Protein AF-A0A933X7R1-F1 (afdb_monomer_lite)

pLDDT: mean 90.59, std 11.96, range [30.09, 98.5]

Radius of gyration: 26.56 Å; chains: 1; bounding box: 67×40×77 Å

Sequence (400 aa):
MRYLDKEGATKDKALEITDGEWRVFKQGSNPQELVDAFAGKRAFLCLGNIGDASGYLRQGDVQVYFSNNRAGKPVWPRVAIAVKPDSRAYEISRAYEMRGTYNANEDVDPEISKTDIIKERLATIPNGEAFAKKSQDMKCVTALVKKQEKGEQFTKDDLVFLYEIDALIEGFGYEKDPRIAELRAKRNPKEDAPIVLDCTPDQIATTQTEITPSTKAYIGPFFPGIFTKNIEHLYTSFPEGKIKTLETKIGGKTVEEYKAELKQKNINVDLHAESLLNSPDFKSSVESSKNSIEDIDLVCITVGDLGFENGATADEIYKKAEEFGLELCPFEVGPALRSSYSGTEWMRIAMKQISDRAGRPGIFNMDSDVDGLWLDADFAEPSRRWGAGNEFVFRARRDA

Foldseek 3Di:
DPPPPPDDPPVVVFLLQQDFDKDKDWQPHQLVVQLVLCPPALFLDPSVDSVVSNVLSPFTMKIWTFGAGPVRYRRHTFKIWGWGQDPVGNVAIATDAMFTRHDNQRFGDLNNLCDCPLVVVLVVHHPSVVCVQQSVLSNLLSVLVVCVVVVHDAALVNLCSLLQVPHDRDTRGPDDDVSSVVSVVPDDQLVNVCRNQVHDNLLEDADPVSDDPSNQEYADAFAACPLQDPHNWYANHPPPRTKDKDKWKDEQDALVRLVVLCVVVLAAEDPQNVQQSVAPQVRVLRVVRNVDMDMFMKIKAFQVSLVCQAWDALVVSQVSCVRRQWHQDRQRCLSGVLSVDQDADKEWRSHFFGQGPVGFTWTWIWHADPSGTYTYIDRRPRPDTDHRGHMYMTTHDHDD

Secondary structure (DSSP, 8-state):
--TTTTS-TTSGGGTT---EEEEEE-TTS-HHHHHHHHTTSS--SGGGSHHHHHHHHHHSEEEEEEEE-TTS-EEEEEEEEEEEEETTEEEEEEEEEEEESSSTT-PPPHHHHTSSHHHHHHHTSTTGGGGHHHHHHHHHHHHHHHHHHTTPPPPHHHHHHHTTSSS----SSSS--HHHHHHHTT--HHHHHHHHTT--GGGEESSGGG--TT--EEES---TTGGGS--SEEEEETTEEEPEEEEEEEES--HHHHHHHHHHTT-EE-HHHHHHHTSHHHHHHHHHHTT-EEEEEEEEEETTTTT-TT-EEHHHHHHHHHHTTEEPPPTTHHHHHHHH----S-EEE--PPEE-TTS-EEEEEEEEETTEEEEEEEE--TT-EE-TT-EEEEEEPPP-

Structure (mmCIF, N/CA/C/O backbone):
data_AF-A0A933X7R1-F1
#
_entry.id   AF-A0A933X7R1-F1
#
loop_
_atom_site.group_PDB
_atom_site.id
_atom_site.type_symbol
_atom_site.label_atom_id
_atom_site.label_alt_id
_atom_site.label_comp_id
_atom_site.label_asym_id
_atom_site.label_entity_id
_atom_site.label_seq_id
_atom_site.pdbx_PDB_ins_code
_atom_site.Cartn_x
_atom_site.Cartn_y
_atom_site.Cartn_z
_atom_site.occupancy
_atom_site.B_iso_or_equiv
_atom_site.auth_seq_id
_atom_site.auth_comp_id
_atom_site.auth_asym_id
_atom_site.auth_atom_id
_atom_site.pdbx_PDB_model_num
ATOM 1 N N . MET A 1 1 ? -6.011 6.361 -24.863 1.00 30.09 1 MET A N 1
ATOM 2 C CA . MET A 1 1 ? -5.470 6.787 -26.175 1.00 30.09 1 MET A CA 1
ATOM 3 C C . MET A 1 1 ? -3.970 6.929 -25.961 1.00 30.09 1 MET A C 1
ATOM 5 O O . MET A 1 1 ? -3.604 7.746 -25.125 1.00 30.09 1 MET A O 1
ATOM 9 N N . ARG A 1 2 ? -3.125 6.062 -26.545 1.00 33.50 2 ARG A N 1
ATOM 10 C CA . ARG A 1 2 ? -1.683 6.049 -26.244 1.00 33.50 2 ARG A CA 1
ATOM 11 C C . ARG A 1 2 ? -1.118 7.428 -26.570 1.00 33.50 2 ARG A C 1
ATOM 13 O O . ARG A 1 2 ? -1.166 7.858 -27.719 1.00 33.50 2 ARG A O 1
ATOM 20 N N . TYR A 1 3 ? -0.536 8.102 -25.584 1.00 34.16 3 TYR A N 1
ATOM 21 C CA . TYR A 1 3 ? 0.156 9.385 -25.777 1.00 34.16 3 TYR A CA 1
ATOM 22 C C . TYR A 1 3 ? 1.396 9.262 -26.701 1.00 34.16 3 TYR A C 1
ATOM 24 O O . TYR A 1 3 ? 2.113 10.229 -26.929 1.00 34.16 3 TYR A O 1
ATOM 32 N N . LEU A 1 4 ? 1.634 8.063 -27.251 1.00 43.03 4 LEU A N 1
ATOM 33 C CA . LEU A 1 4 ? 2.788 7.646 -28.040 1.00 43.03 4 LEU A CA 1
ATOM 34 C C . LEU A 1 4 ? 2.450 7.324 -29.511 1.00 43.03 4 LEU A C 1
ATOM 36 O O . LEU A 1 4 ? 3.366 7.097 -30.292 1.00 43.03 4 LEU A O 1
ATOM 40 N N . ASP A 1 5 ? 1.180 7.384 -29.932 1.00 41.88 5 ASP A N 1
ATOM 41 C CA . ASP A 1 5 ? 0.779 7.031 -31.310 1.00 41.88 5 ASP A CA 1
ATOM 42 C C . ASP A 1 5 ? 0.943 8.184 -32.331 1.00 41.88 5 ASP A C 1
ATOM 44 O O . ASP A 1 5 ? 0.454 8.097 -33.457 1.00 41.88 5 ASP A O 1
ATOM 48 N N . LYS A 1 6 ? 1.623 9.288 -31.980 1.00 38.78 6 LYS A N 1
ATOM 49 C CA . LYS A 1 6 ? 1.781 10.442 -32.891 1.00 38.78 6 LYS A CA 1
ATOM 50 C C . LYS A 1 6 ? 3.030 10.424 -33.778 1.00 38.78 6 LYS A C 1
ATOM 52 O O . LYS A 1 6 ? 3.110 11.260 -34.672 1.00 38.78 6 LYS A O 1
ATOM 57 N N . GLU A 1 7 ? 3.943 9.457 -33.647 1.00 34.72 7 GLU A N 1
ATOM 58 C CA . GLU A 1 7 ? 5.083 9.336 -34.572 1.00 34.72 7 GLU A CA 1
ATOM 59 C C . GLU A 1 7 ? 5.409 7.894 -35.007 1.00 34.72 7 GLU A C 1
ATOM 61 O O . GLU A 1 7 ? 6.295 7.240 -34.465 1.00 34.72 7 GLU A O 1
ATOM 66 N N . GLY A 1 8 ? 4.766 7.457 -36.096 1.00 37.91 8 GLY A N 1
ATOM 67 C CA . GLY A 1 8 ? 5.351 6.557 -37.099 1.00 37.91 8 GLY A CA 1
ATOM 68 C C . GLY A 1 8 ? 5.458 5.063 -36.756 1.00 37.91 8 GLY A C 1
ATOM 69 O O . GLY A 1 8 ? 6.420 4.612 -36.138 1.00 37.91 8 GLY A O 1
ATOM 70 N N . ALA A 1 9 ? 4.563 4.271 -37.357 1.00 35.38 9 ALA A N 1
ATOM 71 C CA . ALA A 1 9 ? 4.456 2.803 -37.309 1.00 35.38 9 ALA A CA 1
ATOM 72 C C . ALA A 1 9 ? 5.719 1.983 -37.697 1.00 35.38 9 ALA A C 1
ATOM 74 O O . ALA A 1 9 ? 5.696 0.753 -37.682 1.00 35.38 9 ALA A O 1
ATOM 75 N N . THR A 1 10 ? 6.836 2.620 -38.062 1.00 42.41 10 THR A N 1
ATOM 76 C CA . THR A 1 10 ? 8.120 1.960 -38.362 1.00 42.41 10 THR A CA 1
ATOM 77 C C . THR A 1 10 ? 9.068 1.882 -37.160 1.00 42.41 10 THR A C 1
ATOM 79 O O . THR A 1 10 ? 9.945 1.014 -37.160 1.00 42.41 10 THR A O 1
ATOM 82 N N . LYS A 1 11 ? 8.894 2.728 -36.130 1.00 47.03 11 LYS A N 1
ATOM 83 C CA . LYS A 1 11 ? 9.734 2.733 -34.915 1.00 47.03 11 LYS A CA 1
ATOM 84 C C . LYS A 1 11 ? 9.347 1.635 -33.909 1.00 47.03 11 LYS A C 1
ATOM 86 O O . LYS A 1 11 ? 10.225 1.146 -33.203 1.00 47.03 11 LYS A O 1
ATOM 91 N N . ASP A 1 12 ? 8.093 1.180 -33.895 1.00 50.50 12 ASP A N 1
ATOM 92 C CA . ASP A 1 12 ? 7.603 0.195 -32.912 1.00 50.50 12 ASP A CA 1
ATOM 93 C C . ASP A 1 12 ? 8.235 -1.200 -33.048 1.00 50.50 12 ASP A C 1
ATOM 95 O O . ASP A 1 12 ? 8.525 -1.842 -32.044 1.00 50.50 12 ASP A O 1
ATOM 99 N N . LYS A 1 13 ? 8.588 -1.640 -34.264 1.00 56.38 13 LYS A N 1
ATOM 100 C CA . LYS A 1 13 ? 9.281 -2.931 -34.469 1.00 56.38 13 LYS A CA 1
ATOM 101 C C . LYS A 1 13 ? 10.764 -2.921 -34.084 1.00 56.38 13 LYS A C 1
ATOM 103 O O . LYS A 1 13 ? 11.410 -3.961 -34.129 1.00 56.38 13 LYS A O 1
ATOM 108 N N . ALA A 1 14 ? 11.355 -1.760 -33.794 1.00 59.66 14 ALA A N 1
ATOM 109 C CA . ALA A 1 14 ? 12.764 -1.695 -33.399 1.00 59.66 14 ALA A CA 1
ATOM 110 C C . ALA A 1 14 ? 12.975 -2.159 -31.950 1.00 59.66 14 ALA A C 1
ATOM 112 O O . ALA A 1 14 ? 14.051 -2.651 -31.630 1.00 59.66 14 ALA A O 1
ATOM 113 N N . LEU A 1 15 ? 11.954 -2.028 -31.096 1.00 72.25 15 LEU A N 1
ATOM 114 C CA . LEU A 1 15 ? 12.041 -2.391 -29.681 1.00 72.25 15 LEU A CA 1
ATOM 115 C C . LEU A 1 15 ? 11.914 -3.900 -29.434 1.00 72.25 15 LEU A C 1
ATOM 117 O O . LEU A 1 15 ? 12.372 -4.363 -28.392 1.00 72.25 15 LEU A O 1
ATOM 121 N N . GLU A 1 16 ? 11.368 -4.652 -30.397 1.00 84.31 16 GLU A N 1
ATOM 122 C CA . GLU A 1 16 ? 11.304 -6.123 -30.377 1.00 84.31 16 GLU A CA 1
ATOM 123 C C . GLU A 1 16 ? 12.701 -6.766 -30.352 1.00 84.31 16 GLU A C 1
ATOM 125 O O . GLU A 1 16 ? 12.866 -7.865 -29.830 1.00 84.31 16 GLU A O 1
ATOM 130 N N . ILE A 1 17 ? 13.720 -6.081 -30.889 1.00 89.88 17 ILE A N 1
ATOM 131 C CA . ILE A 1 17 ? 15.114 -6.513 -30.768 1.00 89.88 17 ILE A CA 1
ATOM 132 C C . ILE A 1 17 ? 15.604 -6.108 -29.378 1.00 89.88 17 ILE A C 1
ATOM 134 O O . ILE A 1 17 ? 15.762 -4.920 -29.081 1.00 89.88 17 ILE A O 1
ATOM 138 N N . THR A 1 18 ? 15.837 -7.103 -28.526 1.00 94.19 18 THR A N 1
ATOM 139 C CA . THR A 1 18 ? 16.344 -6.897 -27.165 1.00 94.19 18 THR A CA 1
ATOM 140 C C . THR A 1 18 ? 17.835 -7.161 -27.037 1.00 94.19 18 THR A C 1
ATOM 142 O O . THR A 1 18 ? 18.433 -6.604 -26.128 1.00 94.19 18 THR A O 1
ATOM 145 N N . ASP A 1 19 ? 18.436 -7.946 -27.939 1.00 94.88 19 ASP A N 1
ATOM 146 C CA . ASP A 1 19 ? 19.877 -8.223 -27.938 1.00 94.88 19 ASP A CA 1
ATOM 147 C C . ASP A 1 19 ? 20.687 -6.937 -28.056 1.00 94.88 19 ASP A C 1
ATOM 149 O O . ASP A 1 19 ? 20.311 -6.022 -28.790 1.00 94.88 19 ASP A O 1
ATOM 153 N N . GLY A 1 20 ? 21.824 -6.875 -27.374 1.00 95.38 20 GLY A N 1
ATOM 154 C CA . GLY A 1 20 ? 22.575 -5.640 -27.225 1.00 95.38 20 GLY A CA 1
ATOM 155 C C . GLY A 1 20 ? 23.671 -5.743 -26.178 1.00 95.38 20 GLY A C 1
ATOM 156 O O . GLY A 1 20 ? 24.017 -6.835 -25.728 1.00 95.38 20 GLY A O 1
ATOM 157 N N . GLU A 1 21 ? 24.201 -4.596 -25.766 1.00 96.94 21 GLU A N 1
ATOM 158 C CA . GLU A 1 21 ? 25.323 -4.530 -24.832 1.00 96.94 21 GLU A CA 1
ATOM 159 C C . GLU A 1 21 ? 25.182 -3.393 -23.817 1.00 96.94 21 GLU A C 1
ATOM 161 O O . GLU A 1 21 ? 24.540 -2.367 -24.059 1.00 96.94 21 GLU A O 1
ATOM 166 N N . TRP A 1 22 ? 25.833 -3.572 -22.669 1.00 97.31 22 TRP A N 1
ATOM 167 C CA . TRP A 1 22 ? 26.023 -2.512 -21.688 1.00 97.31 22 TRP A CA 1
ATOM 168 C C . TRP A 1 22 ? 27.229 -1.660 -22.064 1.00 97.31 22 TRP A C 1
ATOM 170 O O . TRP A 1 22 ? 28.333 -2.175 -22.238 1.00 97.31 22 TRP A O 1
ATOM 180 N N . ARG A 1 23 ? 27.042 -0.343 -22.095 1.00 96.81 23 ARG A N 1
ATOM 181 C CA . ARG A 1 23 ? 28.129 0.632 -22.182 1.00 96.81 23 ARG A CA 1
ATOM 182 C C . ARG A 1 23 ? 28.254 1.376 -20.862 1.00 96.81 23 ARG A C 1
ATOM 184 O O . ARG A 1 23 ? 27.250 1.781 -20.283 1.00 96.81 23 ARG A O 1
ATOM 191 N N . VAL A 1 24 ? 29.485 1.565 -20.398 1.00 96.56 24 VAL A N 1
ATOM 192 C CA . VAL A 1 24 ? 29.779 2.277 -19.151 1.00 96.56 24 VAL A CA 1
ATOM 193 C C . VAL A 1 24 ? 30.417 3.621 -19.474 1.00 96.56 24 VAL A C 1
ATOM 195 O O . VAL A 1 24 ? 31.484 3.668 -20.080 1.00 96.56 24 VAL A O 1
ATOM 198 N N . PHE A 1 25 ? 29.773 4.694 -19.033 1.00 96.31 25 PHE A N 1
ATOM 199 C CA . PHE A 1 25 ? 30.296 6.053 -19.045 1.00 96.31 25 PHE A CA 1
ATOM 200 C C . PHE A 1 25 ? 30.900 6.323 -17.672 1.00 96.31 25 PHE A C 1
ATOM 202 O O . PHE A 1 25 ? 30.207 6.251 -16.656 1.00 96.31 25 PHE A O 1
ATOM 209 N N . LYS A 1 26 ? 32.216 6.534 -17.636 1.00 96.06 26 LYS A N 1
ATOM 210 C CA . LYS A 1 26 ? 32.984 6.556 -16.390 1.00 96.06 26 LYS A CA 1
ATOM 211 C C . LYS A 1 26 ? 32.843 7.869 -15.638 1.00 96.06 26 LYS A C 1
ATOM 213 O O . LYS A 1 26 ? 32.734 8.926 -16.261 1.00 96.06 26 LYS A O 1
ATOM 218 N N . GLN A 1 27 ? 32.913 7.808 -14.314 1.00 94.75 27 GLN A N 1
ATOM 219 C CA . GLN A 1 27 ? 32.991 8.993 -13.470 1.00 94.75 27 GLN A CA 1
ATOM 220 C C . GLN A 1 27 ? 34.086 9.946 -13.980 1.00 94.75 27 GLN A C 1
ATOM 222 O O . GLN A 1 27 ? 35.211 9.531 -14.257 1.00 94.75 27 GLN A O 1
ATOM 227 N N . GLY A 1 28 ? 33.746 11.225 -14.134 1.00 93.69 28 GLY A N 1
ATOM 228 C CA . GLY A 1 28 ? 34.654 12.265 -14.627 1.00 93.69 28 GLY A CA 1
ATOM 229 C C . GLY A 1 28 ? 34.951 12.236 -16.133 1.00 93.69 28 GLY A C 1
ATOM 230 O O . GLY A 1 28 ? 35.716 13.080 -16.599 1.00 93.69 28 GLY A O 1
ATOM 231 N N . SER A 1 29 ? 34.367 11.308 -16.901 1.00 96.19 29 SER A N 1
ATOM 232 C CA . SER A 1 29 ? 34.464 11.308 -18.370 1.00 96.19 29 SER A CA 1
ATOM 233 C C . SER A 1 29 ? 33.697 12.476 -19.000 1.00 96.19 29 SER A C 1
ATOM 235 O O . SER A 1 29 ? 32.924 13.163 -18.330 1.00 96.19 29 SER A O 1
ATOM 237 N N . ASN A 1 30 ? 33.929 12.720 -20.295 1.00 96.31 30 ASN A N 1
ATOM 238 C CA . ASN A 1 30 ? 33.292 13.806 -21.034 1.00 96.31 30 ASN A CA 1
ATOM 239 C C . ASN A 1 30 ? 31.761 13.617 -21.083 1.00 96.31 30 ASN A C 1
ATOM 241 O O . ASN A 1 30 ? 31.290 12.711 -21.776 1.00 96.31 30 ASN A O 1
ATOM 245 N N . PRO A 1 31 ? 30.962 14.492 -20.440 1.00 94.25 31 PRO A N 1
ATOM 246 C CA . PRO A 1 31 ? 29.510 14.335 -20.406 1.00 94.25 31 PRO A CA 1
ATOM 247 C C . PRO A 1 31 ? 28.842 14.424 -21.778 1.00 94.25 31 PRO A C 1
ATOM 249 O O . PRO A 1 31 ? 27.756 13.875 -21.958 1.00 94.25 31 PRO A O 1
ATOM 252 N N . GLN A 1 32 ? 29.499 15.049 -22.761 1.00 94.25 32 GLN A N 1
ATOM 253 C CA . GLN A 1 32 ? 28.983 15.114 -24.125 1.00 94.25 32 GLN A CA 1
ATOM 254 C C . GLN A 1 32 ? 28.847 13.721 -24.756 1.00 94.25 32 GLN A C 1
ATOM 256 O O . GLN A 1 32 ? 27.904 13.494 -25.502 1.00 94.25 32 GLN A O 1
ATOM 261 N N . GLU A 1 33 ? 29.711 12.759 -24.411 1.00 94.06 33 GLU A N 1
ATOM 262 C CA . GLU A 1 33 ? 29.605 11.390 -24.938 1.00 94.06 33 GLU A CA 1
ATOM 263 C C . GLU A 1 33 ? 28.322 10.694 -24.472 1.00 94.06 33 GLU A C 1
ATOM 265 O O . GLU A 1 33 ? 27.704 9.946 -25.234 1.00 94.06 33 GLU A O 1
ATOM 270 N N . LEU A 1 34 ? 27.906 10.951 -23.227 1.00 92.19 34 LEU A N 1
ATOM 271 C CA . LEU A 1 34 ? 26.654 10.436 -22.683 1.00 92.19 34 LEU A CA 1
ATOM 272 C C . LEU A 1 34 ? 25.457 11.133 -23.337 1.00 92.19 34 LEU A C 1
ATOM 274 O O . LEU A 1 34 ? 24.540 10.450 -23.781 1.00 92.19 34 LEU A O 1
ATOM 278 N N . VAL A 1 35 ? 25.495 12.460 -23.487 1.00 91.38 35 VAL A N 1
ATOM 279 C CA . VAL A 1 35 ? 24.450 13.220 -24.197 1.00 91.38 35 VAL A CA 1
ATOM 280 C C . VAL A 1 35 ? 24.282 12.719 -25.636 1.00 91.38 35 VAL A C 1
ATOM 282 O O . VAL A 1 35 ? 23.173 12.387 -26.060 1.00 91.38 35 VAL A O 1
ATOM 285 N N . ASP A 1 36 ? 25.381 12.578 -26.375 1.00 90.44 36 ASP A N 1
ATOM 286 C CA . ASP A 1 36 ? 25.387 12.111 -27.765 1.00 90.44 36 ASP A CA 1
ATOM 287 C C . ASP A 1 36 ? 24.862 10.675 -27.889 1.00 90.44 36 ASP A C 1
ATOM 289 O O . ASP A 1 36 ? 24.240 10.303 -28.888 1.00 90.44 36 ASP A O 1
ATOM 293 N N . ALA A 1 37 ? 25.054 9.852 -26.854 1.00 89.81 37 ALA A N 1
ATOM 294 C CA . ALA A 1 37 ? 24.522 8.499 -26.831 1.00 89.81 37 ALA A CA 1
ATOM 295 C C . ALA A 1 37 ? 22.983 8.457 -26.780 1.00 89.81 37 ALA A C 1
ATOM 297 O O . ALA A 1 37 ? 22.407 7.442 -27.187 1.00 89.81 37 ALA A O 1
ATOM 298 N N . PHE A 1 38 ? 22.329 9.539 -26.350 1.00 86.00 38 PHE A N 1
ATOM 299 C CA . PHE A 1 38 ? 20.872 9.693 -26.274 1.00 86.00 38 PHE A CA 1
ATOM 300 C C . PHE A 1 38 ? 20.319 10.619 -27.376 1.00 86.00 38 PHE A C 1
ATOM 302 O O . PHE A 1 38 ? 19.142 10.519 -27.729 1.00 86.00 38 PHE A O 1
ATOM 309 N N . ALA A 1 39 ? 21.162 11.465 -27.975 1.00 82.44 39 ALA A N 1
ATOM 310 C CA . ALA A 1 39 ? 20.780 12.444 -28.989 1.00 82.44 39 ALA A CA 1
ATOM 311 C C . ALA A 1 39 ? 20.076 11.820 -30.209 1.00 82.44 39 ALA A C 1
ATOM 313 O O . ALA A 1 39 ? 20.560 10.869 -30.826 1.00 82.44 39 ALA A O 1
ATOM 314 N N . GLY A 1 40 ? 18.918 12.382 -30.575 1.00 70.75 40 GLY A N 1
ATOM 315 C CA . GLY A 1 40 ? 18.127 11.933 -31.728 1.00 70.75 40 GLY A CA 1
ATOM 316 C C . GLY A 1 40 ? 17.491 10.547 -31.565 1.00 70.75 40 GLY A C 1
ATOM 317 O O . GLY A 1 40 ? 17.005 9.979 -32.546 1.00 70.75 40 GLY A O 1
ATOM 318 N N . LYS A 1 41 ? 17.490 9.985 -30.349 1.00 75.81 41 LYS A N 1
ATOM 319 C CA . LYS A 1 41 ? 16.919 8.668 -30.042 1.00 75.81 41 LYS A CA 1
ATOM 320 C C . LYS A 1 41 ? 15.671 8.807 -29.177 1.00 75.81 41 LYS A C 1
ATOM 322 O O . LYS A 1 41 ? 15.428 9.841 -28.564 1.00 75.81 41 LYS A O 1
ATOM 327 N N . ARG A 1 42 ? 14.863 7.742 -29.137 1.00 65.31 42 ARG A N 1
ATOM 328 C CA . ARG A 1 42 ? 13.698 7.622 -28.248 1.00 65.31 42 ARG A CA 1
ATOM 329 C C . ARG A 1 42 ? 14.191 7.438 -26.815 1.00 65.31 42 ARG A C 1
ATOM 331 O O . ARG A 1 42 ? 14.238 6.318 -26.323 1.00 65.31 42 ARG A O 1
ATOM 338 N N . ALA A 1 43 ? 14.632 8.521 -26.194 1.00 64.00 43 ALA A N 1
ATOM 339 C CA . ALA A 1 43 ? 15.091 8.497 -24.826 1.00 64.00 43 ALA A CA 1
ATOM 340 C C . ALA A 1 43 ? 14.579 9.733 -24.096 1.00 64.00 43 ALA A C 1
ATOM 342 O O . ALA A 1 43 ? 15.014 10.851 -24.347 1.00 64.00 43 ALA A O 1
ATOM 343 N N . PHE A 1 44 ? 13.612 9.498 -23.216 1.00 68.06 44 PHE A N 1
ATOM 344 C CA . PHE A 1 44 ? 12.979 10.519 -22.383 1.00 68.06 44 PHE A CA 1
ATOM 345 C C . PHE A 1 44 ? 13.740 10.787 -21.077 1.00 68.06 44 PHE A C 1
ATOM 347 O O . PHE A 1 44 ? 13.263 11.532 -20.234 1.00 68.06 44 PHE A O 1
ATOM 354 N N . LEU A 1 45 ? 14.918 10.178 -20.932 1.00 74.56 45 LEU A N 1
ATOM 355 C CA . LEU A 1 45 ? 15.796 10.331 -19.782 1.00 74.56 45 LEU A CA 1
ATOM 356 C C . LEU A 1 45 ? 16.451 11.715 -19.768 1.00 74.56 45 LEU A C 1
ATOM 358 O O . LEU A 1 45 ? 16.989 12.159 -20.788 1.00 74.56 45 LEU A O 1
ATOM 362 N N . CYS A 1 46 ? 16.504 12.342 -18.591 1.00 67.00 46 CYS A N 1
ATOM 363 C CA . CYS A 1 46 ? 17.201 13.620 -18.367 1.00 67.00 46 CYS A CA 1
ATOM 364 C C . CYS A 1 46 ? 18.690 13.596 -18.784 1.00 67.00 46 CYS A C 1
ATOM 366 O O . CYS A 1 46 ? 19.265 14.627 -19.123 1.00 67.00 46 CYS A O 1
ATOM 368 N N . LEU A 1 47 ? 19.296 12.406 -18.900 1.00 74.69 47 LEU A N 1
ATOM 369 C CA . LEU A 1 47 ? 20.664 12.179 -19.396 1.00 74.69 47 LEU A CA 1
ATOM 370 C C . LEU A 1 47 ? 20.937 12.714 -20.817 1.00 74.69 47 LEU A C 1
ATOM 372 O O . LEU A 1 47 ? 22.096 12.838 -21.208 1.00 74.69 47 LEU A O 1
ATOM 376 N N . GLY A 1 48 ? 19.897 13.050 -21.587 1.00 71.75 48 GLY A N 1
ATOM 377 C CA . GLY A 1 48 ? 20.029 13.776 -22.855 1.00 71.75 48 GLY A CA 1
ATOM 378 C C . GLY A 1 48 ? 20.407 15.260 -22.706 1.00 71.75 48 GLY A C 1
ATOM 379 O O . GLY A 1 48 ? 20.643 15.923 -23.714 1.00 71.75 48 GLY A O 1
ATOM 380 N N . ASN A 1 49 ? 20.465 15.795 -21.481 1.00 83.69 49 ASN A N 1
ATOM 381 C CA . ASN A 1 49 ? 20.888 17.160 -21.167 1.00 83.69 49 ASN A CA 1
ATOM 382 C C . ASN A 1 49 ? 22.308 17.174 -20.575 1.00 83.69 49 ASN A C 1
ATOM 384 O O . ASN A 1 49 ? 22.635 16.393 -19.681 1.00 83.69 49 ASN A O 1
ATOM 388 N N . ILE A 1 50 ? 23.151 18.106 -21.034 1.00 89.00 50 ILE A N 1
ATOM 389 C CA . ILE A 1 50 ? 24.542 18.232 -20.579 1.00 89.00 50 ILE A CA 1
ATOM 390 C C . ILE A 1 50 ? 24.667 18.508 -19.076 1.00 89.00 50 ILE A C 1
ATOM 392 O O . ILE A 1 50 ? 25.608 18.021 -18.449 1.00 89.00 50 ILE A O 1
ATOM 396 N N . GLY A 1 51 ? 23.735 19.264 -18.487 1.00 88.81 51 GLY A N 1
ATOM 397 C CA . GLY A 1 51 ? 23.728 19.578 -17.058 1.00 88.81 51 GLY A CA 1
ATOM 398 C C . GLY A 1 51 ? 23.518 18.328 -16.210 1.00 88.81 51 GLY A C 1
ATOM 399 O O . GLY A 1 51 ? 24.322 18.048 -15.318 1.00 88.81 51 GLY A O 1
ATOM 400 N N . ASP A 1 52 ? 22.501 17.540 -16.555 1.00 88.50 52 ASP A N 1
ATOM 401 C CA . ASP A 1 52 ? 22.169 16.295 -15.865 1.00 88.50 52 ASP A CA 1
ATOM 402 C C . ASP A 1 52 ? 23.264 15.248 -16.077 1.00 88.50 52 ASP A C 1
ATOM 404 O O . ASP A 1 52 ? 23.809 14.728 -15.103 1.00 88.50 52 ASP A O 1
ATOM 408 N N . ALA A 1 53 ? 23.697 15.021 -17.324 1.00 91.69 53 ALA A N 1
ATOM 409 C CA . ALA A 1 53 ? 24.807 14.117 -17.637 1.00 91.69 53 ALA A CA 1
ATOM 410 C C . ALA A 1 53 ? 26.075 14.463 -16.833 1.00 91.69 53 ALA A C 1
ATOM 412 O O . ALA A 1 53 ? 26.718 13.580 -16.262 1.00 91.69 53 ALA A O 1
ATOM 413 N N . SER A 1 54 ? 26.401 15.756 -16.716 1.00 92.69 54 SER A N 1
ATOM 414 C CA . SER A 1 54 ? 27.521 16.229 -15.893 1.00 92.69 54 SER A CA 1
ATOM 415 C C . SER A 1 54 ? 27.298 15.972 -14.401 1.00 92.69 54 SER A C 1
ATOM 417 O O . SER A 1 54 ? 28.244 15.658 -13.682 1.00 92.69 54 SER A O 1
ATOM 419 N N . GLY A 1 55 ? 26.068 16.133 -13.910 1.00 93.06 55 GLY A N 1
ATOM 420 C CA . GLY A 1 55 ? 25.692 15.858 -12.525 1.00 93.06 55 GLY A CA 1
ATOM 421 C C . GLY A 1 55 ? 25.859 14.385 -12.152 1.00 93.06 55 GLY A C 1
ATOM 422 O O . GLY A 1 55 ? 26.457 14.085 -11.116 1.00 93.06 55 GLY A O 1
ATOM 423 N N . TYR A 1 56 ? 25.396 13.476 -13.012 1.00 93.62 56 TYR A N 1
ATOM 424 C CA . TYR A 1 56 ? 25.545 12.032 -12.826 1.00 93.62 56 TYR A CA 1
ATOM 425 C C . TYR A 1 56 ? 27.014 11.596 -12.894 1.00 93.62 56 TYR A C 1
ATOM 427 O O . TYR A 1 56 ? 27.510 10.975 -11.954 1.00 93.62 56 TYR A O 1
ATOM 435 N N . LEU A 1 57 ? 27.748 11.993 -13.942 1.00 95.50 57 LEU A N 1
ATOM 436 C CA . LEU A 1 57 ? 29.153 11.594 -14.124 1.00 95.50 57 LEU A CA 1
ATOM 437 C C . LEU A 1 57 ? 30.107 12.216 -13.097 1.00 95.50 57 LEU A C 1
ATOM 439 O O . LEU A 1 57 ? 31.225 11.738 -12.920 1.00 95.50 57 LEU A O 1
ATOM 443 N N . ARG A 1 58 ? 29.691 13.269 -12.385 1.00 94.50 58 ARG A N 1
ATOM 444 C CA . ARG A 1 58 ? 30.424 13.784 -11.220 1.00 94.50 58 ARG A CA 1
ATOM 445 C C . ARG A 1 58 ? 30.289 12.854 -10.014 1.00 94.50 58 ARG A C 1
ATOM 447 O O . ARG A 1 58 ? 31.249 12.685 -9.265 1.00 94.50 58 ARG A O 1
ATOM 454 N N . GLN A 1 59 ? 29.108 12.268 -9.828 1.00 92.62 59 GLN A N 1
ATOM 455 C CA . GLN A 1 59 ? 28.796 11.397 -8.694 1.00 92.62 59 GLN A CA 1
ATOM 456 C C . GLN A 1 59 ? 29.323 9.971 -8.878 1.00 92.62 59 GLN A C 1
ATOM 458 O O . GLN A 1 59 ? 29.719 9.353 -7.893 1.00 92.62 59 GLN A O 1
ATOM 463 N N . GLY A 1 60 ? 29.354 9.454 -10.108 1.00 94.12 60 GLY A N 1
ATOM 464 C CA . GLY A 1 60 ? 29.849 8.108 -10.382 1.00 94.12 60 GLY A CA 1
ATOM 465 C C . GLY A 1 60 ? 29.688 7.669 -11.838 1.00 94.12 60 GLY A C 1
ATOM 466 O O . GLY A 1 60 ? 29.576 8.503 -12.735 1.00 94.12 60 GLY A O 1
ATOM 467 N N . ASP A 1 61 ? 29.715 6.358 -12.077 1.00 95.38 61 ASP A N 1
ATOM 468 C CA . ASP A 1 61 ? 29.543 5.796 -13.419 1.00 95.38 61 ASP A CA 1
ATOM 469 C C . ASP A 1 61 ? 28.053 5.770 -13.810 1.00 95.38 61 ASP A C 1
ATOM 471 O O . ASP A 1 61 ? 27.172 5.477 -12.996 1.00 95.38 61 ASP A O 1
ATOM 475 N N . VAL A 1 62 ? 27.775 5.971 -15.098 1.00 96.06 62 VAL A N 1
ATOM 476 C CA . VAL A 1 62 ? 26.458 5.724 -15.699 1.00 96.06 62 VAL A CA 1
ATOM 477 C C . VAL A 1 62 ? 26.573 4.544 -16.650 1.00 96.06 62 VAL A C 1
ATOM 479 O O . VAL A 1 62 ? 27.372 4.550 -17.585 1.00 96.06 62 VAL A O 1
ATOM 482 N N . GLN A 1 63 ? 25.780 3.506 -16.421 1.00 96.12 63 GLN A N 1
ATOM 483 C CA . GLN A 1 63 ? 25.771 2.299 -17.238 1.00 96.12 63 GLN A CA 1
ATOM 484 C C . GLN A 1 63 ? 24.488 2.261 -18.052 1.00 96.12 63 GLN A C 1
ATOM 486 O O . GLN A 1 63 ? 23.405 2.285 -17.480 1.00 96.12 63 GLN A O 1
ATOM 491 N N . VAL A 1 64 ? 24.590 2.190 -19.374 1.00 96.00 64 VAL A N 1
ATOM 492 C CA . VAL A 1 64 ? 23.427 2.247 -20.263 1.00 96.00 64 VAL A CA 1
ATOM 493 C C . VAL A 1 64 ? 23.388 1.001 -21.125 1.00 96.00 64 VAL A C 1
ATOM 495 O O . VAL A 1 64 ? 24.377 0.656 -21.776 1.00 96.00 64 VAL A O 1
ATOM 498 N N . TYR A 1 65 ? 22.245 0.324 -21.128 1.00 96.25 65 TYR A N 1
ATOM 499 C CA . TYR A 1 65 ? 22.003 -0.800 -22.016 1.00 96.25 65 TYR A CA 1
ATOM 500 C C . TYR A 1 65 ? 21.525 -0.302 -23.375 1.00 96.25 65 TYR A C 1
ATOM 502 O O . TYR A 1 65 ? 20.529 0.424 -23.459 1.00 96.25 65 TYR A O 1
ATOM 510 N N . PHE A 1 66 ? 22.214 -0.722 -24.433 1.00 94.06 66 PHE A N 1
ATOM 511 C CA . PHE A 1 66 ? 21.864 -0.415 -25.810 1.00 94.06 66 PHE A CA 1
ATOM 512 C C . PHE A 1 66 ? 21.448 -1.682 -26.543 1.00 94.06 66 PHE A C 1
ATOM 514 O O . PHE A 1 66 ? 22.276 -2.551 -26.799 1.00 94.06 66 PHE A O 1
ATOM 521 N N . SER A 1 67 ? 20.182 -1.747 -26.948 1.00 93.75 67 SER A N 1
ATOM 522 C CA . SER A 1 67 ? 19.708 -2.787 -27.863 1.00 93.75 67 SER A CA 1
ATOM 523 C C . SER A 1 67 ? 20.147 -2.524 -29.306 1.00 93.75 67 SER A C 1
ATOM 525 O O . SER A 1 67 ? 20.375 -1.379 -29.732 1.00 93.75 67 SER A O 1
ATOM 527 N N . ASN A 1 68 ? 20.251 -3.607 -30.063 1.00 91.75 68 ASN A N 1
ATOM 528 C CA . ASN A 1 68 ? 20.680 -3.620 -31.443 1.00 91.75 68 ASN A CA 1
ATOM 529 C C . ASN A 1 68 ? 19.620 -3.021 -32.371 1.00 91.75 68 ASN A C 1
ATOM 531 O O . ASN A 1 68 ? 18.416 -3.194 -32.200 1.00 91.75 68 ASN A O 1
ATOM 535 N N . ASN A 1 69 ? 20.070 -2.333 -33.416 1.00 86.19 69 ASN A N 1
ATOM 536 C CA . ASN A 1 69 ? 19.237 -2.103 -34.590 1.00 86.19 69 ASN A CA 1
ATOM 537 C C . ASN A 1 69 ? 19.193 -3.362 -35.477 1.00 86.19 69 ASN A C 1
ATOM 539 O O . ASN A 1 69 ? 19.871 -4.357 -35.230 1.00 86.19 69 ASN A O 1
ATOM 543 N N . ARG A 1 70 ? 18.449 -3.295 -36.587 1.00 85.44 70 ARG A N 1
ATOM 544 C CA . ARG A 1 70 ? 18.342 -4.402 -37.558 1.00 85.44 70 ARG A CA 1
ATOM 545 C C . ARG A 1 70 ? 19.669 -4.812 -38.214 1.00 85.44 70 ARG A C 1
ATOM 547 O O . ARG A 1 70 ? 19.734 -5.884 -38.797 1.00 85.44 70 ARG A O 1
ATOM 554 N N . ALA A 1 71 ? 20.703 -3.974 -38.141 1.00 87.12 71 ALA A N 1
ATOM 555 C CA . ALA A 1 71 ? 22.045 -4.284 -38.633 1.00 87.12 71 ALA A CA 1
ATOM 556 C C . ALA A 1 71 ? 22.951 -4.895 -37.544 1.00 87.12 71 ALA A C 1
ATOM 558 O O . ALA A 1 71 ? 24.157 -4.994 -37.751 1.00 87.12 71 ALA A O 1
ATOM 559 N N . GLY A 1 72 ? 22.397 -5.254 -36.378 1.00 88.56 72 GLY A N 1
ATOM 560 C 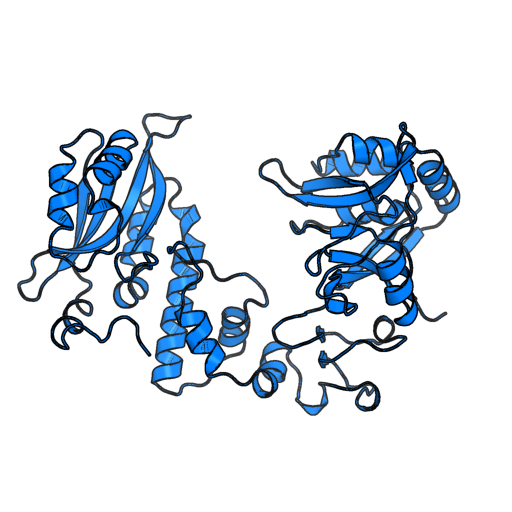CA . GLY A 1 72 ? 23.138 -5.858 -35.269 1.00 88.56 72 GLY A CA 1
ATOM 561 C C . GLY A 1 72 ? 24.017 -4.879 -34.488 1.00 88.56 72 GLY A C 1
ATOM 562 O O . GLY A 1 72 ? 24.904 -5.318 -33.767 1.00 88.56 72 GLY A O 1
ATOM 563 N N . LYS A 1 73 ? 23.822 -3.561 -34.645 1.00 91.25 73 LYS A N 1
ATOM 564 C CA . LYS A 1 73 ? 24.619 -2.546 -33.937 1.00 91.25 73 LYS A CA 1
ATOM 565 C C . LYS A 1 73 ? 23.883 -2.025 -32.697 1.00 91.25 73 LYS A C 1
ATOM 567 O O . LYS A 1 73 ? 22.747 -1.571 -32.870 1.00 91.25 73 LYS A O 1
ATOM 572 N N . PRO A 1 74 ? 24.519 -1.967 -31.512 1.00 92.19 74 PRO A N 1
ATOM 573 C CA . PRO A 1 74 ? 23.893 -1.549 -30.257 1.00 92.19 74 PRO A CA 1
ATOM 574 C C . PRO A 1 74 ? 23.768 -0.027 -30.205 1.00 92.19 74 PRO A C 1
ATOM 576 O O . PRO A 1 74 ? 24.692 0.697 -29.832 1.00 92.19 74 PRO A O 1
ATOM 579 N N . VAL A 1 75 ? 22.624 0.483 -30.652 1.00 88.44 75 VAL A N 1
ATOM 580 C CA . VAL A 1 75 ? 22.424 1.928 -30.846 1.00 88.44 75 VAL A CA 1
ATOM 581 C C . VAL A 1 75 ? 21.232 2.481 -30.088 1.00 88.44 75 VAL A C 1
ATOM 583 O O . VAL A 1 75 ? 21.206 3.688 -29.868 1.00 88.44 75 VAL A O 1
ATOM 586 N N . TRP A 1 76 ? 20.279 1.649 -29.670 1.00 89.12 76 TRP A N 1
ATOM 587 C CA . TRP A 1 76 ? 19.052 2.101 -29.016 1.00 89.12 76 TRP A CA 1
ATOM 588 C C . TRP A 1 76 ? 19.187 2.010 -27.498 1.00 89.12 76 TRP A C 1
ATOM 590 O O . TRP A 1 76 ? 19.120 0.889 -26.991 1.00 89.12 76 TRP A O 1
ATOM 600 N N . PRO A 1 77 ? 19.383 3.130 -26.772 1.00 91.75 77 PRO A N 1
ATOM 601 C CA . PRO A 1 77 ? 19.409 3.107 -25.315 1.00 9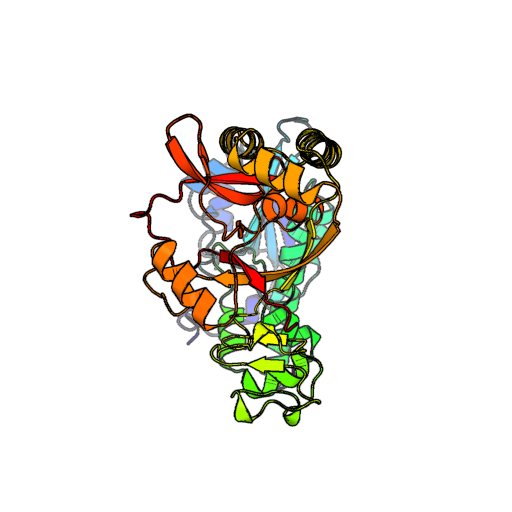1.75 77 PRO A CA 1
ATOM 602 C C . PRO A 1 77 ? 18.048 2.642 -24.805 1.00 91.75 77 PRO A C 1
ATOM 604 O O . PRO A 1 77 ? 17.019 3.046 -25.345 1.00 91.75 77 PRO A O 1
ATOM 607 N N . ARG A 1 78 ? 18.050 1.777 -23.793 1.00 91.62 78 ARG A N 1
ATOM 608 C CA . ARG A 1 78 ? 16.824 1.205 -23.222 1.00 91.62 78 ARG A CA 1
ATOM 609 C C . ARG A 1 78 ? 16.673 1.517 -21.746 1.00 91.62 78 ARG A C 1
ATOM 611 O O . ARG A 1 78 ? 15.595 1.918 -21.312 1.00 91.62 78 ARG A O 1
ATOM 618 N N . VAL A 1 79 ? 17.765 1.361 -21.005 1.00 93.38 79 VAL A N 1
ATOM 619 C CA . VAL A 1 79 ? 17.821 1.481 -19.547 1.00 93.38 79 VAL A CA 1
ATOM 620 C C . VAL A 1 79 ? 19.156 2.091 -19.151 1.00 93.38 79 VAL A C 1
ATOM 622 O O . VAL A 1 79 ? 20.181 1.736 -19.734 1.00 93.38 79 VAL A O 1
ATOM 625 N N . ALA A 1 80 ? 19.145 2.965 -18.150 1.00 94.94 80 ALA A N 1
ATOM 626 C CA . ALA A 1 80 ? 20.334 3.494 -17.500 1.00 94.94 80 ALA A CA 1
ATOM 627 C C . ALA A 1 80 ? 20.348 3.113 -16.012 1.00 94.94 80 ALA A C 1
ATOM 629 O O . ALA A 1 80 ? 19.313 3.144 -15.349 1.00 94.94 80 ALA A O 1
ATOM 630 N N . ILE A 1 81 ? 21.524 2.764 -15.494 1.00 95.25 81 ILE A N 1
ATOM 631 C CA . ILE A 1 81 ? 21.796 2.512 -14.076 1.00 95.25 81 ILE A CA 1
ATOM 632 C C . ILE A 1 81 ? 22.905 3.469 -13.651 1.00 95.25 81 ILE A C 1
ATOM 634 O O . ILE A 1 81 ? 24.005 3.437 -14.211 1.00 95.25 81 ILE A O 1
ATOM 638 N N . ALA A 1 82 ? 22.627 4.304 -12.657 1.00 94.69 82 ALA A N 1
ATOM 639 C CA . ALA A 1 82 ? 23.622 5.165 -12.044 1.00 94.69 82 ALA A CA 1
ATOM 640 C C . ALA A 1 82 ? 24.225 4.465 -10.822 1.00 94.69 82 ALA A C 1
ATOM 642 O O . ALA A 1 82 ? 23.513 3.975 -9.935 1.00 94.69 82 ALA A O 1
ATOM 643 N N . VAL A 1 83 ? 25.555 4.416 -10.781 1.00 94.12 83 VAL A N 1
ATOM 644 C CA . VAL A 1 83 ? 26.315 3.824 -9.680 1.00 94.12 83 VAL A CA 1
ATOM 645 C C . VAL A 1 83 ? 27.281 4.857 -9.123 1.00 94.12 83 VAL A C 1
ATOM 647 O O . VAL A 1 83 ? 27.880 5.610 -9.882 1.00 94.12 83 VAL A O 1
ATOM 650 N N . LYS A 1 84 ? 27.448 4.902 -7.803 1.00 92.56 84 LYS A N 1
ATOM 651 C CA . LYS A 1 84 ? 28.374 5.833 -7.142 1.00 92.56 84 LYS A CA 1
ATOM 652 C C . LYS A 1 84 ? 29.243 5.115 -6.115 1.00 92.56 84 LYS A C 1
ATOM 654 O O . LYS A 1 84 ? 28.780 4.103 -5.580 1.00 92.56 84 LYS A O 1
ATOM 659 N N . PRO A 1 85 ? 30.456 5.616 -5.816 1.00 88.75 85 PRO A N 1
ATOM 660 C CA . PRO A 1 85 ? 31.286 5.069 -4.748 1.00 88.75 85 PRO A CA 1
ATOM 661 C C . PRO A 1 85 ? 30.521 5.010 -3.422 1.00 88.75 85 PRO A C 1
ATOM 663 O O . PRO A 1 85 ? 29.770 5.932 -3.086 1.00 88.75 85 PRO A O 1
ATOM 666 N N . ASP A 1 86 ? 30.692 3.926 -2.672 1.00 75.94 86 ASP A N 1
ATOM 667 C CA . ASP A 1 86 ? 30.114 3.789 -1.344 1.00 75.94 86 ASP A CA 1
ATOM 668 C C . ASP A 1 86 ? 30.812 4.770 -0.391 1.00 75.94 86 ASP A C 1
ATOM 670 O O . ASP A 1 86 ? 32.039 4.801 -0.285 1.00 75.94 86 ASP A O 1
ATOM 674 N N . SER A 1 87 ? 30.022 5.576 0.320 1.00 69.25 87 SER A N 1
ATOM 675 C CA . SER A 1 87 ? 30.527 6.579 1.262 1.00 69.25 87 SER A CA 1
ATOM 676 C C . SER A 1 87 ? 31.283 5.972 2.449 1.00 69.25 87 SER A C 1
ATOM 678 O O . SER A 1 87 ? 32.036 6.681 3.116 1.00 69.25 87 SER A O 1
ATOM 680 N N . ARG A 1 88 ? 31.099 4.672 2.714 1.00 64.94 88 ARG A N 1
ATOM 681 C CA . ARG A 1 88 ? 31.793 3.898 3.752 1.00 64.94 88 ARG A CA 1
ATOM 682 C C . ARG A 1 88 ? 32.929 3.032 3.194 1.00 64.94 88 ARG A C 1
ATOM 684 O O . ARG A 1 88 ? 33.765 2.587 3.974 1.00 64.94 88 ARG A O 1
ATOM 691 N N . ALA A 1 89 ? 32.976 2.806 1.879 1.00 64.88 89 ALA A N 1
ATOM 692 C CA . ALA A 1 89 ? 33.994 2.000 1.203 1.00 64.88 89 ALA A CA 1
ATOM 693 C C . ALA A 1 89 ? 34.213 2.490 -0.242 1.00 64.88 89 ALA A C 1
ATOM 695 O O . ALA A 1 89 ? 33.649 1.947 -1.189 1.00 64.88 89 ALA A O 1
ATOM 696 N N . TYR A 1 90 ? 35.071 3.501 -0.416 1.00 62.19 90 TYR A N 1
ATOM 697 C CA . TYR A 1 90 ? 35.313 4.184 -1.701 1.00 62.19 90 TYR A CA 1
ATOM 698 C C . TYR A 1 90 ? 35.788 3.276 -2.855 1.00 62.19 90 TYR A C 1
ATOM 700 O O . TYR A 1 90 ? 35.738 3.689 -4.011 1.00 62.19 90 TYR A O 1
ATOM 708 N N . GLU A 1 91 ? 36.226 2.048 -2.567 1.00 67.31 91 GLU A N 1
ATOM 709 C CA . GLU A 1 91 ? 36.637 1.052 -3.570 1.00 67.31 91 GLU A CA 1
ATOM 710 C C . GLU A 1 91 ? 35.458 0.276 -4.184 1.00 67.31 91 GLU A C 1
ATOM 712 O O . GLU A 1 91 ? 35.631 -0.437 -5.172 1.00 67.31 91 GLU A O 1
ATOM 717 N N . ILE A 1 92 ? 34.249 0.413 -3.630 1.00 76.62 92 ILE A N 1
ATOM 718 C CA . ILE A 1 92 ? 33.053 -0.312 -4.064 1.00 76.62 92 ILE A CA 1
ATOM 719 C C . ILE A 1 92 ? 32.025 0.705 -4.554 1.00 76.62 92 ILE A C 1
ATOM 721 O O . ILE A 1 92 ? 31.607 1.580 -3.807 1.00 76.62 92 ILE A O 1
ATOM 725 N N . SER A 1 93 ? 31.594 0.603 -5.812 1.00 83.62 93 SER A N 1
ATOM 726 C CA . SER A 1 93 ? 30.486 1.415 -6.331 1.00 83.62 93 SER A CA 1
ATOM 727 C C . SER A 1 93 ? 29.167 0.668 -6.211 1.00 83.62 93 SER A C 1
ATOM 729 O O . SER A 1 93 ? 29.096 -0.509 -6.553 1.00 83.62 93 SER A O 1
ATOM 731 N N . ARG A 1 94 ? 28.116 1.359 -5.769 1.00 89.69 94 ARG A N 1
ATOM 732 C CA . ARG A 1 94 ? 26.778 0.791 -5.581 1.00 89.69 94 ARG A CA 1
ATOM 733 C C . ARG A 1 94 ? 25.737 1.468 -6.459 1.00 89.69 94 ARG A C 1
ATOM 735 O O . ARG A 1 94 ? 25.826 2.672 -6.708 1.00 89.69 94 ARG A O 1
ATOM 742 N N . ALA A 1 95 ? 24.740 0.707 -6.901 1.00 91.69 95 ALA A N 1
ATOM 743 C CA . ALA A 1 95 ? 23.587 1.255 -7.608 1.00 91.69 95 ALA A CA 1
ATOM 744 C C . ALA A 1 95 ? 22.768 2.151 -6.673 1.00 91.69 95 ALA A C 1
ATOM 746 O O . ALA A 1 95 ? 22.474 1.764 -5.538 1.00 91.69 95 ALA A O 1
ATOM 747 N N . TYR A 1 96 ? 22.400 3.339 -7.153 1.00 91.69 96 TYR A N 1
ATOM 748 C CA . TYR A 1 96 ? 21.518 4.253 -6.420 1.00 91.69 96 TYR A CA 1
ATOM 749 C C . TYR A 1 96 ? 20.296 4.691 -7.229 1.00 91.69 96 TYR A C 1
ATOM 751 O O . TYR A 1 96 ? 19.312 5.125 -6.638 1.00 91.69 96 TYR A O 1
ATOM 759 N N . GLU A 1 97 ? 20.321 4.543 -8.554 1.00 92.25 97 GLU A N 1
ATOM 760 C CA . GLU A 1 97 ? 19.182 4.854 -9.411 1.00 92.25 97 GLU A CA 1
ATOM 761 C C . GLU A 1 97 ? 19.188 3.984 -10.670 1.00 92.25 97 GLU A C 1
ATOM 763 O O . GLU A 1 97 ? 20.245 3.649 -11.210 1.00 92.25 97 GLU A O 1
ATOM 768 N N . MET A 1 98 ? 17.995 3.628 -11.143 1.00 93.19 98 MET A N 1
ATOM 769 C CA . MET A 1 98 ? 17.785 2.966 -12.422 1.00 93.19 98 MET A CA 1
ATOM 770 C C . MET A 1 98 ? 16.519 3.519 -13.070 1.00 93.19 98 MET A C 1
ATOM 772 O O . MET A 1 98 ? 15.480 3.609 -12.415 1.00 93.19 98 MET A O 1
ATOM 776 N N . ARG A 1 99 ? 16.615 3.843 -14.361 1.00 92.12 99 ARG A N 1
ATOM 777 C CA . ARG A 1 99 ? 15.543 4.450 -15.154 1.00 92.12 99 ARG A CA 1
ATOM 778 C C . ARG A 1 99 ? 15.488 3.862 -16.553 1.00 92.12 99 ARG A C 1
ATOM 780 O O . ARG A 1 99 ? 16.507 3.444 -17.110 1.00 92.12 99 ARG A O 1
ATOM 787 N N . GLY A 1 100 ? 14.292 3.820 -17.117 1.00 91.00 100 GLY A N 1
ATOM 788 C CA . GLY A 1 100 ? 14.058 3.420 -18.493 1.00 91.00 100 GLY A CA 1
ATOM 789 C C . GLY A 1 100 ? 13.911 4.611 -19.435 1.00 91.00 100 GLY A C 1
ATOM 790 O O . GLY A 1 100 ? 13.846 5.769 -19.041 1.00 91.00 100 GLY A O 1
ATOM 791 N N . THR A 1 101 ? 13.888 4.314 -20.728 1.00 88.62 101 THR A N 1
ATOM 792 C CA . THR A 1 101 ? 13.821 5.315 -21.808 1.00 88.62 101 THR A CA 1
ATOM 793 C C . THR A 1 101 ? 12.461 5.347 -22.506 1.00 88.62 101 THR A C 1
ATOM 795 O O . THR A 1 101 ? 12.315 6.021 -23.525 1.00 88.62 101 THR A O 1
ATOM 798 N N . TYR A 1 102 ? 11.472 4.587 -22.021 1.00 84.19 102 TYR A N 1
ATOM 799 C CA . TYR A 1 102 ? 10.296 4.219 -22.812 1.00 84.19 102 TYR A CA 1
ATOM 800 C C . TYR A 1 102 ? 9.315 5.372 -23.054 1.00 84.19 102 TYR A C 1
ATOM 802 O O . TYR A 1 102 ? 8.771 5.495 -24.162 1.00 84.19 102 TYR A O 1
ATOM 810 N N . ASN A 1 103 ? 9.088 6.187 -22.024 1.00 79.19 103 ASN A N 1
ATOM 811 C CA . ASN A 1 103 ? 8.121 7.281 -21.979 1.00 79.19 103 ASN A CA 1
ATOM 812 C C . ASN A 1 103 ? 8.638 8.425 -21.082 1.00 79.19 103 ASN A C 1
ATOM 814 O O . ASN A 1 103 ? 9.671 8.287 -20.434 1.00 79.19 103 ASN A O 1
ATOM 818 N N . ALA A 1 104 ? 7.905 9.541 -21.026 1.00 81.25 104 ALA A N 1
ATOM 819 C CA . ALA A 1 104 ? 8.251 10.711 -20.208 1.00 81.25 104 ALA A CA 1
ATOM 820 C C . ALA A 1 104 ? 8.309 10.438 -18.693 1.00 81.25 104 ALA A C 1
ATOM 822 O O . ALA A 1 104 ? 8.889 11.231 -17.963 1.00 81.25 104 ALA A O 1
ATOM 823 N N . ASN A 1 105 ? 7.727 9.326 -18.238 1.00 83.50 105 ASN A N 1
ATOM 824 C CA . ASN A 1 105 ? 7.816 8.874 -16.855 1.00 83.50 105 ASN A CA 1
ATOM 825 C C . ASN A 1 105 ? 9.125 8.114 -16.567 1.00 83.50 105 ASN A C 1
ATOM 827 O O . ASN A 1 105 ? 9.365 7.725 -15.433 1.00 83.50 105 ASN A O 1
ATOM 831 N N . GLU A 1 106 ? 9.966 7.893 -17.583 1.00 88.06 106 GLU A N 1
ATOM 832 C CA . GLU A 1 106 ? 11.196 7.099 -17.508 1.00 88.06 106 GLU A CA 1
ATOM 833 C C . GLU A 1 106 ? 10.958 5.622 -17.144 1.00 88.06 106 GLU A C 1
ATOM 835 O O . GLU A 1 106 ? 11.793 4.958 -16.520 1.00 88.06 106 GLU A O 1
ATOM 840 N N . ASP A 1 107 ? 9.822 5.068 -17.577 1.00 86.31 107 ASP A N 1
ATOM 841 C CA . ASP A 1 107 ? 9.536 3.647 -17.404 1.00 86.31 107 ASP A CA 1
ATOM 842 C C . ASP A 1 107 ? 10.477 2.773 -18.245 1.00 86.31 107 ASP A C 1
ATOM 844 O O . ASP A 1 107 ? 10.947 3.143 -19.331 1.00 86.31 107 ASP A O 1
ATOM 848 N N . VAL A 1 108 ? 10.735 1.563 -17.747 1.00 89.31 108 VAL A N 1
ATOM 849 C CA . VAL A 1 108 ? 11.420 0.518 -18.514 1.00 89.31 108 VAL A CA 1
ATOM 850 C C . VAL A 1 108 ? 10.488 0.036 -19.613 1.00 89.31 108 VAL A C 1
ATOM 852 O O . VAL A 1 108 ? 9.303 -0.210 -19.389 1.00 89.31 108 VAL A O 1
ATOM 855 N N . ASP A 1 109 ? 11.026 -0.126 -20.819 1.00 87.25 109 ASP A N 1
ATOM 856 C CA . ASP A 1 109 ? 10.198 -0.568 -21.925 1.00 87.25 109 ASP A CA 1
ATOM 857 C C . ASP A 1 109 ? 9.685 -2.011 -21.714 1.00 87.25 109 ASP A C 1
ATOM 859 O O . ASP A 1 109 ? 10.364 -2.846 -21.094 1.00 87.25 109 ASP A O 1
ATOM 863 N N . PRO A 1 110 ? 8.491 -2.342 -22.234 1.00 87.12 110 PRO A N 1
ATOM 864 C CA . PRO A 1 110 ? 7.907 -3.660 -22.028 1.00 87.12 110 PRO A CA 1
ATOM 865 C C . PRO A 1 110 ? 8.731 -4.811 -22.615 1.00 87.12 110 PRO A C 1
ATOM 867 O O . PRO A 1 110 ? 8.681 -5.910 -22.071 1.00 87.12 110 PRO A O 1
ATOM 870 N N . GLU A 1 111 ? 9.478 -4.609 -23.706 1.00 90.81 111 GLU A N 1
ATOM 871 C CA . GLU A 1 111 ? 10.263 -5.689 -24.318 1.00 90.81 111 GLU A CA 1
ATOM 872 C C . GLU A 1 111 ? 11.469 -6.057 -23.455 1.00 90.81 111 GLU A C 1
ATOM 874 O O . GLU A 1 111 ? 11.677 -7.234 -23.176 1.00 90.81 111 GLU A O 1
ATOM 879 N N . ILE A 1 112 ? 12.191 -5.067 -22.925 1.00 91.56 112 ILE A N 1
ATOM 880 C CA . ILE A 1 112 ? 13.289 -5.295 -21.979 1.00 91.56 112 ILE A CA 1
ATOM 881 C C . ILE A 1 112 ? 12.773 -5.852 -20.657 1.00 91.56 112 ILE A C 1
ATOM 883 O O . ILE A 1 112 ? 13.402 -6.756 -20.104 1.00 91.56 112 ILE A O 1
ATOM 887 N N . SER A 1 113 ? 11.611 -5.393 -20.182 1.00 89.25 113 SER A N 1
ATOM 888 C CA . SER A 1 113 ? 10.999 -5.914 -18.951 1.00 89.25 113 SER A CA 1
ATOM 889 C C . SER A 1 113 ? 10.788 -7.430 -19.004 1.00 89.25 113 SER A C 1
ATOM 891 O O . SER A 1 113 ? 10.893 -8.086 -17.979 1.00 89.25 113 SER A O 1
ATOM 893 N N . LYS A 1 114 ? 10.552 -8.022 -20.184 1.00 87.44 114 LYS A N 1
ATOM 894 C CA . LYS A 1 114 ? 10.356 -9.479 -20.351 1.00 87.44 114 LYS A CA 1
ATOM 895 C C . LYS A 1 114 ? 11.645 -10.295 -20.233 1.00 87.44 114 LYS A C 1
ATOM 897 O O . LYS A 1 114 ? 11.570 -11.517 -20.143 1.00 87.44 114 LYS A O 1
ATOM 902 N N . THR A 1 115 ? 12.804 -9.650 -20.289 1.00 91.19 115 THR A N 1
ATOM 903 C CA . THR A 1 115 ? 14.113 -10.312 -20.321 1.00 91.19 115 THR A CA 1
ATOM 904 C C . THR A 1 115 ? 14.747 -10.388 -18.932 1.00 91.19 115 THR A C 1
ATOM 906 O O . THR A 1 115 ? 14.254 -9.806 -17.962 1.00 91.19 115 THR A O 1
ATOM 909 N N . ASP A 1 116 ? 15.882 -11.077 -18.831 1.00 91.50 116 ASP A N 1
ATOM 910 C CA . ASP A 1 116 ? 16.717 -11.076 -17.628 1.00 91.50 116 ASP A CA 1
ATOM 911 C C . ASP A 1 116 ? 17.870 -10.061 -17.679 1.00 91.50 116 ASP A C 1
ATOM 913 O O . ASP A 1 116 ? 18.590 -9.931 -16.697 1.00 91.50 116 ASP A O 1
ATOM 917 N N . ILE A 1 117 ? 17.977 -9.240 -18.734 1.00 94.38 117 ILE A N 1
ATOM 918 C CA . ILE A 1 117 ? 19.072 -8.269 -18.943 1.00 94.38 117 ILE A CA 1
ATOM 919 C C . ILE A 1 117 ? 19.280 -7.351 -17.727 1.00 94.38 117 ILE A C 1
ATOM 921 O O . ILE A 1 117 ? 20.407 -7.129 -17.282 1.00 94.38 117 ILE A O 1
ATOM 925 N N . ILE A 1 118 ? 18.187 -6.808 -17.181 1.00 92.88 118 ILE A N 1
ATOM 926 C CA . ILE A 1 118 ? 18.223 -5.927 -16.003 1.00 92.88 118 ILE A CA 1
ATOM 927 C C . ILE A 1 118 ? 18.646 -6.711 -14.760 1.00 92.88 118 ILE A C 1
ATOM 929 O O . ILE A 1 118 ? 19.526 -6.275 -14.023 1.00 92.88 118 ILE A O 1
ATOM 933 N N . LYS A 1 119 ? 18.027 -7.876 -14.541 1.00 91.06 119 LYS A N 1
ATOM 934 C CA . LYS A 1 119 ? 18.272 -8.737 -13.379 1.00 91.06 119 LYS A CA 1
ATOM 935 C C . LYS A 1 119 ? 19.730 -9.194 -13.335 1.00 91.06 119 LYS A C 1
ATOM 937 O O . LYS A 1 119 ? 20.378 -9.065 -12.302 1.00 91.06 119 LYS A O 1
ATOM 942 N N . GLU A 1 120 ? 20.247 -9.687 -14.457 1.00 93.69 120 GLU A N 1
ATOM 943 C CA . GLU A 1 120 ? 21.635 -10.121 -14.610 1.00 93.69 120 GLU A CA 1
ATOM 944 C C . GLU A 1 120 ? 22.603 -8.968 -14.370 1.00 93.69 120 GLU A C 1
ATOM 946 O O . GLU A 1 120 ? 23.600 -9.145 -13.674 1.00 93.69 120 GLU A O 1
ATOM 951 N N . ARG A 1 121 ? 22.300 -7.763 -14.874 1.00 94.12 121 ARG A N 1
ATOM 952 C CA . ARG A 1 121 ? 23.171 -6.613 -14.630 1.00 94.12 121 ARG A CA 1
ATOM 953 C C . ARG A 1 121 ? 23.178 -6.198 -13.166 1.00 94.12 121 ARG A C 1
ATOM 955 O O . ARG A 1 121 ? 24.258 -6.027 -12.605 1.00 94.12 121 ARG A O 1
ATOM 962 N N . LEU A 1 122 ? 22.009 -6.054 -12.547 1.00 92.06 122 LEU A N 1
ATOM 963 C CA . LEU A 1 122 ? 21.886 -5.662 -11.142 1.00 92.06 122 LEU A CA 1
ATOM 964 C C . LEU A 1 122 ? 22.567 -6.667 -10.207 1.00 92.06 122 LEU A C 1
ATOM 966 O O . LEU A 1 122 ? 23.213 -6.246 -9.258 1.00 92.06 122 LEU A O 1
ATOM 970 N N . ALA A 1 123 ? 22.530 -7.967 -10.516 1.00 92.31 123 ALA A N 1
ATOM 971 C CA . ALA A 1 123 ? 23.240 -8.989 -9.742 1.00 92.31 123 ALA A CA 1
ATOM 972 C C . ALA A 1 123 ? 24.772 -8.801 -9.718 1.00 92.31 123 ALA A C 1
ATOM 974 O O . ALA A 1 123 ? 25.442 -9.330 -8.835 1.00 92.31 123 ALA A O 1
ATOM 975 N N . THR A 1 124 ? 25.334 -8.048 -10.670 1.00 91.81 124 THR A N 1
ATOM 976 C CA . THR A 1 124 ? 26.775 -7.735 -10.723 1.00 91.81 124 THR A CA 1
ATOM 977 C C . THR A 1 124 ? 27.147 -6.419 -10.037 1.00 91.81 124 THR A C 1
ATOM 979 O O . THR A 1 124 ? 28.329 -6.085 -9.971 1.00 91.81 124 THR A O 1
ATOM 982 N N . ILE A 1 125 ? 26.165 -5.653 -9.549 1.00 90.62 125 ILE A N 1
ATOM 983 C CA . ILE A 1 125 ? 26.373 -4.322 -8.978 1.00 90.62 125 ILE A CA 1
ATOM 984 C C . ILE A 1 125 ? 25.980 -4.357 -7.495 1.00 90.62 125 ILE A C 1
ATOM 986 O O . ILE A 1 125 ? 24.845 -4.711 -7.184 1.00 90.62 125 ILE A O 1
ATOM 990 N N . PRO A 1 126 ? 26.868 -3.951 -6.570 1.00 90.69 126 PRO A N 1
ATOM 991 C CA . PRO A 1 126 ? 26.515 -3.779 -5.164 1.00 90.69 126 PRO A CA 1
ATOM 992 C C . PRO A 1 126 ? 25.233 -2.952 -4.990 1.00 90.69 126 PRO A C 1
ATOM 994 O O . PRO A 1 126 ? 25.070 -1.922 -5.652 1.00 90.69 126 PRO A O 1
ATOM 997 N N . ASN A 1 127 ? 24.342 -3.378 -4.089 1.00 89.56 127 ASN A N 1
ATOM 998 C CA . ASN A 1 127 ? 23.015 -2.786 -3.874 1.00 89.56 127 ASN A CA 1
ATOM 999 C C . ASN A 1 127 ? 22.034 -2.948 -5.054 1.00 89.56 127 ASN A C 1
ATOM 1001 O O . ASN A 1 127 ? 20.992 -2.294 -5.080 1.00 89.56 127 ASN A O 1
ATOM 1005 N N . GLY A 1 128 ? 22.340 -3.780 -6.052 1.00 87.94 128 GLY A N 1
ATOM 1006 C CA . GLY A 1 128 ? 21.427 -4.063 -7.160 1.00 87.94 128 GLY A CA 1
ATOM 1007 C C . GLY A 1 128 ? 20.167 -4.817 -6.720 1.00 87.94 128 GLY A C 1
ATOM 1008 O O . GLY A 1 128 ? 19.095 -4.622 -7.291 1.00 87.94 128 GLY A O 1
ATOM 1009 N N . GLU A 1 129 ? 20.264 -5.612 -5.655 1.00 89.25 129 GLU A N 1
ATOM 1010 C CA . GLU A 1 129 ? 19.157 -6.324 -5.013 1.00 89.25 129 GLU A CA 1
ATOM 1011 C C . GLU A 1 129 ? 18.042 -5.390 -4.520 1.00 89.25 129 GLU A C 1
ATOM 1013 O O . GLU A 1 129 ? 16.875 -5.780 -4.535 1.00 89.25 129 GLU A O 1
ATOM 1018 N N . ALA A 1 130 ? 18.363 -4.129 -4.197 1.00 88.31 130 ALA A N 1
ATOM 1019 C CA . ALA A 1 130 ? 17.379 -3.116 -3.807 1.00 88.31 130 ALA A CA 1
ATOM 1020 C C . ALA A 1 130 ? 16.360 -2.797 -4.922 1.00 88.31 130 ALA A C 1
ATOM 1022 O O . ALA A 1 130 ? 15.298 -2.242 -4.656 1.00 88.31 130 ALA A O 1
ATOM 1023 N N . PHE A 1 131 ? 16.657 -3.162 -6.175 1.00 91.06 131 PHE A N 1
ATOM 1024 C CA . PHE A 1 131 ? 15.785 -2.957 -7.336 1.00 91.06 131 PHE A CA 1
ATOM 1025 C C . PHE A 1 131 ? 15.051 -4.236 -7.776 1.00 91.06 131 PHE A C 1
ATOM 1027 O O . PHE A 1 131 ? 14.304 -4.209 -8.759 1.00 91.06 131 PHE A O 1
ATOM 1034 N N . ALA A 1 132 ? 15.249 -5.362 -7.079 1.00 89.44 132 ALA A N 1
ATOM 1035 C CA . ALA A 1 132 ? 14.695 -6.656 -7.476 1.00 89.44 132 ALA A CA 1
ATOM 1036 C C . ALA A 1 132 ? 13.162 -6.636 -7.534 1.00 89.44 132 ALA A C 1
ATOM 1038 O O . ALA A 1 132 ? 12.585 -7.101 -8.520 1.00 89.44 132 ALA A O 1
ATOM 1039 N N . LYS A 1 133 ? 12.518 -6.024 -6.531 1.00 91.50 133 LYS A N 1
ATOM 1040 C CA . LYS A 1 133 ? 11.059 -5.889 -6.475 1.00 91.50 133 LYS A CA 1
ATOM 1041 C C . LYS A 1 133 ? 10.518 -5.111 -7.675 1.00 91.50 133 LYS A C 1
ATOM 1043 O O . LYS A 1 133 ? 9.700 -5.643 -8.411 1.00 91.50 133 LYS A O 1
ATOM 1048 N N . LYS A 1 134 ? 11.069 -3.927 -7.964 1.00 92.25 134 LYS A N 1
ATOM 1049 C CA . LYS A 1 134 ? 10.709 -3.122 -9.150 1.00 92.25 134 LYS A CA 1
ATOM 1050 C C . LYS A 1 134 ? 10.824 -3.911 -10.453 1.00 92.25 134 LYS A C 1
ATOM 1052 O O . LYS A 1 134 ? 9.954 -3.848 -11.317 1.00 92.25 134 LYS A O 1
ATOM 1057 N N . SER A 1 135 ? 11.898 -4.689 -10.605 1.00 90.19 135 SER A N 1
ATOM 1058 C CA . SER A 1 135 ? 12.087 -5.529 -11.792 1.00 90.19 135 SER A CA 1
ATOM 1059 C C . SER A 1 135 ? 11.027 -6.630 -11.903 1.00 90.19 135 SER A C 1
ATOM 1061 O O . SER A 1 135 ? 10.496 -6.856 -12.993 1.00 90.19 135 SER A O 1
ATOM 1063 N N . GLN A 1 136 ? 10.707 -7.296 -10.793 1.00 91.56 136 GLN A N 1
ATOM 1064 C CA . GLN A 1 136 ? 9.682 -8.336 -10.742 1.00 91.56 136 GLN A CA 1
ATOM 1065 C C . GLN A 1 136 ? 8.279 -7.769 -10.992 1.00 91.56 136 GLN A C 1
ATOM 1067 O O . GLN A 1 136 ? 7.541 -8.304 -11.816 1.00 91.56 136 GLN A O 1
ATOM 1072 N N . ASP A 1 137 ? 7.942 -6.651 -10.363 1.00 95.50 137 ASP A N 1
ATOM 1073 C CA . ASP A 1 137 ? 6.657 -5.973 -10.513 1.00 95.50 137 ASP A CA 1
ATOM 1074 C C . ASP A 1 137 ? 6.416 -5.559 -11.974 1.00 95.50 137 ASP A C 1
ATOM 1076 O O . ASP A 1 137 ? 5.370 -5.857 -12.555 1.00 95.50 137 ASP A O 1
ATOM 1080 N N . MET A 1 138 ? 7.416 -4.970 -12.639 1.00 93.00 138 MET A N 1
ATOM 1081 C CA . MET A 1 138 ? 7.308 -4.599 -14.059 1.00 93.00 138 MET A CA 1
ATOM 1082 C C . MET A 1 138 ? 7.196 -5.806 -14.999 1.00 93.00 138 MET A C 1
ATOM 1084 O O . MET A 1 138 ? 6.526 -5.722 -16.040 1.00 93.00 138 MET A O 1
ATOM 1088 N N . LYS A 1 139 ? 7.792 -6.951 -14.637 1.00 91.44 139 LYS A N 1
ATOM 1089 C CA . LYS A 1 139 ? 7.575 -8.230 -15.333 1.00 91.44 139 LYS A CA 1
ATOM 1090 C C . LYS A 1 139 ? 6.126 -8.682 -15.213 1.00 91.44 139 LYS A C 1
ATOM 1092 O O . LYS A 1 139 ? 5.513 -8.994 -16.236 1.00 91.44 139 LYS A O 1
ATOM 1097 N N . CYS A 1 140 ? 5.572 -8.660 -14.003 1.00 95.50 140 CYS A N 1
ATOM 1098 C CA . CYS A 1 140 ? 4.184 -9.027 -13.739 1.00 95.50 140 CYS A CA 1
ATOM 1099 C C . CYS A 1 140 ? 3.206 -8.112 -14.493 1.00 95.50 140 CYS A C 1
ATOM 1101 O O . CYS A 1 140 ? 2.381 -8.616 -15.253 1.00 95.50 140 CYS A O 1
ATOM 1103 N N . VAL A 1 141 ? 3.363 -6.783 -14.415 1.00 96.19 141 VAL A N 1
ATOM 1104 C CA . VAL A 1 141 ? 2.537 -5.825 -15.185 1.00 96.19 141 VAL A CA 1
ATOM 1105 C C . VAL A 1 141 ? 2.595 -6.131 -16.685 1.00 96.19 141 VAL A C 1
ATOM 1107 O O . VAL A 1 141 ? 1.567 -6.186 -17.359 1.00 96.19 141 VAL A O 1
ATOM 1110 N N . THR A 1 142 ? 3.787 -6.396 -17.225 1.00 92.00 142 THR A N 1
ATOM 1111 C CA . THR A 1 142 ? 3.952 -6.729 -18.648 1.00 92.00 142 THR A CA 1
ATOM 1112 C C . THR A 1 142 ? 3.279 -8.055 -19.024 1.00 92.00 142 THR A C 1
ATOM 1114 O O . THR A 1 142 ? 2.718 -8.176 -20.116 1.00 92.00 142 THR A O 1
ATOM 1117 N N . ALA A 1 143 ? 3.310 -9.051 -18.137 1.00 94.81 143 ALA A N 1
ATOM 1118 C CA . ALA A 1 143 ? 2.608 -10.314 -18.336 1.00 94.81 143 ALA A CA 1
ATOM 1119 C C . ALA A 1 143 ? 1.082 -10.119 -18.343 1.00 94.81 143 ALA A C 1
ATOM 1121 O O . ALA A 1 143 ? 0.415 -10.653 -19.230 1.00 94.81 143 ALA A O 1
ATOM 1122 N N . LEU A 1 144 ? 0.541 -9.296 -17.438 1.00 97.56 144 LEU A N 1
ATOM 1123 C CA . LEU A 1 144 ? -0.889 -8.969 -17.398 1.00 97.56 144 LEU A CA 1
ATOM 1124 C C . LEU A 1 144 ? -1.361 -8.245 -18.661 1.00 97.56 144 LEU A C 1
ATOM 1126 O O . LEU A 1 144 ? -2.414 -8.582 -19.201 1.00 97.56 144 LEU A O 1
ATOM 1130 N N . VAL A 1 145 ? -0.570 -7.303 -19.187 1.00 95.44 145 VAL A N 1
ATOM 1131 C CA . VAL A 1 145 ? -0.877 -6.643 -20.470 1.00 95.44 145 VAL A CA 1
ATOM 1132 C C . VAL A 1 145 ? -1.027 -7.672 -21.587 1.00 95.44 145 VAL A C 1
ATOM 1134 O O . VAL A 1 145 ? -2.024 -7.649 -22.304 1.00 95.44 145 VAL A O 1
ATOM 1137 N N . LYS A 1 146 ? -0.099 -8.630 -21.691 1.00 92.94 146 LYS A N 1
ATOM 1138 C CA . LYS A 1 146 ? -0.182 -9.697 -22.700 1.00 92.94 146 LYS A CA 1
ATOM 1139 C C . LYS A 1 146 ? -1.398 -10.600 -22.511 1.00 92.94 146 LYS A C 1
ATOM 1141 O O . LYS A 1 146 ? -2.031 -10.958 -23.501 1.00 92.94 146 LYS A O 1
ATOM 1146 N N . LYS A 1 147 ? -1.707 -10.991 -21.269 1.00 96.62 147 LYS A N 1
ATOM 1147 C CA . LYS A 1 147 ? -2.905 -11.787 -20.960 1.00 96.62 147 LYS A CA 1
ATOM 1148 C C . LYS A 1 147 ? -4.158 -11.057 -21.444 1.00 96.62 147 LYS A C 1
ATOM 1150 O O . LYS A 1 147 ? -4.954 -11.627 -22.184 1.00 96.62 147 LYS A O 1
ATOM 1155 N N . GLN A 1 148 ? -4.264 -9.766 -21.129 1.00 95.06 148 GLN A N 1
ATOM 1156 C CA . GLN A 1 148 ? -5.384 -8.922 -21.540 1.00 95.06 148 GLN A CA 1
ATOM 1157 C C . GLN A 1 148 ? -5.480 -8.771 -23.068 1.00 95.06 148 GLN A C 1
ATOM 1159 O O . GLN A 1 148 ? -6.567 -8.865 -23.628 1.00 95.06 148 GLN A O 1
ATOM 1164 N N . GLU A 1 149 ? -4.360 -8.567 -23.769 1.00 91.81 149 GLU A N 1
ATOM 1165 C CA . GLU A 1 149 ? -4.329 -8.475 -25.240 1.00 91.81 149 GLU A CA 1
ATOM 1166 C C . GLU A 1 149 ? -4.805 -9.761 -25.928 1.00 91.81 149 GLU A C 1
ATOM 1168 O O . GLU A 1 149 ? -5.401 -9.705 -27.003 1.00 91.81 149 GLU A O 1
ATOM 1173 N N . LYS A 1 150 ? -4.572 -10.915 -25.300 1.00 95.50 150 LYS A N 1
ATOM 1174 C CA . LYS A 1 150 ? -5.027 -12.222 -25.786 1.00 95.50 150 LYS A CA 1
ATOM 1175 C C . LYS A 1 150 ? -6.437 -12.602 -25.322 1.00 95.50 150 LYS A C 1
ATOM 1177 O O . LYS A 1 150 ? -6.943 -13.632 -25.758 1.00 95.50 150 LYS A O 1
ATOM 1182 N N . GLY A 1 151 ? -7.058 -11.812 -24.444 1.00 94.50 151 GLY A N 1
ATOM 1183 C CA . GLY A 1 151 ? -8.335 -12.155 -23.813 1.00 94.50 151 GLY A CA 1
ATOM 1184 C C . GLY A 1 151 ? -8.246 -13.336 -22.837 1.00 94.50 151 GLY A C 1
ATOM 1185 O O . GLY A 1 151 ? -9.243 -14.018 -22.611 1.00 94.50 151 GLY A O 1
ATOM 1186 N N . GLU A 1 152 ? -7.061 -13.609 -22.286 1.00 96.12 152 GLU A N 1
ATOM 1187 C CA . GLU A 1 152 ? -6.877 -14.615 -21.238 1.00 96.12 152 GLU A CA 1
ATOM 1188 C C . GLU A 1 152 ? -7.478 -14.109 -19.914 1.00 96.12 152 GLU A C 1
ATOM 1190 O O . GLU A 1 152 ? -7.343 -12.935 -19.560 1.00 96.12 152 GLU A O 1
ATOM 1195 N N . GLN A 1 153 ? -8.137 -15.000 -19.170 1.00 94.50 153 GLN A N 1
ATOM 1196 C CA . GLN A 1 153 ? -8.689 -14.672 -17.855 1.00 94.50 153 GLN A CA 1
ATOM 1197 C C . GLN A 1 153 ? -7.576 -14.461 -16.827 1.00 94.50 153 GLN A C 1
ATOM 1199 O O . GLN A 1 153 ? -6.548 -15.141 -16.859 1.00 94.50 153 GLN A O 1
ATOM 1204 N N . PHE A 1 154 ? -7.796 -13.521 -15.909 1.00 97.75 154 PHE A N 1
ATOM 1205 C CA . PHE A 1 154 ? -6.850 -13.232 -14.834 1.00 97.75 154 PHE A CA 1
ATOM 1206 C C . PHE A 1 154 ? -7.098 -14.209 -13.686 1.00 97.75 154 PHE A C 1
ATOM 1208 O O . PHE A 1 154 ? -8.243 -14.462 -13.311 1.00 97.75 154 PHE A O 1
ATOM 1215 N N . THR A 1 155 ? -6.023 -14.789 -13.160 1.00 97.88 155 THR A N 1
ATOM 1216 C CA . THR A 1 155 ? -6.075 -15.649 -11.976 1.00 97.88 155 THR A CA 1
ATOM 1217 C C . THR A 1 155 ? -6.269 -14.813 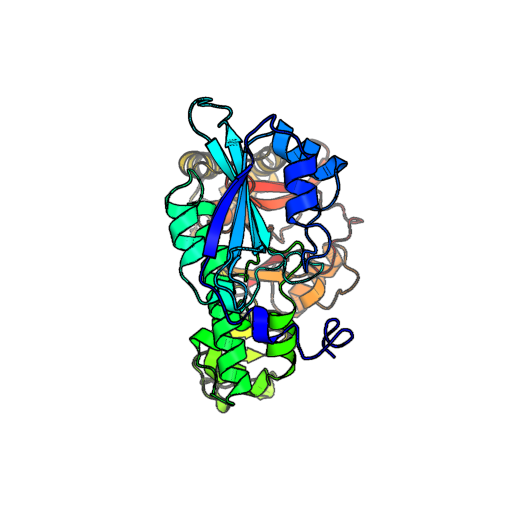-10.711 1.00 97.88 155 THR A C 1
ATOM 1219 O O . THR A 1 155 ? -6.185 -13.585 -10.738 1.00 97.88 155 THR A O 1
ATOM 1222 N N . LYS A 1 156 ? -6.476 -15.476 -9.569 1.00 97.88 156 LYS A N 1
ATOM 1223 C CA . LYS A 1 156 ? -6.468 -14.804 -8.266 1.00 97.88 156 LYS A CA 1
ATOM 1224 C C . LYS A 1 156 ? -5.179 -14.009 -8.044 1.00 97.88 156 LYS A C 1
ATOM 1226 O O . LYS A 1 156 ? -5.258 -12.823 -7.756 1.00 97.88 156 LYS A O 1
ATOM 1231 N N . ASP A 1 157 ? -4.020 -14.634 -8.241 1.00 98.19 157 ASP A N 1
ATOM 1232 C CA . ASP A 1 157 ? -2.720 -13.980 -8.042 1.00 98.19 157 ASP A CA 1
ATOM 1233 C C . ASP A 1 157 ? -2.536 -12.770 -8.970 1.00 98.19 157 ASP A C 1
ATOM 1235 O O . ASP A 1 157 ? -2.008 -11.742 -8.549 1.00 98.19 157 ASP A O 1
ATOM 1239 N N . ASP A 1 158 ? -3.023 -12.857 -10.216 1.00 98.44 158 ASP A N 1
ATOM 1240 C CA . ASP A 1 158 ? -3.012 -11.730 -11.153 1.00 98.44 158 ASP A CA 1
ATOM 1241 C C . ASP A 1 158 ? -3.823 -10.540 -10.609 1.00 98.44 158 ASP A C 1
ATOM 1243 O O . ASP A 1 158 ? -3.385 -9.394 -10.713 1.00 98.44 158 ASP A O 1
ATOM 1247 N N . LEU A 1 159 ? -5.008 -10.806 -10.045 1.00 98.50 159 LEU A N 1
ATOM 1248 C CA . LEU A 1 159 ? -5.913 -9.785 -9.511 1.00 98.50 159 LEU A CA 1
ATOM 1249 C C . LEU A 1 159 ? -5.421 -9.213 -8.178 1.00 98.50 159 LEU A C 1
ATOM 1251 O O . LEU A 1 159 ? -5.443 -7.998 -8.005 1.00 98.50 159 LEU A O 1
ATOM 1255 N N . VAL A 1 160 ? -4.934 -10.064 -7.272 1.00 98.19 160 VAL A N 1
ATOM 1256 C CA . VAL A 1 160 ? -4.302 -9.666 -6.002 1.00 98.19 160 VAL A CA 1
ATOM 1257 C C . VAL A 1 160 ? -3.126 -8.729 -6.269 1.00 98.19 160 VAL A C 1
ATOM 1259 O O . VAL A 1 160 ? -3.030 -7.676 -5.639 1.00 98.19 160 VAL A O 1
ATOM 1262 N N . PHE A 1 161 ? -2.282 -9.066 -7.250 1.00 98.38 161 PHE A N 1
ATOM 1263 C CA . PHE A 1 161 ? -1.192 -8.202 -7.695 1.00 98.38 161 PHE A CA 1
ATOM 1264 C C . PHE A 1 161 ? -1.717 -6.902 -8.318 1.00 98.38 161 PHE A C 1
ATOM 1266 O O . PHE A 1 161 ? -1.332 -5.823 -7.881 1.00 98.38 161 PHE A O 1
ATOM 1273 N N . LEU A 1 162 ? -2.616 -6.979 -9.309 1.00 98.25 162 LEU A N 1
ATOM 1274 C CA . LEU A 1 162 ? -3.123 -5.807 -10.039 1.00 98.25 162 LEU A CA 1
ATOM 1275 C C . LEU A 1 162 ? -3.814 -4.782 -9.130 1.00 98.25 162 LEU A C 1
ATOM 1277 O O . LEU A 1 162 ? -3.731 -3.575 -9.376 1.00 98.25 162 LEU A O 1
ATOM 1281 N N . TYR A 1 163 ? -4.536 -5.269 -8.126 1.00 98.00 163 TYR A N 1
ATOM 1282 C CA . TYR A 1 163 ? -5.244 -4.449 -7.153 1.00 98.00 163 TYR A CA 1
ATOM 1283 C C . TYR A 1 163 ? -4.412 -4.092 -5.924 1.00 98.00 163 TYR A C 1
ATOM 1285 O O . TYR A 1 163 ? -4.924 -3.380 -5.068 1.00 98.00 163 TYR A O 1
ATOM 1293 N N . GLU A 1 164 ? -3.146 -4.518 -5.866 1.00 96.69 164 GLU A N 1
ATOM 1294 C CA . GLU A 1 164 ? -2.216 -4.195 -4.778 1.00 96.69 164 GLU A CA 1
ATOM 1295 C C . GLU A 1 164 ? -2.757 -4.591 -3.398 1.00 96.69 164 GLU A C 1
ATOM 1297 O O . GLU A 1 164 ? -2.570 -3.880 -2.414 1.00 96.69 164 GLU A O 1
ATOM 1302 N N . ILE A 1 165 ? -3.448 -5.735 -3.331 1.00 95.00 165 ILE A N 1
ATOM 1303 C CA . ILE A 1 165 ? -4.113 -6.199 -2.105 1.00 95.00 165 ILE A CA 1
ATOM 1304 C C . ILE A 1 165 ? -3.092 -6.51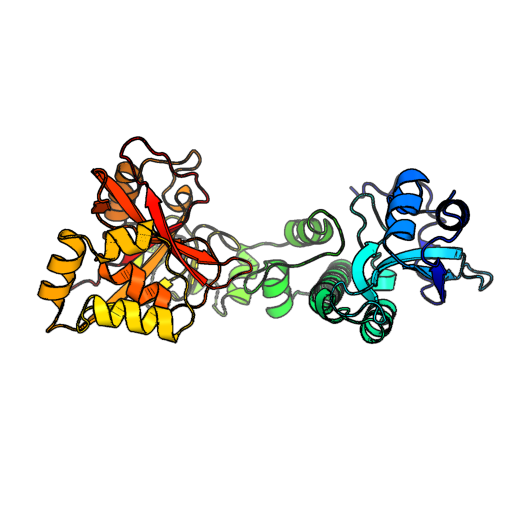0 -1.005 1.00 95.00 165 ILE A C 1
ATOM 1306 O O . ILE A 1 165 ? -3.331 -6.183 0.157 1.00 95.00 165 ILE A O 1
ATOM 1310 N N . ASP A 1 166 ? -1.964 -7.118 -1.381 1.00 92.62 166 ASP A N 1
ATOM 1311 C CA . ASP A 1 166 ? -0.913 -7.530 -0.443 1.00 92.62 166 ASP A CA 1
ATOM 1312 C C . ASP A 1 166 ? 0.276 -6.561 -0.417 1.00 92.62 166 ASP A C 1
ATOM 1314 O O . ASP A 1 166 ? 0.925 -6.391 0.614 1.00 92.62 166 ASP A O 1
ATOM 1318 N N . ALA A 1 167 ? 0.590 -5.936 -1.554 1.00 92.12 167 ALA A N 1
ATOM 1319 C CA . ALA A 1 167 ? 1.714 -5.019 -1.686 1.00 92.12 167 ALA A CA 1
ATOM 1320 C C . ALA A 1 167 ? 1.502 -4.042 -2.846 1.00 92.12 167 ALA A C 1
ATOM 1322 O O . ALA A 1 167 ? 0.933 -4.401 -3.877 1.00 92.12 167 ALA A O 1
ATOM 1323 N N . LEU A 1 168 ? 2.034 -2.826 -2.696 1.00 93.94 168 LEU A N 1
ATOM 1324 C CA . LEU A 1 168 ? 2.067 -1.828 -3.766 1.00 93.94 168 LEU A CA 1
ATOM 1325 C C . LEU A 1 168 ? 2.947 -2.300 -4.927 1.00 93.94 168 LEU A C 1
ATOM 1327 O O . LEU A 1 168 ? 4.009 -2.887 -4.703 1.00 93.94 168 LEU A O 1
ATOM 1331 N N . ILE A 1 169 ? 2.547 -1.990 -6.159 1.00 95.88 169 ILE A N 1
ATOM 1332 C CA . ILE A 1 169 ? 3.349 -2.239 -7.358 1.00 95.88 169 ILE A CA 1
ATOM 1333 C C . ILE A 1 169 ? 4.373 -1.113 -7.489 1.00 95.88 169 ILE A C 1
ATOM 1335 O O . ILE A 1 169 ? 4.015 0.063 -7.580 1.00 95.88 169 ILE A O 1
ATOM 1339 N N . GLU A 1 170 ? 5.654 -1.461 -7.572 1.00 93.44 170 GLU A N 1
ATOM 1340 C CA . GLU A 1 170 ? 6.725 -0.484 -7.740 1.00 93.44 170 GLU A CA 1
ATOM 1341 C C . GLU A 1 170 ? 7.300 -0.496 -9.154 1.00 93.44 170 GLU A C 1
ATOM 1343 O O . GLU A 1 170 ? 7.720 -1.526 -9.678 1.00 93.44 170 GLU A O 1
ATOM 1348 N N . GLY A 1 171 ? 7.363 0.689 -9.759 1.00 91.06 171 GLY A N 1
ATOM 1349 C CA . GLY A 1 171 ? 7.992 0.917 -11.054 1.00 91.06 171 GLY A CA 1
ATOM 1350 C C . GLY A 1 171 ? 9.376 1.553 -10.952 1.00 91.06 171 GLY A C 1
ATOM 1351 O O . GLY A 1 171 ? 9.862 1.928 -9.879 1.00 91.06 171 GLY A O 1
ATOM 1352 N N . PHE A 1 172 ? 10.013 1.687 -12.113 1.00 89.44 172 PHE A N 1
ATOM 1353 C CA . PHE A 1 172 ? 11.238 2.474 -12.260 1.00 89.44 172 PHE A CA 1
ATOM 1354 C C . PHE A 1 172 ? 10.963 3.931 -12.616 1.00 89.44 172 PHE A C 1
ATOM 1356 O O . PHE A 1 172 ? 11.868 4.740 -12.439 1.00 89.44 172 PHE A O 1
ATOM 1363 N N . GLY A 1 173 ? 9.765 4.267 -13.094 1.00 84.38 173 GLY A N 1
ATOM 1364 C CA . GLY A 1 173 ? 9.402 5.647 -13.369 1.00 84.38 173 GLY A CA 1
ATOM 1365 C C . GLY A 1 173 ? 9.204 6.494 -12.111 1.00 84.38 173 GLY A C 1
ATOM 1366 O O . GLY A 1 173 ? 9.271 5.995 -10.983 1.00 84.38 173 GLY A O 1
ATOM 1367 N N . TYR A 1 174 ? 8.993 7.793 -12.313 1.00 82.00 174 TYR A N 1
ATOM 1368 C CA . TYR A 1 174 ? 8.723 8.742 -11.225 1.00 82.00 174 TYR A CA 1
ATOM 1369 C C . TYR A 1 174 ? 7.305 8.607 -10.667 1.00 82.00 174 TYR A C 1
ATOM 1371 O O . TYR A 1 174 ? 7.084 8.749 -9.466 1.00 82.00 174 TYR A O 1
ATOM 1379 N N . GLU A 1 175 ? 6.357 8.309 -11.542 1.00 88.50 175 GLU A N 1
ATOM 1380 C CA . GLU A 1 175 ? 4.957 8.061 -11.243 1.00 88.50 175 GLU A CA 1
ATOM 1381 C C . GLU A 1 175 ? 4.634 6.571 -11.372 1.00 88.50 175 GLU A C 1
ATOM 1383 O O . GLU A 1 175 ? 5.400 5.773 -11.926 1.00 88.50 175 GLU A O 1
ATOM 1388 N N . LYS A 1 176 ? 3.456 6.196 -10.872 1.00 90.88 176 LYS A N 1
ATOM 1389 C CA . LYS A 1 176 ? 2.919 4.845 -11.012 1.00 90.88 176 LYS A CA 1
ATOM 1390 C C . LYS A 1 176 ? 2.785 4.471 -12.487 1.00 90.88 176 LYS A C 1
ATOM 1392 O O . LYS A 1 176 ? 2.286 5.264 -13.283 1.00 90.88 176 LYS A O 1
ATOM 1397 N N . ASP A 1 177 ? 3.179 3.245 -12.833 1.00 91.31 177 ASP A N 1
ATOM 1398 C CA . ASP A 1 177 ? 3.150 2.789 -14.222 1.00 91.31 177 ASP A CA 1
ATOM 1399 C C . ASP A 1 177 ? 1.720 2.896 -14.798 1.00 91.31 177 ASP A C 1
ATOM 1401 O O . ASP A 1 177 ? 0.784 2.282 -14.263 1.00 91.31 177 ASP A O 1
ATOM 1405 N N . PRO A 1 178 ? 1.519 3.648 -15.897 1.00 90.19 178 PRO A N 1
ATOM 1406 C CA . PRO A 1 178 ? 0.189 3.941 -16.425 1.00 90.19 178 PRO A CA 1
ATOM 1407 C C . PRO A 1 178 ? -0.562 2.686 -16.886 1.00 90.19 178 PRO A C 1
ATOM 1409 O O . PRO A 1 178 ? -1.796 2.668 -16.890 1.00 90.19 178 PRO A O 1
ATOM 1412 N N . ARG A 1 179 ? 0.153 1.604 -17.225 1.00 94.12 179 ARG A N 1
ATOM 1413 C CA . ARG A 1 179 ? -0.451 0.336 -17.659 1.00 94.12 179 ARG A CA 1
ATOM 1414 C C . ARG A 1 179 ? -1.299 -0.292 -16.558 1.00 94.12 179 ARG A C 1
ATOM 1416 O O . ARG A 1 179 ? -2.260 -0.986 -16.873 1.00 94.12 179 ARG A O 1
ATOM 1423 N N . ILE A 1 180 ? -0.991 -0.037 -15.284 1.00 96.38 180 ILE A N 1
ATOM 1424 C CA . ILE A 1 180 ? -1.787 -0.529 -14.150 1.00 96.38 180 ILE A CA 1
ATOM 1425 C C . ILE A 1 180 ? -3.201 0.059 -14.223 1.00 96.38 180 ILE A C 1
ATOM 1427 O O . ILE A 1 180 ? -4.184 -0.679 -14.171 1.00 96.38 180 ILE A O 1
ATOM 1431 N N . ALA A 1 181 ? -3.315 1.375 -14.426 1.00 95.75 181 ALA A N 1
ATOM 1432 C CA . ALA A 1 181 ? -4.607 2.039 -14.582 1.00 95.75 181 ALA A CA 1
ATOM 1433 C C . ALA A 1 181 ? -5.342 1.560 -15.846 1.00 95.75 181 ALA A C 1
ATOM 1435 O O . ALA A 1 181 ? -6.541 1.287 -15.796 1.00 95.75 181 ALA A O 1
ATOM 1436 N N . GLU A 1 182 ? -4.630 1.386 -16.965 1.00 95.69 182 GLU A N 1
ATOM 1437 C CA . GLU A 1 182 ? -5.208 0.862 -18.213 1.00 95.69 182 GLU A CA 1
ATOM 1438 C C . GLU A 1 182 ? -5.748 -0.572 -18.072 1.00 95.69 182 GLU A C 1
ATOM 1440 O O . GLU A 1 182 ? -6.793 -0.899 -18.640 1.00 95.69 182 GLU A O 1
ATOM 1445 N N . LEU A 1 183 ? -5.047 -1.430 -17.324 1.00 97.69 183 LEU A N 1
ATOM 1446 C CA . LEU A 1 183 ? -5.480 -2.790 -17.010 1.00 97.69 183 LEU A CA 1
ATOM 1447 C C . LEU A 1 183 ? -6.729 -2.773 -16.128 1.00 97.69 183 LEU A C 1
ATOM 1449 O O . LEU A 1 183 ? -7.720 -3.424 -16.465 1.00 97.69 183 LEU A O 1
ATOM 1453 N N . ARG A 1 184 ? -6.704 -1.993 -15.040 1.00 97.69 184 ARG A N 1
ATOM 1454 C CA . ARG A 1 184 ? -7.812 -1.881 -14.080 1.00 97.69 184 ARG A CA 1
ATOM 1455 C C . ARG A 1 184 ? -9.078 -1.298 -14.705 1.00 97.69 184 ARG A C 1
ATOM 1457 O O . ARG A 1 184 ? -10.162 -1.785 -14.411 1.00 97.69 184 ARG A O 1
ATOM 1464 N N . ALA A 1 185 ? -8.957 -0.338 -15.622 1.00 96.88 185 ALA A N 1
ATOM 1465 C CA . ALA A 1 185 ? -10.096 0.267 -16.323 1.00 96.88 185 ALA A CA 1
ATOM 1466 C C . ALA A 1 185 ? -10.912 -0.726 -17.176 1.00 96.88 185 ALA A C 1
ATOM 1468 O O . ALA A 1 185 ? -12.025 -0.414 -17.590 1.00 96.88 185 ALA A O 1
ATOM 1469 N N . LYS A 1 186 ? -10.360 -1.911 -17.463 1.00 95.94 186 LYS A N 1
ATOM 1470 C CA . LYS A 1 186 ? -11.025 -2.987 -18.213 1.00 95.94 186 LYS A CA 1
ATOM 1471 C C . LYS A 1 186 ? -11.558 -4.110 -17.317 1.00 95.94 186 LYS A C 1
ATOM 1473 O O . LYS A 1 186 ? -12.027 -5.116 -17.843 1.00 95.94 186 LYS A O 1
ATOM 1478 N N . ARG A 1 187 ? -11.427 -3.989 -15.995 1.00 96.56 187 ARG A N 1
ATOM 1479 C CA . ARG A 1 187 ? -11.901 -4.983 -15.025 1.00 96.56 187 ARG A CA 1
ATOM 1480 C C . ARG A 1 187 ? -13.264 -4.598 -14.461 1.00 96.56 187 ARG A C 1
ATOM 1482 O O . ARG A 1 187 ? -13.634 -3.426 -14.464 1.00 96.56 187 ARG A O 1
ATOM 1489 N N . ASN A 1 188 ? -13.980 -5.591 -13.944 1.00 96.69 188 ASN A N 1
ATOM 1490 C CA . ASN A 1 188 ? -15.205 -5.395 -13.182 1.00 96.69 188 ASN A CA 1
ATOM 1491 C C . ASN A 1 188 ? -14.953 -5.831 -11.728 1.00 96.69 188 ASN A C 1
ATOM 1493 O O . ASN A 1 188 ? -14.968 -7.031 -11.454 1.00 96.69 188 ASN A O 1
ATOM 1497 N N . PRO A 1 189 ? -14.761 -4.890 -10.783 1.00 96.00 189 PRO A N 1
ATOM 1498 C CA . PRO A 1 189 ? -14.483 -5.226 -9.387 1.00 96.00 189 PRO A CA 1
ATOM 1499 C C . PRO A 1 189 ? -15.525 -6.152 -8.747 1.00 96.00 189 PRO A C 1
ATOM 1501 O O . PRO A 1 189 ? -15.178 -6.968 -7.901 1.00 96.00 189 PRO A O 1
ATOM 1504 N N . LYS A 1 190 ? -16.793 -6.083 -9.178 1.00 96.12 190 LYS A N 1
ATOM 1505 C CA . LYS A 1 190 ? -17.858 -6.959 -8.668 1.00 96.12 190 LYS A CA 1
ATOM 1506 C C . LYS A 1 190 ? -17.677 -8.421 -9.092 1.00 96.12 190 LYS A C 1
ATOM 1508 O O . LYS A 1 190 ? -18.043 -9.318 -8.341 1.00 96.12 190 LYS A O 1
ATOM 1513 N N . GLU A 1 191 ? -17.143 -8.657 -10.287 1.00 96.69 191 GLU A N 1
ATOM 1514 C CA . GLU A 1 191 ? -16.829 -10.005 -10.782 1.00 96.69 191 GLU A CA 1
ATOM 1515 C C . GLU A 1 191 ? -15.493 -10.515 -10.228 1.00 96.69 191 GLU A C 1
ATOM 1517 O O . GLU A 1 191 ? -15.324 -11.719 -10.048 1.00 96.69 191 GLU A O 1
ATOM 1522 N N . ASP A 1 192 ? -14.577 -9.601 -9.906 1.00 98.25 192 ASP A N 1
ATOM 1523 C CA . ASP A 1 192 ? -13.240 -9.933 -9.413 1.00 98.25 192 ASP A CA 1
ATOM 1524 C C . ASP A 1 192 ? -13.204 -10.186 -7.900 1.00 98.25 192 ASP A C 1
ATOM 1526 O O . ASP A 1 192 ? -12.416 -11.015 -7.441 1.00 98.25 192 ASP A O 1
ATOM 1530 N N . ALA A 1 193 ? -14.067 -9.526 -7.118 1.00 98.25 193 ALA A N 1
ATOM 1531 C CA . ALA A 1 193 ? -14.110 -9.674 -5.663 1.00 98.25 193 ALA A CA 1
ATOM 1532 C C . ALA A 1 193 ? -14.273 -11.135 -5.193 1.00 98.25 193 ALA A C 1
ATOM 1534 O O . ALA A 1 193 ? -13.471 -11.553 -4.361 1.00 98.25 193 ALA A O 1
ATOM 1535 N N . PRO A 1 194 ? -15.199 -11.958 -5.734 1.00 98.25 194 PRO A N 1
ATOM 1536 C CA . PRO A 1 194 ? -15.308 -13.373 -5.358 1.00 98.25 194 PRO A CA 1
ATOM 1537 C C . PRO A 1 194 ? -14.003 -14.162 -5.542 1.00 98.25 194 PRO A C 1
ATOM 1539 O O . PRO A 1 194 ? -13.660 -15.011 -4.722 1.00 98.25 194 PRO A O 1
ATOM 1542 N N . ILE A 1 195 ? -13.246 -13.852 -6.600 1.00 98.12 195 ILE A N 1
ATOM 1543 C CA . ILE A 1 195 ? -11.982 -14.523 -6.930 1.00 98.12 195 ILE A CA 1
ATOM 1544 C C . ILE A 1 195 ? -10.880 -14.095 -5.955 1.00 98.12 195 ILE A C 1
ATOM 1546 O O . ILE A 1 195 ? -10.135 -14.932 -5.455 1.00 98.12 195 ILE A O 1
ATOM 1550 N N . VAL A 1 196 ? -10.766 -12.791 -5.690 1.00 98.25 196 VAL A N 1
ATOM 1551 C CA . VAL A 1 196 ? -9.734 -12.232 -4.802 1.00 98.25 196 VAL A CA 1
ATOM 1552 C C . VAL A 1 196 ? -9.970 -12.628 -3.345 1.00 98.25 196 VAL A C 1
ATOM 1554 O O . VAL A 1 196 ? -9.015 -12.919 -2.628 1.00 98.25 196 VAL A O 1
ATOM 1557 N N . LEU A 1 197 ? -11.234 -12.666 -2.924 1.00 97.12 197 LEU A N 1
ATOM 1558 C CA . LEU A 1 197 ? -11.659 -12.903 -1.545 1.00 97.12 197 LEU A CA 1
ATOM 1559 C C . LEU A 1 197 ? -11.989 -14.380 -1.248 1.00 97.12 197 LEU A C 1
ATOM 1561 O O . LEU A 1 197 ? -12.593 -14.663 -0.221 1.00 97.12 197 LEU A O 1
ATOM 1565 N N . ASP A 1 198 ? -11.668 -15.315 -2.152 1.00 96.75 198 ASP A N 1
ATOM 1566 C CA . ASP A 1 198 ? -11.952 -16.758 -2.011 1.00 96.75 198 ASP A CA 1
ATOM 1567 C C . ASP A 1 198 ? -13.377 -17.076 -1.506 1.00 96.75 198 ASP A C 1
ATOM 1569 O O . ASP A 1 198 ? -13.607 -17.887 -0.594 1.00 96.75 198 ASP A O 1
ATOM 1573 N N . CYS A 1 199 ? -14.365 -16.424 -2.115 1.00 95.50 199 CYS A N 1
ATOM 1574 C CA . CYS A 1 199 ? -15.771 -16.589 -1.772 1.00 95.50 199 CYS A CA 1
ATOM 1575 C C . CYS A 1 199 ? -16.637 -16.715 -3.027 1.00 95.50 199 CYS A C 1
ATOM 1577 O O . CYS A 1 199 ? -16.221 -16.392 -4.139 1.00 95.50 199 CYS A O 1
ATOM 1579 N N . THR A 1 200 ? -17.853 -17.229 -2.875 1.00 96.88 200 THR A N 1
ATOM 1580 C CA . THR A 1 200 ? -18.839 -17.215 -3.961 1.00 96.88 200 THR A CA 1
ATOM 1581 C C . THR A 1 200 ? -19.594 -15.880 -3.973 1.00 96.88 200 THR A C 1
ATOM 1583 O O . THR A 1 200 ? -19.675 -15.218 -2.938 1.00 96.88 200 THR A O 1
ATOM 1586 N N . PRO A 1 201 ? -20.178 -15.449 -5.109 1.00 97.19 201 PRO A N 1
ATOM 1587 C CA . PRO A 1 201 ? -20.921 -14.187 -5.167 1.00 97.19 201 PRO A CA 1
ATOM 1588 C C . PRO A 1 201 ? -22.039 -14.057 -4.118 1.00 97.19 201 PRO A C 1
ATOM 1590 O O . PRO A 1 201 ? -22.299 -12.958 -3.646 1.00 97.19 201 PRO A O 1
ATOM 1593 N N . ASP A 1 202 ? -22.681 -15.162 -3.728 1.00 96.75 202 ASP A N 1
ATOM 1594 C CA . ASP A 1 202 ? -23.713 -15.220 -2.681 1.00 96.75 202 ASP A CA 1
ATOM 1595 C C . ASP A 1 202 ? -23.162 -15.103 -1.246 1.00 96.75 202 ASP A C 1
ATOM 1597 O O . ASP A 1 202 ? -23.915 -14.817 -0.317 1.00 96.75 202 ASP A O 1
ATOM 1601 N N . GLN A 1 203 ? -21.850 -15.269 -1.055 1.00 98.00 203 GLN A N 1
ATOM 1602 C CA . GLN A 1 203 ? -21.164 -15.033 0.219 1.00 98.00 203 GLN A CA 1
ATOM 1603 C C . GLN A 1 203 ? -20.698 -13.578 0.387 1.00 98.00 203 GLN A C 1
ATOM 1605 O O . GLN A 1 203 ? -20.124 -13.250 1.432 1.00 98.00 203 GLN A O 1
ATOM 1610 N N . ILE A 1 204 ? -20.945 -12.717 -0.606 1.00 98.38 204 ILE A N 1
ATOM 1611 C CA . ILE A 1 204 ? -20.643 -11.286 -0.561 1.00 98.38 204 ILE A CA 1
ATOM 1612 C C . ILE A 1 204 ? -21.936 -10.502 -0.345 1.00 98.38 204 ILE A C 1
ATOM 1614 O O . ILE A 1 204 ? -22.799 -10.456 -1.219 1.00 98.38 204 ILE A O 1
ATOM 1618 N N . ALA A 1 205 ? -22.042 -9.839 0.801 1.00 98.25 205 ALA A N 1
ATOM 1619 C CA . ALA A 1 205 ? -23.114 -8.891 1.069 1.00 98.25 205 ALA A CA 1
ATOM 1620 C C . ALA A 1 205 ? -22.688 -7.468 0.680 1.00 98.25 205 ALA A C 1
ATOM 1622 O O . ALA A 1 205 ? -21.557 -7.052 0.919 1.00 98.25 205 ALA A O 1
ATOM 1623 N N . THR A 1 206 ? -23.609 -6.700 0.110 1.00 97.06 206 THR A N 1
ATOM 1624 C CA . THR A 1 206 ? -23.422 -5.270 -0.201 1.00 97.06 206 THR A CA 1
ATOM 1625 C C . THR A 1 206 ? -24.324 -4.357 0.624 1.00 97.06 206 THR A C 1
ATOM 1627 O O . THR A 1 206 ? -24.150 -3.139 0.653 1.00 97.06 206 THR A O 1
ATOM 1630 N N . THR A 1 207 ? -25.283 -4.951 1.336 1.00 96.69 207 THR A N 1
ATOM 1631 C CA . THR A 1 207 ? -26.205 -4.269 2.244 1.00 96.69 207 THR A CA 1
ATOM 1632 C C . THR A 1 207 ? -26.384 -5.068 3.532 1.00 96.69 207 THR A C 1
ATOM 1634 O O . THR A 1 207 ? -26.176 -6.281 3.565 1.00 96.69 207 THR A O 1
ATOM 1637 N N . GLN A 1 208 ? -26.808 -4.402 4.611 1.00 96.19 208 GLN A N 1
ATOM 1638 C CA . GLN A 1 208 ? -27.055 -5.056 5.903 1.00 96.19 208 GLN A CA 1
ATOM 1639 C C . GLN A 1 208 ? -28.054 -6.220 5.795 1.00 96.19 208 GLN A C 1
ATOM 1641 O O . GLN A 1 208 ? -27.906 -7.231 6.476 1.00 96.19 208 GLN A O 1
ATOM 1646 N N . THR A 1 209 ? -29.068 -6.093 4.936 1.00 96.62 209 THR A N 1
ATOM 1647 C CA . THR A 1 209 ? -30.120 -7.104 4.755 1.00 96.62 209 THR A CA 1
ATOM 1648 C C . THR A 1 209 ? -29.655 -8.354 4.010 1.00 96.62 209 THR A C 1
ATOM 1650 O O . THR A 1 209 ? -30.325 -9.378 4.085 1.00 96.62 209 THR A O 1
ATOM 1653 N N . GLU A 1 210 ? -28.528 -8.281 3.298 1.00 97.38 210 GLU A N 1
ATOM 1654 C CA . GLU A 1 210 ? -27.923 -9.417 2.587 1.00 97.38 210 GLU A CA 1
ATOM 1655 C C . GLU A 1 210 ? -27.030 -10.272 3.494 1.00 97.38 210 GLU A C 1
ATOM 1657 O O . GLU A 1 210 ? -26.596 -11.350 3.091 1.00 97.38 210 GLU A O 1
ATOM 1662 N N . ILE A 1 211 ? -26.746 -9.817 4.718 1.00 97.19 211 ILE A N 1
ATOM 1663 C CA . ILE A 1 211 ? -25.871 -10.541 5.639 1.00 97.19 211 ILE A CA 1
ATOM 1664 C C . ILE A 1 211 ? -26.589 -11.781 6.173 1.00 97.19 211 ILE A C 1
ATOM 1666 O O . ILE A 1 211 ? -27.658 -11.712 6.781 1.00 97.19 211 ILE A O 1
ATOM 1670 N N . THR A 1 212 ? -25.942 -12.925 5.991 1.00 96.06 212 THR A N 1
ATOM 1671 C CA . THR A 1 212 ? -26.382 -14.244 6.447 1.00 96.06 212 THR A CA 1
ATOM 1672 C C . THR A 1 212 ? -25.255 -14.930 7.225 1.00 96.06 212 THR A C 1
ATOM 1674 O O . THR A 1 212 ? -24.109 -14.484 7.164 1.00 96.06 212 THR A O 1
ATOM 1677 N N . PRO A 1 213 ? -25.519 -16.050 7.926 1.00 95.62 213 PRO A N 1
ATOM 1678 C CA . PRO A 1 213 ? -24.459 -16.817 8.585 1.00 95.62 213 PRO A CA 1
ATOM 1679 C C . PRO A 1 213 ? -23.365 -17.352 7.644 1.00 95.62 213 PRO A C 1
ATOM 1681 O O . PRO A 1 213 ? -22.301 -17.731 8.120 1.00 95.62 213 PRO A O 1
ATOM 1684 N N . SER A 1 214 ? -23.616 -17.418 6.330 1.00 95.94 214 SER A N 1
ATOM 1685 C CA . SER A 1 214 ? -22.631 -17.832 5.322 1.00 95.94 214 SER A CA 1
ATOM 1686 C C . SER A 1 214 ? -21.876 -16.668 4.676 1.00 95.94 214 SER A C 1
ATOM 1688 O O . SER A 1 214 ? -20.997 -16.917 3.852 1.00 95.94 214 SER A O 1
ATOM 1690 N N . THR A 1 215 ? -22.213 -15.417 5.006 1.00 98.00 215 THR A N 1
ATOM 1691 C CA . THR A 1 215 ? -21.526 -14.234 4.477 1.00 98.00 215 THR A CA 1
ATOM 1692 C C . THR A 1 215 ? -20.072 -14.229 4.939 1.00 98.00 215 THR A C 1
ATOM 1694 O O . THR A 1 215 ? -19.798 -14.207 6.134 1.00 98.00 215 THR A O 1
ATOM 1697 N N . LYS A 1 216 ? -19.144 -14.223 3.980 1.00 97.81 216 LYS A N 1
ATOM 1698 C CA . LYS A 1 216 ? -17.702 -14.111 4.234 1.00 97.81 216 LYS A CA 1
ATOM 1699 C C . LYS A 1 216 ? -17.186 -12.694 4.036 1.00 97.81 216 LYS A C 1
ATOM 1701 O O . LYS A 1 216 ? -16.288 -12.265 4.754 1.00 97.81 216 LYS A O 1
ATOM 1706 N N . ALA A 1 217 ? -17.754 -11.975 3.070 1.00 98.12 217 ALA A N 1
ATOM 1707 C CA . ALA A 1 217 ? -17.327 -10.632 2.719 1.00 98.12 217 ALA A CA 1
ATOM 1708 C C . ALA A 1 217 ? -18.490 -9.642 2.763 1.00 98.12 217 ALA A C 1
ATOM 1710 O O . ALA A 1 217 ? -19.617 -9.968 2.389 1.00 98.12 217 ALA A O 1
ATOM 1711 N N . TYR A 1 218 ? -18.196 -8.414 3.173 1.00 98.31 218 TYR A N 1
ATOM 1712 C CA . TYR A 1 218 ? -19.091 -7.274 3.058 1.00 98.31 218 TYR A CA 1
ATOM 1713 C C . TYR A 1 218 ? -18.399 -6.143 2.308 1.00 98.31 218 TYR A C 1
ATOM 1715 O O . TYR A 1 218 ? -17.291 -5.748 2.670 1.00 98.31 218 TYR A O 1
ATOM 1723 N N . ILE A 1 219 ? -19.058 -5.629 1.269 1.00 98.06 219 ILE A N 1
ATOM 1724 C CA . ILE A 1 219 ? -18.563 -4.534 0.432 1.00 98.06 219 ILE A CA 1
ATOM 1725 C C . ILE A 1 219 ? -19.642 -3.455 0.373 1.00 98.06 219 ILE A C 1
ATOM 1727 O O . ILE A 1 219 ? -20.566 -3.537 -0.437 1.00 98.06 219 ILE A O 1
ATOM 1731 N N . GLY A 1 220 ? -19.544 -2.448 1.237 1.00 96.50 220 GLY A N 1
ATOM 1732 C CA . GLY A 1 220 ? -20.553 -1.399 1.314 1.00 96.50 220 GLY A CA 1
ATOM 1733 C C . GLY A 1 220 ? -20.353 -0.418 2.469 1.00 96.50 220 GLY A C 1
ATOM 1734 O O . GLY A 1 220 ? -19.385 -0.515 3.224 1.00 96.50 220 GLY A O 1
ATOM 1735 N N . PRO A 1 221 ? -21.280 0.541 2.636 1.00 94.81 221 PRO A N 1
ATOM 1736 C CA . PRO A 1 221 ? -21.203 1.534 3.703 1.00 94.81 221 PRO A CA 1
ATOM 1737 C C . PRO A 1 221 ? -21.361 0.889 5.084 1.00 94.81 221 PRO A C 1
ATOM 1739 O O . PRO A 1 221 ? -22.046 -0.125 5.234 1.00 94.81 221 PRO A O 1
ATOM 1742 N N . PHE A 1 222 ? -20.782 1.497 6.116 1.00 95.44 222 PHE A N 1
ATOM 1743 C CA . PHE A 1 222 ? -20.979 1.035 7.489 1.00 95.44 222 PHE A CA 1
ATOM 1744 C C . PHE A 1 222 ? -22.427 1.206 7.961 1.00 95.44 222 PHE A C 1
ATOM 1746 O O . PHE A 1 222 ? -23.141 2.127 7.562 1.00 95.44 222 PHE A O 1
ATOM 1753 N N . PHE A 1 223 ? -22.834 0.329 8.875 1.00 94.38 223 PHE A N 1
ATOM 1754 C CA . PHE A 1 223 ? -24.083 0.420 9.624 1.00 94.38 223 PHE A CA 1
ATOM 1755 C C . PHE A 1 223 ? -23.824 0.066 11.100 1.00 94.38 223 PHE A C 1
ATOM 1757 O O . PHE A 1 223 ? -22.809 -0.570 11.402 1.00 94.38 223 PHE A O 1
ATOM 1764 N N . PRO A 1 224 ? -24.711 0.457 12.034 1.00 93.25 224 PRO A N 1
ATOM 1765 C CA . PRO A 1 224 ? -24.536 0.161 13.455 1.00 93.25 224 PRO A CA 1
ATOM 1766 C C . PRO A 1 224 ? -24.331 -1.336 13.732 1.00 93.25 224 PRO A C 1
ATOM 1768 O O . PRO A 1 224 ? -25.189 -2.158 13.401 1.00 93.25 224 PRO A O 1
ATOM 1771 N N . GLY A 1 225 ? -23.197 -1.690 14.344 1.00 90.38 225 GLY A N 1
ATOM 1772 C CA . GLY A 1 225 ? -22.866 -3.071 14.705 1.00 90.38 225 GLY A CA 1
ATOM 1773 C C . GLY A 1 225 ? -22.278 -3.915 13.569 1.00 90.38 225 GLY A C 1
ATOM 1774 O O . GLY A 1 225 ? -22.258 -5.138 13.682 1.00 90.38 225 GLY A O 1
ATOM 1775 N N . ILE A 1 226 ? -21.804 -3.310 12.470 1.00 94.12 226 ILE A N 1
ATOM 1776 C CA . ILE A 1 226 ? -21.077 -4.050 11.419 1.00 94.12 226 ILE A CA 1
ATOM 1777 C C . ILE A 1 226 ? -19.821 -4.737 11.975 1.00 94.12 226 ILE A C 1
ATOM 1779 O O . ILE A 1 226 ? -19.550 -5.883 11.635 1.00 94.12 226 ILE A O 1
ATOM 1783 N N . PHE A 1 227 ? -19.104 -4.077 12.886 1.00 92.81 227 PHE A N 1
ATOM 1784 C CA . PHE A 1 227 ? -17.847 -4.583 13.448 1.00 92.81 227 PHE A CA 1
ATOM 1785 C C . PHE A 1 227 ? -18.031 -5.702 14.481 1.00 92.81 227 PHE A C 1
ATOM 1787 O O . PHE A 1 227 ? -17.047 -6.302 14.893 1.00 92.81 227 PHE A O 1
ATOM 1794 N N . THR A 1 228 ? -19.272 -6.011 14.879 1.00 88.06 228 THR A N 1
ATOM 1795 C CA . THR A 1 228 ? -19.583 -7.182 15.721 1.00 88.06 228 THR A CA 1
ATOM 1796 C C . THR A 1 228 ? -19.982 -8.402 14.888 1.00 88.06 228 THR A C 1
ATOM 1798 O O . THR A 1 228 ? -20.197 -9.494 15.417 1.00 88.06 228 THR A O 1
ATOM 1801 N N . LYS A 1 229 ? -20.090 -8.248 13.560 1.00 90.19 229 LYS A N 1
ATOM 1802 C CA . LYS A 1 229 ? -20.378 -9.357 12.650 1.00 90.19 229 LYS A CA 1
ATOM 1803 C C . LYS A 1 229 ? -19.112 -10.162 12.392 1.00 90.19 229 LYS A C 1
ATOM 1805 O O . LYS A 1 229 ? -18.050 -9.606 12.140 1.00 90.19 229 LYS A O 1
ATOM 1810 N N . ASN A 1 230 ? -19.259 -11.483 12.376 1.00 89.88 230 ASN A N 1
ATOM 1811 C CA . ASN A 1 230 ? -18.193 -12.402 11.993 1.00 89.88 230 ASN A CA 1
ATOM 1812 C C . ASN A 1 230 ? -18.017 -12.407 10.463 1.00 89.88 230 ASN A C 1
ATOM 1814 O O . ASN A 1 230 ? -18.516 -13.302 9.784 1.00 89.88 230 ASN A O 1
ATOM 1818 N N . ILE A 1 231 ? -17.390 -11.357 9.930 1.00 94.44 231 ILE A N 1
ATOM 1819 C CA . ILE A 1 231 ? -17.142 -11.151 8.498 1.00 94.44 231 ILE A CA 1
ATOM 1820 C C . ILE A 1 231 ? -15.630 -11.095 8.290 1.00 94.44 231 ILE A C 1
ATOM 1822 O O . ILE A 1 231 ? -14.949 -10.257 8.870 1.00 94.44 231 ILE A O 1
ATOM 1826 N N . GLU A 1 232 ? -15.115 -11.988 7.449 1.00 95.44 232 GLU A N 1
ATOM 1827 C CA . GLU A 1 232 ? -13.679 -12.155 7.194 1.00 95.44 232 GLU A CA 1
ATOM 1828 C C . GLU A 1 232 ? -13.096 -11.000 6.366 1.00 95.44 232 GLU A C 1
ATOM 1830 O O . GLU A 1 232 ? -11.956 -10.575 6.561 1.00 95.44 232 GLU A O 1
ATOM 1835 N N . HIS A 1 233 ? -13.885 -10.478 5.427 1.00 96.75 233 HIS A N 1
ATOM 1836 C CA . HIS A 1 233 ? -13.455 -9.431 4.509 1.00 96.75 233 HIS A CA 1
ATOM 1837 C C . HIS A 1 233 ? -14.404 -8.243 4.573 1.00 96.75 233 HIS A C 1
ATOM 1839 O O . HIS A 1 233 ? -15.510 -8.295 4.037 1.00 96.75 233 HIS A O 1
ATOM 1845 N N . LEU A 1 234 ? -13.964 -7.156 5.200 1.00 97.00 234 LEU A N 1
ATOM 1846 C CA . LEU A 1 234 ? -14.745 -5.932 5.308 1.00 97.00 234 LEU A CA 1
ATOM 1847 C C . LEU A 1 234 ? -14.157 -4.839 4.415 1.00 97.00 234 LEU A C 1
ATOM 1849 O O . LEU A 1 234 ? -12.983 -4.500 4.538 1.00 97.00 234 LEU A O 1
ATOM 1853 N N . TYR A 1 235 ? -14.973 -4.301 3.513 1.00 97.44 235 TYR A N 1
ATOM 1854 C CA . TYR A 1 235 ? -14.589 -3.275 2.549 1.00 97.44 235 TYR A CA 1
ATOM 1855 C C . TYR A 1 235 ? -15.654 -2.178 2.481 1.00 97.44 235 TYR A C 1
ATOM 1857 O O . TYR A 1 235 ? -16.847 -2.477 2.415 1.00 97.44 235 TYR A O 1
ATOM 1865 N N . THR A 1 236 ? -15.238 -0.913 2.407 1.00 95.88 236 THR A N 1
ATOM 1866 C CA . THR A 1 236 ? -16.144 0.189 2.043 1.00 95.88 236 THR A CA 1
ATOM 1867 C C . THR A 1 236 ? -16.390 0.239 0.533 1.00 95.88 236 THR A C 1
ATOM 1869 O O . THR A 1 236 ? -17.504 0.542 0.106 1.00 95.88 236 THR A O 1
ATOM 1872 N N . SER A 1 237 ? -15.393 -0.119 -0.290 1.00 95.25 237 SER A N 1
ATOM 1873 C CA . SER A 1 237 ? -15.530 -0.217 -1.752 1.00 95.25 237 SER A CA 1
ATOM 1874 C C . SER A 1 237 ? -14.403 -1.022 -2.406 1.00 95.25 237 SER A C 1
ATOM 1876 O O . SER A 1 237 ? -13.348 -0.474 -2.685 1.00 95.25 237 SER A O 1
ATOM 1878 N N . PHE A 1 238 ? -14.638 -2.279 -2.781 1.00 97.00 238 PHE A N 1
ATOM 1879 C CA . PHE A 1 238 ? -13.606 -3.122 -3.398 1.00 97.00 238 PHE A CA 1
ATOM 1880 C C . PHE A 1 238 ? -13.140 -2.616 -4.786 1.00 97.00 238 PHE A C 1
ATOM 1882 O O . PHE A 1 238 ? -13.985 -2.263 -5.619 1.00 97.00 238 PHE A O 1
ATOM 1889 N N . PRO A 1 239 ? -11.826 -2.668 -5.095 1.00 96.25 239 PRO A N 1
ATOM 1890 C CA . PRO A 1 239 ? -10.731 -3.235 -4.287 1.00 96.25 239 PRO A CA 1
ATOM 1891 C C . PRO A 1 239 ? -10.122 -2.295 -3.235 1.00 96.25 239 PRO A C 1
ATOM 1893 O O . PRO A 1 239 ? -9.324 -2.744 -2.415 1.00 96.25 239 PRO A O 1
ATOM 1896 N N . GLU A 1 240 ? -10.486 -1.017 -3.240 1.00 94.00 240 GLU A N 1
ATOM 1897 C CA . GLU A 1 240 ? -10.093 -0.030 -2.231 1.00 94.00 240 GLU A CA 1
ATOM 1898 C C . GLU A 1 240 ? -10.827 -0.214 -0.886 1.00 94.00 240 GLU A C 1
ATOM 1900 O O . GLU A 1 240 ? -11.706 -1.052 -0.728 1.00 94.00 240 GLU A O 1
ATOM 1905 N N . GLY A 1 241 ? -10.477 0.576 0.132 1.00 93.69 241 GLY A N 1
ATOM 1906 C CA . GLY A 1 241 ? -11.298 0.667 1.346 1.00 93.69 241 GLY A CA 1
ATOM 1907 C C . GLY A 1 241 ? -11.384 -0.623 2.166 1.00 93.69 241 GLY A C 1
ATOM 1908 O O . GLY A 1 241 ? -12.376 -0.839 2.862 1.00 93.69 241 GLY A O 1
ATOM 1909 N N . LYS A 1 242 ? -10.379 -1.506 2.067 1.00 95.56 242 LYS A N 1
ATOM 1910 C CA . LYS A 1 242 ? -10.245 -2.663 2.959 1.00 95.56 242 LYS A CA 1
ATOM 1911 C C . LYS A 1 242 ? -10.126 -2.166 4.394 1.00 95.56 242 LYS A C 1
ATOM 1913 O O . LYS A 1 242 ? -9.215 -1.404 4.707 1.00 95.56 242 LYS A O 1
ATOM 1918 N N . ILE A 1 243 ? -10.994 -2.655 5.265 1.00 96.06 243 ILE A N 1
ATOM 1919 C CA . ILE A 1 243 ? -10.936 -2.354 6.688 1.00 96.06 243 ILE A CA 1
ATOM 1920 C C . ILE A 1 243 ? -10.021 -3.358 7.363 1.00 96.06 243 ILE A C 1
ATOM 1922 O O . ILE A 1 243 ? -10.235 -4.571 7.307 1.00 96.06 243 ILE A O 1
ATOM 1926 N N . LYS A 1 244 ? -8.969 -2.836 7.986 1.00 94.50 244 LYS A N 1
ATOM 1927 C CA . LYS A 1 244 ? -8.004 -3.637 8.727 1.00 94.50 244 LYS A CA 1
ATOM 1928 C C . LYS A 1 244 ? -8.523 -3.864 10.139 1.00 94.50 244 LYS A C 1
ATOM 1930 O O . LYS A 1 244 ? -8.895 -2.920 10.834 1.00 94.50 244 LYS A O 1
ATOM 1935 N N . THR A 1 245 ? -8.496 -5.118 10.564 1.00 94.44 245 THR A N 1
ATOM 1936 C CA . THR A 1 245 ? -8.739 -5.516 11.947 1.00 94.44 245 THR A CA 1
ATOM 1937 C C . THR A 1 245 ? -7.432 -5.983 12.571 1.00 94.44 245 THR A C 1
ATOM 1939 O O . THR A 1 245 ? -6.630 -6.662 11.928 1.00 94.44 245 THR A O 1
ATOM 1942 N N . LEU A 1 246 ? -7.205 -5.594 13.818 1.00 95.31 246 LEU A N 1
ATOM 1943 C CA . LEU A 1 246 ? -6.040 -5.968 14.612 1.00 95.31 246 LEU A CA 1
ATOM 1944 C C . LEU A 1 246 ? -6.519 -6.501 15.961 1.00 95.31 246 LEU A C 1
ATOM 1946 O O . LEU A 1 246 ? -7.642 -6.242 16.380 1.00 95.31 246 LEU A O 1
ATOM 1950 N N . GLU A 1 247 ? -5.643 -7.203 16.665 1.00 95.25 247 GLU A N 1
ATOM 1951 C CA . GLU A 1 247 ? -5.893 -7.648 18.032 1.00 95.25 247 GLU A CA 1
ATOM 1952 C C . GLU A 1 247 ? -4.707 -7.257 18.909 1.00 95.25 247 GLU A C 1
ATOM 1954 O O . GLU A 1 247 ? -3.548 -7.266 18.475 1.00 95.25 247 GLU A O 1
ATOM 1959 N N . THR A 1 248 ? -4.982 -6.907 20.161 1.00 96.44 248 THR A N 1
ATOM 1960 C CA . THR A 1 248 ? -3.933 -6.706 21.160 1.00 96.44 248 THR A CA 1
ATOM 1961 C C . THR A 1 248 ? -4.406 -7.102 22.551 1.00 96.44 248 THR A C 1
ATOM 1963 O O . THR A 1 248 ? -5.601 -7.230 22.808 1.00 96.44 248 THR A O 1
ATOM 1966 N N . LYS A 1 249 ? -3.450 -7.290 23.461 1.00 96.50 249 LYS A N 1
ATOM 1967 C CA . LYS A 1 249 ? -3.702 -7.593 24.871 1.00 96.50 249 LYS A CA 1
ATOM 1968 C C . LYS A 1 249 ? -3.283 -6.420 25.732 1.00 96.50 249 LYS A C 1
ATOM 1970 O O . LYS A 1 249 ? -2.128 -5.998 25.662 1.00 96.50 249 LYS A O 1
ATOM 1975 N N . ILE A 1 250 ? -4.193 -5.954 26.578 1.00 96.31 250 ILE A N 1
ATOM 1976 C CA . ILE A 1 250 ? -3.928 -4.892 27.552 1.00 96.31 250 ILE A CA 1
ATOM 1977 C C . ILE A 1 250 ? -4.082 -5.398 28.989 1.00 96.31 250 ILE A C 1
ATOM 1979 O O . ILE A 1 250 ? -4.629 -6.475 29.233 1.00 96.31 250 ILE A O 1
ATOM 1983 N N . GLY A 1 251 ? -3.608 -4.591 29.939 1.00 94.88 251 GLY A N 1
ATOM 1984 C CA . GLY A 1 251 ? -3.613 -4.912 31.365 1.00 94.88 251 GLY A CA 1
ATOM 1985 C C . GLY A 1 251 ? -2.494 -5.875 31.772 1.00 94.88 251 GLY A C 1
ATOM 1986 O O . GLY A 1 251 ? -1.671 -6.294 30.955 1.00 94.88 251 GLY A O 1
ATOM 1987 N N . GLY A 1 252 ? -2.407 -6.177 33.067 1.00 94.56 252 GLY A N 1
ATOM 1988 C CA . GLY A 1 252 ? -1.403 -7.109 33.599 1.00 94.56 252 GLY A CA 1
ATOM 1989 C C . GLY A 1 252 ? 0.055 -6.631 33.542 1.00 94.56 252 GLY A C 1
ATOM 1990 O O . GLY A 1 252 ? 0.949 -7.429 33.815 1.00 94.56 252 GLY A O 1
ATOM 1991 N N . LYS A 1 253 ? 0.306 -5.368 33.175 1.00 95.00 253 LYS A N 1
ATOM 1992 C CA . LYS A 1 253 ? 1.647 -4.775 33.047 1.00 95.00 253 LYS A CA 1
ATOM 1993 C C . LYS A 1 253 ? 1.726 -3.435 33.752 1.00 95.00 253 LYS A C 1
ATOM 1995 O O . LYS A 1 253 ? 0.762 -2.682 33.719 1.00 95.00 253 LYS A O 1
ATOM 2000 N N . THR A 1 254 ? 2.877 -3.104 34.323 1.00 95.94 254 THR A N 1
ATOM 2001 C CA . THR A 1 254 ? 3.192 -1.760 34.819 1.00 95.94 254 THR A CA 1
ATOM 2002 C C . THR A 1 254 ? 3.650 -0.832 33.690 1.00 95.94 254 THR A C 1
ATOM 2004 O O . THR A 1 254 ? 3.966 -1.260 32.577 1.00 95.94 254 THR A O 1
ATOM 2007 N N . VAL A 1 255 ? 3.733 0.471 33.978 1.00 96.06 255 VAL A N 1
ATOM 2008 C CA . VAL A 1 255 ? 4.280 1.463 33.036 1.00 96.06 255 VAL A CA 1
ATOM 2009 C C . VAL A 1 255 ? 5.725 1.120 32.661 1.00 96.06 255 VAL A C 1
ATOM 2011 O O . VAL A 1 255 ? 6.121 1.230 31.501 1.00 96.06 255 VAL A O 1
ATOM 2014 N N . GLU A 1 256 ? 6.515 0.683 33.637 1.00 97.12 256 GLU A N 1
ATOM 2015 C CA . GLU A 1 256 ? 7.911 0.297 33.461 1.00 97.12 256 GLU A CA 1
ATOM 2016 C C . GLU A 1 256 ? 8.046 -0.956 32.592 1.00 97.12 256 GLU A C 1
ATOM 2018 O O . GLU A 1 256 ? 8.963 -1.027 31.774 1.00 97.12 256 GLU A O 1
ATOM 2023 N N . GLU A 1 257 ? 7.121 -1.910 32.714 1.00 97.31 257 GLU A N 1
ATOM 2024 C CA . GLU A 1 257 ? 7.089 -3.116 31.882 1.00 97.31 257 GLU A CA 1
ATOM 2025 C C . GLU A 1 257 ? 6.754 -2.791 30.422 1.00 97.31 257 GLU A C 1
ATOM 2027 O O . GLU A 1 257 ? 7.445 -3.285 29.531 1.00 97.31 257 GLU A O 1
ATOM 2032 N N . TYR A 1 258 ? 5.790 -1.896 30.158 1.00 97.12 258 TYR A N 1
ATOM 2033 C CA . TYR A 1 258 ? 5.525 -1.420 28.791 1.00 97.12 258 TYR A CA 1
ATOM 2034 C C . TYR A 1 258 ? 6.769 -0.787 28.156 1.00 97.12 258 TYR A C 1
ATOM 2036 O O . TYR A 1 258 ? 7.137 -1.123 27.031 1.00 97.12 258 TYR A O 1
ATOM 2044 N N . LYS A 1 259 ? 7.463 0.095 28.884 1.00 97.69 259 LYS A N 1
ATOM 2045 C CA . LYS A 1 259 ? 8.687 0.741 28.380 1.00 97.69 259 LYS A CA 1
ATOM 2046 C C . LYS A 1 259 ? 9.824 -0.247 28.159 1.00 97.69 259 LYS A C 1
ATOM 2048 O O . LYS A 1 259 ? 10.545 -0.146 27.166 1.00 97.69 259 LYS A O 1
ATOM 2053 N N . ALA A 1 260 ? 10.003 -1.190 29.083 1.00 97.75 260 ALA A N 1
ATOM 2054 C CA . ALA A 1 260 ? 11.028 -2.217 28.970 1.00 97.75 260 ALA A CA 1
ATOM 2055 C C . ALA A 1 260 ? 10.795 -3.100 27.739 1.00 97.75 260 ALA A C 1
ATOM 2057 O O . ALA A 1 260 ? 11.750 -3.402 27.026 1.00 97.75 260 ALA A O 1
ATOM 2058 N N . GLU A 1 261 ? 9.543 -3.459 27.457 1.00 97.38 261 GLU A N 1
ATOM 2059 C CA . GLU A 1 261 ? 9.187 -4.278 26.301 1.00 97.38 261 GLU A CA 1
ATOM 2060 C C . GLU A 1 261 ? 9.410 -3.544 24.972 1.00 97.38 261 GLU A C 1
ATOM 2062 O O . GLU A 1 261 ? 10.038 -4.103 24.072 1.00 97.38 261 GLU A O 1
ATOM 2067 N N . LEU A 1 262 ? 8.973 -2.281 24.862 1.00 97.88 262 LEU A N 1
ATOM 2068 C CA . LEU A 1 262 ? 9.226 -1.454 23.673 1.00 97.88 262 LEU A CA 1
ATOM 2069 C C . LEU A 1 262 ? 10.733 -1.348 23.401 1.00 97.88 262 LEU A C 1
ATOM 2071 O O . LEU A 1 262 ? 11.198 -1.627 22.295 1.00 97.88 262 LEU A O 1
ATOM 2075 N N . LYS A 1 263 ? 11.518 -1.063 24.447 1.00 97.31 263 LYS A N 1
ATOM 2076 C CA . LYS A 1 263 ? 12.978 -0.997 24.355 1.00 97.31 263 LYS A CA 1
ATOM 2077 C C . LYS A 1 263 ? 13.601 -2.338 23.959 1.00 97.31 263 LYS A C 1
ATOM 2079 O O . LYS A 1 263 ? 14.505 -2.363 23.131 1.00 97.31 263 LYS A O 1
ATOM 2084 N N . GLN A 1 264 ? 13.139 -3.450 24.534 1.00 97.50 264 GLN A N 1
ATOM 2085 C CA . GLN A 1 264 ? 13.633 -4.791 24.205 1.00 97.50 264 GLN A CA 1
ATOM 2086 C C . GLN A 1 264 ? 13.403 -5.135 22.728 1.00 97.50 264 GLN A C 1
ATOM 2088 O O . GLN A 1 264 ? 14.222 -5.824 22.121 1.00 97.50 264 GLN A O 1
ATOM 2093 N N . LYS A 1 265 ? 12.305 -4.642 22.152 1.00 96.75 265 LYS A N 1
ATOM 2094 C CA . LYS A 1 265 ? 11.945 -4.829 20.743 1.00 96.75 265 LYS A CA 1
ATOM 2095 C C . LYS A 1 265 ? 12.587 -3.807 19.802 1.00 96.75 265 LYS A C 1
ATOM 2097 O O . LYS A 1 265 ? 12.293 -3.835 18.612 1.00 96.75 265 LYS A O 1
ATOM 2102 N N . ASN A 1 266 ? 13.484 -2.953 20.304 1.00 96.62 266 ASN A N 1
ATOM 2103 C CA . ASN A 1 266 ? 14.102 -1.854 19.555 1.00 96.62 266 ASN A CA 1
ATOM 2104 C C . ASN A 1 266 ? 13.065 -0.913 18.918 1.00 96.62 266 ASN A C 1
ATOM 2106 O O . ASN A 1 266 ? 13.261 -0.430 17.806 1.00 96.62 266 ASN A O 1
ATOM 2110 N N . ILE A 1 267 ? 11.949 -0.688 19.613 1.00 98.06 267 ILE A N 1
ATOM 2111 C CA . ILE A 1 267 ? 10.949 0.303 19.226 1.00 98.06 267 ILE A CA 1
ATOM 2112 C C . ILE A 1 267 ? 11.357 1.635 19.848 1.00 98.06 267 ILE A C 1
ATOM 2114 O O . ILE A 1 267 ? 11.594 1.725 21.058 1.00 98.06 267 ILE A O 1
ATOM 2118 N N . ASN A 1 268 ? 11.440 2.660 19.010 1.00 97.81 268 ASN A N 1
ATOM 2119 C CA . ASN A 1 268 ? 11.728 4.018 19.430 1.00 97.81 268 ASN A CA 1
ATOM 2120 C C . ASN A 1 268 ? 10.491 4.626 20.107 1.00 97.81 268 ASN A C 1
ATOM 2122 O O . ASN A 1 268 ? 9.354 4.313 19.755 1.00 97.81 268 ASN A O 1
ATOM 2126 N N . VAL A 1 269 ? 10.709 5.480 21.105 1.00 97.50 269 VAL A N 1
ATOM 2127 C CA . VAL A 1 269 ? 9.632 6.179 21.816 1.00 97.50 269 VAL A CA 1
ATOM 2128 C C . VAL A 1 269 ? 9.953 7.664 21.799 1.00 97.50 269 VAL A C 1
ATOM 2130 O O . VAL A 1 269 ? 10.956 8.079 22.387 1.00 97.50 269 VAL A O 1
ATOM 2133 N N . ASP A 1 270 ? 9.119 8.457 21.127 1.00 94.75 270 ASP A N 1
ATOM 2134 C CA . ASP A 1 270 ? 9.277 9.909 21.093 1.00 94.75 270 ASP A CA 1
ATOM 2135 C C . ASP A 1 270 ? 9.095 10.536 22.488 1.00 94.75 270 ASP A C 1
ATOM 2137 O O . ASP A 1 270 ? 8.427 10.005 23.380 1.00 94.75 270 ASP A O 1
ATOM 2141 N N . LEU A 1 271 ? 9.682 11.717 22.685 1.00 93.56 271 LEU A N 1
ATOM 2142 C CA . LEU A 1 271 ? 9.612 12.471 23.933 1.00 93.56 271 LEU A CA 1
ATOM 2143 C C . LEU A 1 271 ? 8.172 12.815 24.343 1.00 93.56 271 LEU A C 1
ATOM 2145 O O . LEU A 1 271 ? 7.871 12.852 25.542 1.00 93.56 271 LEU A O 1
ATOM 2149 N N . HIS A 1 272 ? 7.273 13.071 23.391 1.00 92.88 272 HIS A N 1
ATOM 2150 C CA . HIS A 1 272 ? 5.867 13.326 23.691 1.00 92.88 272 HIS A CA 1
ATOM 2151 C C . HIS A 1 272 ? 5.133 12.038 24.073 1.00 92.88 272 HIS A C 1
ATOM 2153 O O . HIS A 1 272 ? 4.393 12.052 25.059 1.00 92.88 272 HIS A O 1
ATOM 2159 N N . ALA A 1 273 ? 5.398 10.915 23.398 1.00 94.94 273 ALA A N 1
ATOM 2160 C CA . ALA A 1 273 ? 4.871 9.607 23.798 1.00 94.94 273 ALA A CA 1
ATOM 2161 C C . ALA A 1 273 ? 5.340 9.209 25.203 1.00 94.94 273 ALA A C 1
ATOM 2163 O O . ALA A 1 273 ? 4.537 8.805 26.046 1.00 94.94 273 ALA A O 1
ATOM 2164 N N . GLU A 1 274 ? 6.621 9.420 25.502 1.00 95.25 274 GLU A N 1
ATOM 2165 C CA . GLU A 1 274 ? 7.193 9.209 26.830 1.00 95.25 274 GLU A CA 1
ATOM 2166 C C . GLU A 1 274 ? 6.495 10.092 27.880 1.00 95.25 274 GLU A C 1
ATOM 2168 O O . GLU A 1 274 ? 6.226 9.645 28.999 1.00 95.25 274 GLU A O 1
ATOM 2173 N N . SER A 1 275 ? 6.121 11.332 27.539 1.00 93.38 275 SER A N 1
ATOM 2174 C CA . SER A 1 275 ? 5.314 12.179 28.426 1.00 93.38 275 SER A CA 1
ATOM 2175 C C . SER A 1 275 ? 3.918 11.600 28.678 1.00 93.38 275 SER A C 1
ATOM 2177 O O . SER A 1 275 ? 3.440 11.690 29.812 1.00 93.38 275 SER A O 1
ATOM 2179 N N . LEU A 1 276 ? 3.265 11.013 27.670 1.00 94.69 276 LEU A N 1
ATOM 2180 C CA . LEU A 1 276 ? 1.946 10.392 27.836 1.00 94.69 276 LEU A CA 1
ATOM 2181 C C . LEU A 1 276 ? 2.025 9.136 28.714 1.00 94.69 276 LEU A C 1
ATOM 2183 O O . LEU A 1 276 ? 1.236 9.009 29.651 1.00 94.69 276 LEU A O 1
ATOM 2187 N N . LEU A 1 277 ? 3.026 8.271 28.503 1.00 95.31 277 LEU A N 1
ATOM 2188 C CA . LEU A 1 277 ? 3.272 7.077 29.332 1.00 95.31 277 LEU A CA 1
ATOM 2189 C C . LEU A 1 277 ? 3.520 7.425 30.809 1.00 95.31 277 LEU A C 1
ATOM 2191 O O . LEU A 1 277 ? 3.215 6.647 31.709 1.00 95.31 277 LEU A O 1
ATOM 2195 N N . ASN A 1 278 ? 4.086 8.601 31.083 1.00 93.94 278 ASN A N 1
ATOM 2196 C CA . ASN A 1 278 ? 4.369 9.062 32.443 1.00 93.94 278 ASN A CA 1
ATOM 2197 C C . ASN A 1 278 ? 3.232 9.869 33.089 1.00 93.94 278 ASN A C 1
ATOM 2199 O O . ASN A 1 278 ? 3.365 10.252 34.262 1.00 93.94 278 ASN A O 1
ATOM 2203 N N . SER A 1 279 ? 2.152 10.134 32.351 1.00 92.88 279 SER A N 1
ATOM 2204 C CA . SER A 1 279 ? 1.032 10.956 32.807 1.00 92.88 279 SER A CA 1
ATOM 2205 C C . SER A 1 279 ? 0.259 10.314 33.973 1.00 92.88 279 SER A C 1
ATOM 2207 O O . SER A 1 279 ? 0.245 9.085 34.116 1.00 92.88 279 SER A O 1
ATOM 2209 N N . PRO A 1 280 ? -0.410 11.123 34.818 1.00 92.81 280 PRO A N 1
ATOM 2210 C CA . PRO A 1 280 ? -1.283 10.606 35.872 1.00 92.81 280 PRO A CA 1
ATOM 2211 C C . PRO A 1 280 ? -2.427 9.735 35.341 1.00 92.81 280 PRO A C 1
ATOM 2213 O O . PRO A 1 280 ? -2.757 8.730 35.969 1.00 92.81 280 PRO A O 1
ATOM 2216 N N . ASP A 1 281 ? -2.988 10.089 34.184 1.00 92.31 281 ASP A N 1
ATOM 2217 C CA . ASP A 1 281 ? -4.110 9.375 33.570 1.00 92.31 281 ASP A CA 1
ATOM 2218 C C . ASP A 1 281 ? -3.679 7.987 33.081 1.00 92.31 281 ASP A C 1
ATOM 2220 O O . ASP A 1 281 ? -4.326 6.993 33.413 1.00 92.31 281 ASP A O 1
ATOM 2224 N N . PHE A 1 282 ? -2.536 7.895 32.386 1.00 94.62 282 PHE A N 1
ATOM 2225 C CA . PHE A 1 282 ? -1.981 6.609 31.954 1.00 94.62 282 PHE A CA 1
ATOM 2226 C C . PHE A 1 282 ? -1.649 5.710 33.150 1.00 94.62 282 PHE A C 1
ATOM 2228 O O . PHE A 1 282 ? -2.049 4.550 33.189 1.00 94.62 282 PHE A O 1
ATOM 2235 N N . LYS A 1 283 ? -0.974 6.257 34.170 1.00 95.38 283 LYS A N 1
ATOM 2236 C CA . LYS A 1 283 ? -0.622 5.513 35.393 1.00 95.38 283 LYS A CA 1
ATOM 2237 C C . LYS A 1 283 ? -1.847 4.998 36.140 1.00 95.38 283 LYS A C 1
ATOM 2239 O O . LYS A 1 283 ? -1.839 3.864 36.607 1.00 95.38 283 LYS A O 1
ATOM 2244 N N . SER A 1 284 ? -2.888 5.821 36.247 1.00 94.38 284 SER A N 1
ATOM 2245 C CA . SER A 1 284 ? -4.146 5.432 36.892 1.00 94.38 284 SER A CA 1
ATOM 2246 C C . SER A 1 284 ? -4.836 4.301 36.132 1.00 94.38 284 SER A C 1
ATOM 2248 O O . SER A 1 284 ? -5.281 3.342 36.759 1.00 94.38 284 SER A O 1
ATOM 2250 N N . SER A 1 285 ? -4.876 4.386 34.797 1.00 93.81 285 SER A N 1
ATOM 2251 C CA . SER A 1 285 ? -5.421 3.327 33.937 1.00 93.81 285 SER A CA 1
ATOM 2252 C C . SER A 1 285 ? -4.674 2.010 34.139 1.00 93.81 285 SER A C 1
ATOM 2254 O O . SER A 1 285 ? -5.285 1.004 34.497 1.00 93.81 285 SER A O 1
ATOM 2256 N N . VAL A 1 286 ? -3.342 2.053 34.061 1.00 95.31 286 VAL A N 1
ATOM 2257 C CA . VAL A 1 286 ? -2.481 0.881 34.243 1.00 95.31 286 VAL A CA 1
ATOM 2258 C C . VAL A 1 286 ? -2.648 0.243 35.623 1.00 95.31 286 VAL A C 1
ATOM 2260 O O . VAL A 1 286 ? -2.746 -0.976 35.732 1.00 95.31 286 VAL A O 1
ATOM 2263 N N . GLU A 1 287 ? -2.711 1.036 36.696 1.00 94.94 287 GLU A N 1
ATOM 2264 C CA . GLU A 1 287 ? -2.920 0.477 38.036 1.00 94.94 287 GLU A CA 1
ATOM 2265 C C . GLU A 1 287 ? -4.318 -0.150 38.167 1.00 94.94 287 GLU A C 1
ATOM 2267 O O . GLU A 1 287 ? -4.458 -1.204 38.788 1.00 94.94 287 GLU A O 1
ATOM 2272 N N . SER A 1 288 ? -5.341 0.437 37.534 1.00 92.94 288 SER A N 1
ATOM 2273 C CA . SER A 1 288 ? -6.695 -0.132 37.521 1.00 92.94 288 SER A CA 1
ATOM 2274 C C . SER A 1 288 ? -6.786 -1.464 36.767 1.00 92.94 288 SER A C 1
ATOM 2276 O O . SER A 1 288 ? -7.536 -2.347 37.182 1.00 92.94 288 SER A O 1
ATOM 2278 N N . SER A 1 289 ? -5.985 -1.639 35.710 1.00 92.19 289 SER A N 1
ATOM 2279 C CA . SER A 1 289 ? -5.972 -2.831 34.852 1.00 92.19 289 SER A CA 1
ATOM 2280 C C . SER A 1 289 ? -4.888 -3.850 35.237 1.00 92.19 289 SER A C 1
ATOM 2282 O O . SER A 1 289 ? -4.743 -4.895 34.607 1.00 92.19 289 SER A O 1
ATOM 2284 N N . LYS A 1 290 ? -4.131 -3.604 36.310 1.00 89.38 290 LYS A N 1
ATOM 2285 C CA . LYS A 1 290 ? -2.954 -4.394 36.713 1.00 89.38 290 LYS A CA 1
ATOM 2286 C C . LYS A 1 290 ? -3.224 -5.867 37.012 1.00 89.38 290 LYS A C 1
ATOM 2288 O O . LYS A 1 290 ? -2.350 -6.700 36.810 1.00 89.38 290 LYS A O 1
ATOM 2293 N N . ASN A 1 291 ? -4.417 -6.189 37.509 1.00 91.19 291 ASN A N 1
ATOM 2294 C CA . ASN A 1 291 ? -4.800 -7.558 37.878 1.00 91.19 291 ASN A CA 1
ATOM 2295 C C . ASN A 1 291 ? -5.777 -8.196 36.879 1.00 91.19 291 ASN A C 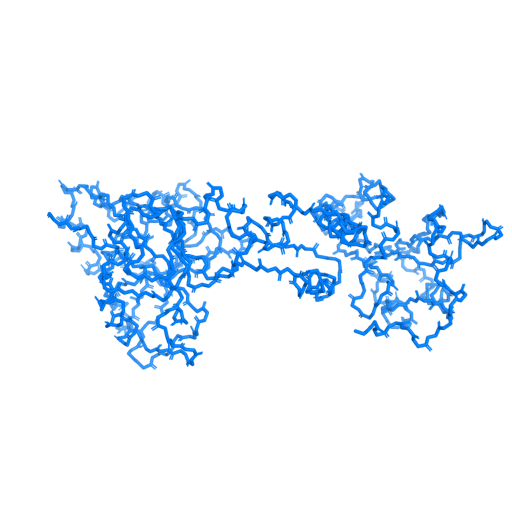1
ATOM 2297 O O . ASN A 1 291 ? -6.372 -9.231 37.174 1.00 91.19 291 ASN A O 1
ATOM 2301 N N . SER A 1 292 ? -5.962 -7.579 35.714 1.00 93.12 292 SER A N 1
ATOM 2302 C CA . SER A 1 292 ? -6.830 -8.064 34.644 1.00 93.12 292 SER A CA 1
ATOM 2303 C C . SER A 1 292 ? -6.069 -8.058 33.329 1.00 93.12 292 SER A C 1
ATOM 2305 O O . SER A 1 292 ? -5.298 -7.144 33.067 1.00 93.12 292 SER A O 1
ATOM 2307 N N . ILE A 1 293 ? -6.302 -9.059 32.492 1.00 94.88 293 ILE A N 1
ATOM 2308 C CA . ILE A 1 293 ? -5.828 -9.058 31.109 1.00 94.88 293 ILE A CA 1
ATOM 2309 C C . ILE A 1 293 ? -7.066 -9.064 30.232 1.00 94.88 293 ILE A C 1
ATOM 2311 O O . ILE A 1 293 ? -7.991 -9.839 30.482 1.00 94.88 293 ILE A O 1
ATOM 2315 N N . GLU A 1 294 ? -7.074 -8.204 29.224 1.00 94.81 294 GLU A N 1
ATOM 2316 C CA . GLU A 1 294 ? -8.169 -8.100 28.272 1.00 94.81 294 GLU A CA 1
ATOM 2317 C C . GLU A 1 294 ? -7.642 -8.240 26.844 1.00 94.81 294 GLU A C 1
ATOM 2319 O O . GLU A 1 294 ? -6.689 -7.561 26.454 1.00 94.81 294 GLU A O 1
ATOM 2324 N N . ASP A 1 295 ? -8.274 -9.127 26.075 1.00 95.06 295 ASP A N 1
ATOM 2325 C CA . ASP A 1 295 ? -8.127 -9.202 24.623 1.00 95.06 295 ASP A CA 1
ATOM 2326 C C . ASP A 1 295 ? -9.013 -8.135 23.975 1.00 95.06 295 ASP A C 1
ATOM 2328 O O . ASP A 1 295 ? -10.231 -8.143 24.172 1.00 95.06 295 ASP A O 1
ATOM 2332 N N . ILE A 1 296 ? -8.406 -7.243 23.198 1.00 95.19 296 ILE A N 1
ATOM 2333 C CA . ILE A 1 296 ? -9.073 -6.124 22.536 1.00 95.19 296 ILE A CA 1
ATOM 2334 C C . ILE A 1 296 ? -9.065 -6.349 21.027 1.00 95.19 296 ILE A C 1
ATOM 2336 O O . ILE A 1 296 ? -7.993 -6.439 20.422 1.00 95.19 296 ILE A O 1
ATOM 2340 N N . ASP A 1 297 ? -10.258 -6.337 20.434 1.00 95.19 297 ASP A N 1
ATOM 2341 C CA . ASP A 1 297 ? -10.437 -6.303 18.985 1.00 95.19 297 ASP A CA 1
ATOM 2342 C C . ASP A 1 297 ? -10.407 -4.849 18.514 1.00 95.19 297 ASP A C 1
ATOM 2344 O O . ASP A 1 297 ? -11.114 -3.979 19.039 1.00 95.19 297 ASP A O 1
ATOM 2348 N N . LEU A 1 298 ? -9.565 -4.581 17.526 1.00 96.88 298 LEU A N 1
ATOM 2349 C CA . LEU A 1 298 ? -9.296 -3.250 17.015 1.00 96.88 298 LEU A CA 1
ATOM 2350 C C . LEU A 1 298 ? -9.667 -3.153 15.543 1.00 96.88 298 LEU A C 1
ATOM 2352 O O . LEU A 1 298 ? -9.470 -4.089 14.769 1.00 96.88 298 LEU A O 1
ATOM 2356 N N . VAL A 1 299 ? -10.155 -1.982 15.151 1.00 97.06 299 VAL A N 1
ATOM 2357 C CA . VAL A 1 299 ? -10.508 -1.666 13.768 1.00 97.06 299 VAL A CA 1
ATOM 2358 C C . VAL A 1 299 ? -9.800 -0.384 13.363 1.00 97.06 299 VAL A C 1
ATOM 2360 O O . VAL A 1 299 ? -9.925 0.638 14.043 1.00 97.06 299 VAL A O 1
ATOM 2363 N N . CYS A 1 300 ? -9.065 -0.437 12.257 1.00 97.00 300 CYS A N 1
ATOM 2364 C CA . CYS A 1 300 ? -8.413 0.722 11.664 1.00 97.00 300 CYS A CA 1
ATOM 2365 C C . CYS A 1 300 ? -9.327 1.322 10.596 1.00 97.00 300 CYS A C 1
ATOM 2367 O O . CYS A 1 300 ? -9.766 0.626 9.679 1.00 97.00 300 CYS A O 1
ATOM 2369 N N . ILE A 1 301 ? -9.644 2.605 10.748 1.00 96.56 301 ILE A N 1
ATOM 2370 C CA . ILE A 1 301 ? -10.610 3.313 9.911 1.00 96.56 301 ILE A CA 1
ATOM 2371 C C . ILE A 1 301 ? -10.036 4.670 9.536 1.00 96.56 301 ILE A C 1
ATOM 2373 O O . ILE A 1 301 ? -9.549 5.410 10.397 1.00 96.56 301 ILE A O 1
ATOM 2377 N N . THR A 1 302 ? -10.118 5.025 8.256 1.00 97.12 302 THR A N 1
ATOM 2378 C CA . THR A 1 302 ? -9.749 6.370 7.822 1.00 97.12 302 THR A CA 1
ATOM 2379 C C . THR A 1 302 ? -10.859 7.372 8.136 1.00 97.12 302 THR A C 1
ATOM 2381 O O . THR A 1 302 ? -12.045 7.047 8.176 1.00 97.12 302 THR A O 1
ATOM 2384 N N . VAL A 1 303 ? -10.501 8.639 8.323 1.00 97.50 303 VAL A N 1
ATOM 2385 C CA . VAL A 1 303 ? -11.490 9.718 8.497 1.00 97.50 303 VAL A CA 1
ATOM 2386 C C . VAL A 1 303 ? -12.468 9.782 7.308 1.00 97.50 303 VAL A C 1
ATOM 2388 O O . VAL A 1 303 ? -13.652 10.067 7.492 1.00 97.50 303 VAL A O 1
ATOM 2391 N N . GLY A 1 304 ? -12.001 9.451 6.102 1.00 96.25 304 GLY A N 1
ATOM 2392 C CA . GLY A 1 304 ? -12.820 9.334 4.898 1.00 96.25 304 GLY A CA 1
ATOM 2393 C C . GLY A 1 304 ? -13.850 8.204 4.962 1.00 96.25 304 GLY A C 1
ATOM 2394 O O . GLY A 1 304 ? -15.001 8.435 4.600 1.00 96.25 304 GLY A O 1
ATOM 2395 N N . ASP A 1 305 ? -13.490 7.030 5.492 1.00 95.44 305 ASP A N 1
ATOM 2396 C CA . ASP A 1 305 ? -14.416 5.892 5.652 1.00 95.44 305 ASP A CA 1
ATOM 2397 C C . ASP A 1 305 ? -15.593 6.216 6.592 1.00 95.44 305 ASP A C 1
ATOM 2399 O O . ASP A 1 305 ? -16.690 5.682 6.436 1.00 95.44 305 ASP A O 1
ATOM 2403 N N . LEU A 1 306 ? -15.402 7.141 7.541 1.00 96.00 306 LEU A N 1
ATOM 2404 C CA . LEU A 1 306 ? -16.475 7.663 8.402 1.00 96.00 306 LEU A CA 1
ATOM 2405 C C . LEU A 1 306 ? -17.380 8.695 7.698 1.00 96.00 306 LEU A C 1
ATOM 2407 O O . LEU A 1 306 ? -18.352 9.172 8.292 1.00 96.00 306 LEU A O 1
ATOM 2411 N N . GLY A 1 307 ? -17.087 9.033 6.439 1.00 95.19 307 GLY A N 1
ATOM 2412 C CA . GLY A 1 307 ? -17.838 9.978 5.611 1.00 95.19 307 GLY A CA 1
ATOM 2413 C C . GLY A 1 307 ? -17.294 11.410 5.611 1.00 95.19 307 GLY A C 1
ATOM 2414 O O . GLY A 1 307 ? -17.985 12.318 5.149 1.00 95.19 307 GLY A O 1
ATOM 2415 N N . PHE A 1 308 ? -16.080 11.649 6.121 1.00 96.88 308 PHE A N 1
ATOM 2416 C CA . PHE A 1 308 ? -15.485 12.988 6.199 1.00 96.88 308 PHE A CA 1
ATOM 2417 C C . PHE A 1 308 ? -14.413 13.221 5.120 1.00 96.88 308 PHE A C 1
ATOM 2419 O O . PHE A 1 308 ? -13.220 13.322 5.409 1.00 96.88 308 PHE A O 1
ATOM 2426 N N . GLU A 1 309 ? -14.832 13.385 3.863 1.00 95.06 309 GLU A N 1
ATOM 2427 C CA . GLU A 1 309 ? -13.929 13.612 2.713 1.00 95.06 309 GLU A CA 1
ATOM 2428 C C . GLU A 1 309 ? -13.053 14.875 2.846 1.00 95.06 309 GLU A C 1
ATOM 2430 O O . GLU A 1 309 ? -11.925 14.917 2.361 1.00 95.06 309 GLU A O 1
ATOM 2435 N N . ASN A 1 310 ? -13.546 15.899 3.552 1.00 96.31 310 ASN A N 1
ATOM 2436 C CA . ASN A 1 310 ? -12.826 17.156 3.804 1.00 96.31 310 ASN A CA 1
ATOM 2437 C C . ASN A 1 310 ? -12.157 17.196 5.191 1.00 96.31 310 ASN A C 1
ATOM 2439 O O . ASN A 1 310 ? -11.791 18.263 5.694 1.00 96.31 310 ASN A O 1
ATOM 2443 N N . GLY A 1 311 ? -12.029 16.032 5.830 1.00 97.00 311 GLY A N 1
ATOM 2444 C CA . GLY A 1 311 ? -11.511 15.893 7.181 1.00 97.00 311 GLY A CA 1
ATOM 2445 C C . GLY A 1 311 ? -12.485 16.331 8.276 1.00 97.00 311 GLY A C 1
ATOM 2446 O O . GLY A 1 311 ? -13.527 16.929 7.998 1.00 97.00 311 GLY A O 1
ATOM 2447 N N . ALA A 1 312 ? -12.130 16.060 9.530 1.00 97.88 312 ALA A N 1
ATOM 2448 C CA . ALA A 1 312 ? -12.971 16.286 10.709 1.00 97.88 312 ALA A CA 1
ATOM 2449 C C . ALA A 1 312 ? -12.138 16.491 11.985 1.00 97.88 312 ALA A C 1
ATOM 2451 O O . ALA A 1 312 ? -10.943 16.187 12.009 1.00 97.88 312 ALA A O 1
ATOM 2452 N N . THR A 1 313 ? -12.744 17.038 13.040 1.00 96.69 313 THR A N 1
ATOM 2453 C CA . THR A 1 313 ? -12.116 17.100 14.373 1.00 96.69 313 THR A CA 1
ATOM 2454 C C . THR A 1 313 ? -12.178 15.744 15.076 1.00 96.69 313 THR A C 1
ATOM 2456 O O . THR A 1 313 ? -12.982 14.887 14.714 1.00 96.69 313 THR A O 1
ATOM 2459 N N . ALA A 1 314 ? -11.352 15.540 16.109 1.00 94.75 314 ALA A N 1
ATOM 2460 C CA . ALA A 1 314 ? -11.386 14.302 16.896 1.00 94.75 314 ALA A CA 1
ATOM 2461 C C . ALA A 1 314 ? -12.789 14.016 17.467 1.00 94.75 314 ALA A C 1
ATOM 2463 O O . ALA A 1 314 ? -13.266 12.893 17.362 1.00 94.75 314 ALA A O 1
ATOM 2464 N N . ASP A 1 315 ? -13.490 15.033 17.975 1.00 94.19 315 ASP A N 1
ATOM 2465 C CA . ASP A 1 315 ? -14.838 14.871 18.535 1.00 94.19 315 ASP A CA 1
ATOM 2466 C C . ASP A 1 315 ? -15.867 14.438 17.477 1.00 94.19 315 ASP A C 1
ATOM 2468 O O . ASP A 1 315 ? -16.700 13.569 17.737 1.00 94.19 315 ASP A O 1
ATOM 2472 N N . GLU A 1 316 ? -15.804 15.016 16.270 1.00 97.44 316 GLU A N 1
ATOM 2473 C CA . GLU A 1 316 ? -16.659 14.628 15.139 1.00 97.44 316 GLU A CA 1
ATOM 2474 C C . GLU A 1 316 ? -16.395 13.174 14.724 1.00 97.44 316 GLU A C 1
ATOM 2476 O O . GLU A 1 316 ? -17.336 12.400 14.538 1.00 97.44 316 GLU A O 1
ATOM 2481 N N . ILE A 1 317 ? -15.116 12.798 14.635 1.00 98.00 317 ILE A N 1
ATOM 2482 C CA . ILE A 1 317 ? -14.665 11.444 14.296 1.00 98.00 317 ILE A CA 1
ATOM 2483 C C . ILE A 1 317 ? -15.158 10.446 15.349 1.00 98.00 317 ILE A C 1
ATOM 2485 O O . ILE A 1 317 ? -15.778 9.444 15.002 1.00 98.00 317 ILE A O 1
ATOM 2489 N N . TYR A 1 318 ? -14.917 10.719 16.633 1.00 97.00 318 TYR A N 1
ATOM 2490 C CA . TYR A 1 318 ? -15.261 9.820 17.736 1.00 97.00 318 TYR A CA 1
ATOM 2491 C C . TYR A 1 318 ? -16.767 9.614 17.847 1.00 97.00 318 TYR A C 1
ATOM 2493 O O . TYR A 1 318 ? -17.229 8.479 17.950 1.00 97.00 318 TYR A O 1
ATOM 2501 N N . LYS A 1 319 ? -17.541 10.699 17.742 1.00 96.94 319 LYS A N 1
ATOM 2502 C CA . LYS A 1 319 ? -19.002 10.627 17.723 1.00 96.94 319 LYS A CA 1
ATOM 2503 C C . LYS A 1 319 ? -19.502 9.787 16.549 1.00 96.94 319 LYS A C 1
ATOM 2505 O O . LYS A 1 319 ? -20.412 8.982 16.715 1.00 96.94 319 LYS A O 1
ATOM 2510 N N . LYS A 1 320 ? -18.908 9.952 15.364 1.00 97.38 320 LYS A N 1
ATOM 2511 C CA . LYS A 1 320 ? -19.318 9.192 14.182 1.00 97.38 320 LYS A CA 1
ATOM 2512 C C . LYS A 1 320 ? -18.962 7.710 14.291 1.00 97.38 320 LYS A C 1
ATOM 2514 O O . LYS A 1 320 ? -19.764 6.866 13.909 1.00 97.38 320 LYS A O 1
ATOM 2519 N N . ALA A 1 321 ? -17.792 7.392 14.839 1.00 96.94 321 ALA A N 1
ATOM 2520 C CA . ALA A 1 321 ? -17.376 6.021 15.111 1.00 96.94 321 ALA A CA 1
ATOM 2521 C C . ALA A 1 321 ? -18.327 5.326 16.107 1.00 96.94 321 ALA A C 1
ATOM 2523 O O . ALA A 1 321 ? -18.702 4.169 15.906 1.00 96.94 321 ALA A O 1
ATOM 2524 N N . GLU A 1 322 ? -18.788 6.048 17.134 1.00 96.12 322 GLU A N 1
ATOM 2525 C CA . GLU A 1 322 ? -19.748 5.540 18.120 1.00 96.12 322 GLU A CA 1
ATOM 2526 C C . GLU A 1 322 ? -21.072 5.088 17.479 1.00 96.12 322 GLU A C 1
ATOM 2528 O O . GLU A 1 322 ? -21.603 4.039 17.850 1.00 96.12 322 GLU A O 1
ATOM 2533 N N . GLU A 1 323 ? -21.572 5.816 16.471 1.00 95.38 323 GLU A N 1
ATOM 2534 C CA . GLU A 1 323 ? -22.784 5.449 15.715 1.00 95.38 323 GLU A CA 1
ATOM 2535 C C . GLU A 1 323 ? -22.668 4.067 15.046 1.00 95.38 323 GLU A C 1
ATOM 2537 O O . GLU A 1 323 ? -23.679 3.394 14.840 1.00 95.38 323 GLU A O 1
ATOM 2542 N N . PHE A 1 324 ? -21.448 3.617 14.735 1.00 94.69 324 PHE A N 1
ATOM 2543 C CA . PHE A 1 324 ? -21.187 2.310 14.129 1.00 94.69 324 PHE A CA 1
ATOM 2544 C C . PHE A 1 324 ? -20.895 1.196 15.146 1.00 94.69 324 PHE A C 1
ATOM 2546 O O . PHE A 1 324 ? -20.711 0.043 14.751 1.00 94.69 324 PHE A O 1
ATOM 2553 N N . GLY A 1 325 ? -20.918 1.502 16.448 1.00 94.12 325 GLY A N 1
ATOM 2554 C CA . GLY A 1 325 ? -20.627 0.544 17.519 1.00 94.12 325 GLY A CA 1
ATOM 2555 C C . GLY A 1 325 ? -19.143 0.444 17.876 1.00 94.12 325 GLY A C 1
ATOM 2556 O O . GLY A 1 325 ? -18.721 -0.556 18.451 1.00 94.12 325 GLY A O 1
ATOM 2557 N N . LEU A 1 326 ? -18.353 1.463 17.543 1.00 96.06 326 LEU A N 1
ATOM 2558 C CA . LEU A 1 326 ? -16.959 1.567 17.966 1.00 96.06 326 LEU A CA 1
ATOM 2559 C C . LEU A 1 326 ? -16.847 2.334 19.286 1.00 96.06 326 LEU A C 1
ATOM 2561 O O . LEU A 1 326 ? -17.751 3.076 19.685 1.00 96.06 326 LEU A O 1
ATOM 2565 N N . GLU A 1 327 ? -15.728 2.137 19.968 1.00 96.25 327 GLU A N 1
ATOM 2566 C CA . GLU A 1 327 ? -15.388 2.794 21.225 1.00 96.25 327 GLU A CA 1
ATOM 2567 C C . GLU A 1 327 ? -13.983 3.383 21.177 1.00 96.25 327 GLU A C 1
ATOM 2569 O O . GLU A 1 327 ? -13.117 2.954 20.407 1.00 96.25 327 GLU A O 1
ATOM 2574 N N . LEU A 1 328 ? -13.753 4.357 22.059 1.00 97.38 328 LEU A N 1
ATOM 2575 C CA . LEU A 1 328 ? -12.403 4.815 22.339 1.00 97.38 328 LEU A CA 1
ATOM 2576 C C . LEU A 1 328 ? -11.598 3.698 23.002 1.00 97.38 328 LEU A C 1
ATOM 2578 O O . LEU A 1 328 ? -12.065 3.011 23.911 1.00 97.38 328 LEU A O 1
ATOM 2582 N N . CYS A 1 329 ? -10.361 3.560 22.557 1.00 97.75 329 CYS A N 1
ATOM 2583 C CA . CYS A 1 329 ? -9.385 2.646 23.107 1.00 97.75 329 CYS A CA 1
ATOM 2584 C C . CYS A 1 329 ? -8.973 3.064 24.532 1.00 97.75 329 CYS A C 1
ATOM 2586 O O . CYS A 1 329 ? -8.742 4.256 24.782 1.00 97.75 329 CYS A O 1
ATOM 2588 N N . PRO A 1 330 ? -8.789 2.094 25.448 1.00 96.62 330 PRO A N 1
ATOM 2589 C CA . PRO A 1 330 ? -7.993 2.289 26.656 1.00 96.62 330 PRO A CA 1
ATOM 2590 C C . PRO A 1 330 ? -6.581 2.780 26.318 1.00 96.62 330 PRO A C 1
ATOM 2592 O O . PRO A 1 330 ? -6.045 2.483 25.247 1.00 96.62 330 PRO A O 1
ATOM 2595 N N . PHE A 1 331 ? -5.954 3.525 27.227 1.00 96.62 331 PHE A N 1
ATOM 2596 C CA . PHE A 1 331 ? -4.667 4.172 26.952 1.00 96.62 331 PHE A CA 1
ATOM 2597 C C . PHE A 1 331 ? -3.543 3.172 26.670 1.00 96.62 331 PHE A C 1
ATOM 2599 O O . PHE A 1 331 ? -2.646 3.441 25.872 1.00 96.62 331 PHE A O 1
ATOM 2606 N N . GLU A 1 332 ? -3.616 2.005 27.303 1.00 97.38 332 GLU A N 1
ATOM 2607 C CA . GLU A 1 332 ? -2.688 0.889 27.179 1.00 97.38 332 GLU A CA 1
ATOM 2608 C C . GLU A 1 332 ? -2.622 0.330 25.755 1.00 97.38 332 GLU A C 1
ATOM 2610 O O . GLU A 1 332 ? -1.594 -0.236 25.387 1.00 97.38 332 GLU A O 1
ATOM 2615 N N . VAL A 1 333 ? -3.667 0.524 24.937 1.00 97.94 333 VAL A N 1
ATOM 2616 C CA . VAL A 1 333 ? -3.699 0.047 23.546 1.00 97.94 333 VAL A CA 1
ATOM 2617 C C . VAL A 1 333 ? -2.532 0.611 22.743 1.00 97.94 333 VAL A C 1
ATOM 2619 O O . VAL A 1 333 ? -1.950 -0.128 21.963 1.00 97.94 333 VAL A O 1
ATOM 2622 N N . GLY A 1 334 ? -2.131 1.870 22.951 1.00 97.38 334 GLY A N 1
ATOM 2623 C CA . GLY A 1 334 ? -0.995 2.465 22.235 1.00 97.38 334 GLY A CA 1
ATOM 2624 C C . GLY A 1 334 ? 0.308 1.674 22.387 1.00 97.38 334 GLY A C 1
ATOM 2625 O O . GLY A 1 334 ? 0.785 1.101 21.402 1.00 97.38 334 GLY A O 1
ATOM 2626 N N . PRO A 1 335 ? 0.887 1.593 23.598 1.00 97.81 335 PRO A N 1
ATOM 2627 C CA . PRO A 1 335 ? 2.109 0.826 23.818 1.00 97.81 335 PRO A CA 1
ATOM 2628 C C . PRO A 1 335 ? 1.923 -0.684 23.609 1.00 97.81 335 PRO A C 1
ATOM 2630 O O . PRO A 1 335 ? 2.834 -1.331 23.092 1.00 97.81 335 PRO A O 1
ATOM 2633 N N . ALA A 1 336 ? 0.768 -1.260 23.965 1.00 97.81 336 ALA A N 1
ATOM 2634 C CA . ALA A 1 336 ? 0.512 -2.688 23.773 1.00 97.81 336 ALA A CA 1
ATOM 2635 C C . ALA A 1 336 ? 0.486 -3.070 22.287 1.00 97.81 336 ALA A C 1
ATOM 2637 O O . ALA A 1 336 ? 1.212 -3.979 21.876 1.00 97.81 336 ALA A O 1
ATOM 2638 N N . LEU A 1 337 ? -0.288 -2.339 21.477 1.00 97.94 337 LEU A N 1
ATOM 2639 C CA . LEU A 1 337 ? -0.411 -2.595 20.048 1.00 97.94 337 LEU A CA 1
ATOM 2640 C C . LEU A 1 337 ? 0.921 -2.377 19.344 1.00 97.94 337 LEU A C 1
ATOM 2642 O O . LEU A 1 337 ? 1.353 -3.260 18.613 1.00 97.94 337 LEU A O 1
ATOM 2646 N N . ARG A 1 338 ? 1.615 -1.257 19.591 1.00 97.56 338 ARG A N 1
ATOM 2647 C CA . ARG A 1 338 ? 2.923 -1.012 18.963 1.00 97.56 338 ARG A CA 1
ATOM 2648 C C . ARG A 1 338 ? 3.923 -2.122 19.285 1.00 97.56 338 ARG A C 1
ATOM 2650 O O . ARG A 1 338 ? 4.723 -2.483 18.429 1.00 97.56 338 ARG A O 1
ATOM 2657 N N . SER A 1 339 ? 3.869 -2.670 20.499 1.00 96.50 339 SER A N 1
ATOM 2658 C CA . SER A 1 339 ? 4.726 -3.777 20.913 1.00 96.50 339 SER A CA 1
ATOM 2659 C C . SER A 1 339 ? 4.394 -5.093 20.195 1.00 96.50 339 SER A C 1
ATOM 2661 O O . SER A 1 339 ? 5.301 -5.866 19.875 1.00 96.50 339 SER A O 1
ATOM 2663 N N . SER A 1 340 ? 3.116 -5.397 19.954 1.00 95.31 340 SER A N 1
ATOM 2664 C CA . SER A 1 340 ? 2.694 -6.636 19.280 1.00 95.31 340 SER A CA 1
ATOM 2665 C C . SER A 1 340 ? 2.660 -6.534 17.753 1.00 95.31 340 SER A C 1
ATOM 2667 O O . SER A 1 340 ? 2.686 -7.563 17.082 1.00 95.31 340 SER A O 1
ATOM 2669 N N . TYR A 1 341 ? 2.602 -5.322 17.204 1.00 95.62 341 TYR A N 1
ATOM 2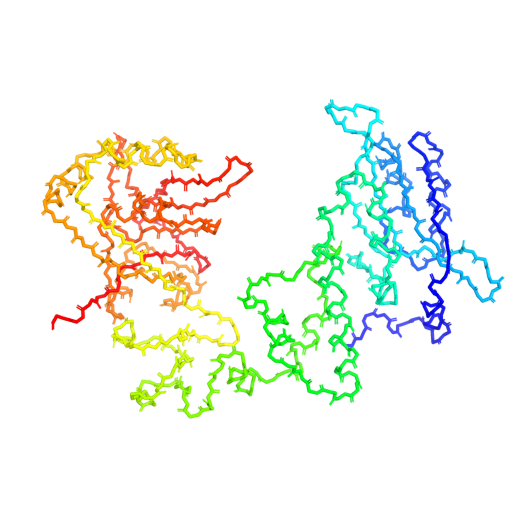670 C CA . TYR A 1 341 ? 2.410 -5.050 15.785 1.00 95.62 341 TYR A CA 1
ATOM 2671 C C . TYR A 1 341 ? 3.676 -4.480 15.141 1.00 95.62 341 TYR A C 1
ATOM 2673 O O . TYR A 1 341 ? 4.272 -3.547 15.668 1.00 95.62 341 TYR A O 1
ATOM 2681 N N . SER A 1 342 ? 4.078 -4.996 13.977 1.00 94.62 342 SER A N 1
ATOM 2682 C CA . SER A 1 342 ? 5.287 -4.567 13.249 1.00 94.62 342 SER A CA 1
ATOM 2683 C C . SER A 1 342 ? 5.000 -3.803 11.952 1.00 94.62 342 SER A C 1
ATOM 2685 O O . SER A 1 342 ? 5.914 -3.623 11.151 1.00 94.62 342 SER A O 1
ATOM 2687 N N . GLY A 1 343 ? 3.753 -3.378 11.721 1.00 92.12 343 GLY A N 1
ATOM 2688 C CA . GLY A 1 343 ? 3.422 -2.548 10.560 1.00 92.12 343 GLY A CA 1
ATOM 2689 C C . GLY A 1 343 ? 4.074 -1.169 10.624 1.00 92.12 343 GLY A C 1
ATOM 2690 O O . GLY A 1 343 ? 4.465 -0.683 11.693 1.00 92.12 343 GLY A O 1
ATOM 2691 N N . THR A 1 344 ? 4.227 -0.584 9.444 1.00 92.44 344 THR A N 1
ATOM 2692 C CA . THR A 1 344 ? 4.992 0.641 9.171 1.00 92.44 344 THR A CA 1
ATOM 2693 C C . THR A 1 344 ? 4.095 1.839 8.878 1.00 92.44 344 THR A C 1
ATOM 2695 O O . THR A 1 344 ? 4.570 2.965 8.763 1.00 92.44 344 THR A O 1
ATOM 2698 N N . GLU A 1 345 ? 2.801 1.597 8.689 1.00 90.81 345 GLU A N 1
ATOM 2699 C CA . GLU A 1 345 ? 1.812 2.622 8.404 1.00 90.81 345 GLU A CA 1
ATOM 2700 C C . GLU A 1 345 ? 1.522 3.517 9.612 1.00 90.81 345 GLU A C 1
ATOM 2702 O O . GLU A 1 345 ? 1.680 3.122 10.768 1.00 90.81 345 GLU A O 1
ATOM 2707 N N . TRP A 1 346 ? 1.059 4.733 9.318 1.00 94.62 346 TRP A N 1
ATOM 2708 C CA . TRP A 1 346 ? 0.787 5.735 10.335 1.00 94.62 346 TRP A CA 1
ATOM 2709 C C . TRP A 1 346 ? -0.624 5.592 10.915 1.00 94.62 346 TRP A C 1
ATOM 2711 O O . TRP A 1 346 ? -1.603 6.000 10.287 1.00 94.62 346 TRP A O 1
ATOM 2721 N N . MET A 1 347 ? -0.721 5.103 12.151 1.00 95.94 347 MET A N 1
ATOM 2722 C CA . MET A 1 347 ? -1.985 4.868 12.858 1.00 95.94 347 MET A CA 1
ATOM 2723 C C . MET A 1 347 ? -2.097 5.692 14.139 1.00 95.94 347 MET A C 1
ATOM 2725 O O . MET A 1 347 ? -1.156 5.757 14.927 1.00 95.94 347 MET A O 1
ATOM 2729 N N . ARG A 1 348 ? -3.267 6.288 14.390 1.00 97.75 348 ARG A N 1
ATOM 2730 C CA . ARG A 1 348 ? -3.571 7.028 15.630 1.00 97.75 348 ARG A CA 1
ATOM 2731 C C . ARG A 1 348 ? -4.483 6.217 16.520 1.00 97.75 348 ARG A C 1
ATOM 2733 O O . ARG A 1 348 ? -5.501 5.722 16.058 1.00 97.75 348 ARG A O 1
ATOM 2740 N N . ILE A 1 349 ? -4.177 6.125 17.804 1.00 98.25 349 ILE A N 1
ATOM 2741 C CA . ILE A 1 349 ? -5.078 5.467 18.744 1.00 98.25 349 ILE A CA 1
ATOM 2742 C C . ILE A 1 349 ? -6.228 6.422 19.046 1.00 98.25 349 ILE A C 1
ATOM 2744 O O . ILE A 1 349 ? -6.013 7.509 19.584 1.00 98.25 349 ILE A O 1
ATOM 2748 N N . ALA A 1 350 ? -7.454 6.027 18.706 1.00 97.88 350 ALA A N 1
ATOM 2749 C CA . ALA A 1 350 ? -8.642 6.780 19.074 1.00 97.88 350 ALA A CA 1
ATOM 2750 C C . ALA A 1 350 ? -8.897 6.598 20.570 1.00 97.88 350 ALA A C 1
ATOM 2752 O O . ALA A 1 350 ? -9.597 5.686 20.990 1.00 97.88 350 ALA A O 1
ATOM 2753 N N . MET A 1 351 ? -8.283 7.444 21.385 1.00 96.44 351 MET A N 1
ATOM 2754 C CA . MET A 1 351 ? -8.390 7.426 22.840 1.00 96.44 351 MET A CA 1
ATOM 2755 C C . MET A 1 351 ? -8.828 8.792 23.355 1.00 96.44 351 MET A C 1
ATOM 2757 O O . MET A 1 351 ? -8.700 9.812 22.666 1.00 96.44 351 MET A O 1
ATOM 2761 N N . LYS A 1 352 ? -9.314 8.821 24.600 1.00 93.81 352 LYS A N 1
ATOM 2762 C CA . LYS A 1 352 ? -9.473 10.089 25.314 1.00 93.81 352 LYS A CA 1
ATOM 2763 C C . LYS A 1 352 ? -8.108 10.780 25.376 1.00 93.81 352 LYS A C 1
ATOM 2765 O O . LYS A 1 352 ? -7.104 10.139 25.679 1.00 93.81 352 LYS A O 1
ATOM 2770 N N . GLN A 1 353 ? -8.065 12.073 25.076 1.00 90.31 353 GLN A N 1
ATOM 2771 C CA . GLN A 1 353 ? -6.806 12.803 25.076 1.00 90.31 353 GLN A CA 1
ATOM 2772 C C . GLN A 1 353 ? -6.220 12.869 26.490 1.00 90.31 353 GLN A C 1
ATOM 2774 O O . GLN A 1 353 ? -6.933 13.147 27.458 1.00 90.31 353 GLN A O 1
ATOM 2779 N N . ILE A 1 354 ? -4.910 12.655 26.585 1.00 83.81 354 ILE A N 1
ATOM 2780 C CA . ILE A 1 354 ? -4.129 12.840 27.806 1.00 83.81 354 ILE A CA 1
ATOM 2781 C C . ILE A 1 354 ? -3.387 14.164 27.673 1.00 83.81 354 ILE A C 1
ATOM 2783 O O . ILE A 1 354 ? -2.670 14.381 26.697 1.00 83.81 354 ILE A O 1
ATOM 2787 N N . SER A 1 355 ? -3.530 15.052 28.650 1.00 77.81 355 SER A N 1
ATOM 2788 C CA . SER A 1 355 ? -2.748 16.287 28.669 1.00 77.81 355 SER A CA 1
ATOM 2789 C C . SER A 1 355 ? -1.272 15.983 28.935 1.00 77.81 355 SER A C 1
ATOM 2791 O O . SER A 1 355 ? -0.931 15.353 29.940 1.00 77.81 355 SER A O 1
ATOM 2793 N N . ASP A 1 356 ? -0.384 16.455 28.058 1.00 66.38 356 ASP A N 1
ATOM 2794 C CA . ASP A 1 356 ? 1.057 16.425 28.298 1.00 66.38 356 ASP A CA 1
ATOM 2795 C C . ASP A 1 356 ? 1.447 17.353 29.468 1.00 66.38 356 ASP A C 1
ATOM 2797 O O . ASP A 1 356 ? 0.621 18.061 30.055 1.00 66.38 356 ASP A O 1
ATOM 2801 N N . ARG A 1 357 ? 2.738 17.391 29.820 1.00 66.12 357 ARG A N 1
ATOM 2802 C CA . ARG A 1 357 ? 3.233 18.257 30.906 1.00 66.12 357 ARG A CA 1
ATOM 2803 C C . ARG A 1 357 ? 2.953 19.755 30.681 1.00 66.12 357 ARG A C 1
ATOM 2805 O O . ARG A 1 357 ? 2.931 20.510 31.651 1.00 66.12 357 ARG A O 1
ATOM 2812 N N . ALA A 1 358 ? 2.761 20.185 29.434 1.00 67.19 358 ALA A N 1
ATOM 2813 C CA . ALA A 1 358 ? 2.415 21.553 29.056 1.00 67.19 358 ALA A CA 1
ATOM 2814 C C . ALA A 1 358 ? 0.892 21.781 28.945 1.00 67.19 358 ALA A C 1
ATOM 2816 O O . ALA A 1 358 ? 0.469 22.876 28.579 1.00 67.19 358 ALA A O 1
ATOM 2817 N N . GLY A 1 359 ? 0.069 20.779 29.270 1.00 73.06 359 GLY A N 1
ATOM 2818 C CA . GLY A 1 359 ? -1.388 20.849 29.180 1.00 73.06 359 GLY A CA 1
ATOM 2819 C C . GLY A 1 359 ? -1.938 20.629 27.770 1.00 73.06 359 GLY A C 1
ATOM 2820 O O . GLY A 1 359 ? -3.129 20.845 27.554 1.00 73.06 359 GLY A O 1
ATOM 2821 N N . ARG A 1 360 ? -1.103 20.221 26.806 1.00 76.56 360 ARG A N 1
ATOM 2822 C CA . ARG A 1 360 ? -1.534 19.978 25.426 1.00 76.56 360 ARG A CA 1
ATOM 2823 C C . ARG A 1 360 ? -2.137 18.579 25.318 1.00 76.56 360 ARG A C 1
ATOM 2825 O O . ARG A 1 360 ? -1.466 17.617 25.693 1.00 76.56 360 ARG A O 1
ATOM 2832 N N . PRO A 1 361 ? -3.371 18.439 24.814 1.00 87.31 361 PRO A N 1
ATOM 2833 C CA . PRO A 1 361 ? -4.021 17.142 24.684 1.00 87.31 361 PRO A CA 1
ATOM 2834 C C . PRO A 1 361 ? -3.314 16.303 23.614 1.00 87.31 361 PRO A C 1
ATOM 2836 O O . PRO A 1 361 ? -3.197 16.727 22.465 1.00 87.31 361 PRO A O 1
ATOM 2839 N N . GLY A 1 362 ? -2.842 15.119 23.990 1.00 91.25 362 GLY A N 1
ATOM 2840 C CA . GLY A 1 362 ? -2.156 14.178 23.113 1.00 91.25 362 GLY A CA 1
ATOM 2841 C C . GLY A 1 362 ? -2.851 12.822 23.049 1.00 91.25 362 GLY A C 1
ATOM 2842 O O . GLY A 1 362 ? -3.507 12.393 24.002 1.00 91.25 362 GLY A O 1
ATOM 2843 N N . ILE A 1 363 ? -2.677 12.146 21.919 1.00 95.88 363 ILE A N 1
ATOM 2844 C CA . ILE A 1 363 ? -3.031 10.737 21.711 1.00 95.88 363 ILE A CA 1
ATOM 2845 C C . ILE A 1 363 ? -1.795 9.979 21.236 1.00 95.88 363 ILE A C 1
ATOM 2847 O O . ILE A 1 363 ? -0.928 10.569 20.588 1.00 95.88 363 ILE A O 1
ATOM 2851 N N . PHE A 1 364 ? -1.714 8.681 21.526 1.00 97.44 364 PHE A N 1
ATOM 2852 C CA . PHE A 1 364 ? -0.664 7.850 20.942 1.00 97.44 364 PHE A CA 1
ATOM 2853 C C . PHE A 1 364 ? -0.865 7.709 19.436 1.00 97.44 364 PHE A C 1
ATOM 2855 O O . PHE A 1 364 ? -1.991 7.587 18.946 1.00 97.44 364 PHE A O 1
ATOM 2862 N N . ASN A 1 365 ? 0.240 7.672 18.709 1.00 96.56 365 ASN A N 1
ATOM 2863 C CA . ASN A 1 365 ? 0.263 7.227 17.330 1.00 96.56 365 ASN A CA 1
ATOM 2864 C C . ASN A 1 365 ? 1.480 6.321 17.103 1.00 96.56 365 ASN A C 1
ATOM 2866 O O . ASN A 1 365 ? 2.350 6.206 17.965 1.00 96.56 365 ASN A O 1
ATOM 2870 N N . MET A 1 366 ? 1.497 5.617 15.982 1.00 95.94 366 MET A N 1
ATOM 2871 C CA . MET A 1 366 ? 2.623 4.791 15.579 1.00 95.94 366 MET A CA 1
ATOM 2872 C C . MET A 1 366 ? 2.894 4.950 14.101 1.00 95.94 366 MET A C 1
ATOM 2874 O O . MET A 1 366 ? 1.951 5.068 13.320 1.00 95.94 366 MET A O 1
ATOM 2878 N N . ASP A 1 367 ? 4.168 4.892 13.746 1.00 95.56 367 ASP A N 1
ATOM 2879 C CA . ASP A 1 367 ? 4.654 4.886 12.378 1.00 95.56 367 ASP A CA 1
ATOM 2880 C C . ASP A 1 367 ? 6.017 4.166 12.309 1.00 95.56 367 ASP A C 1
ATOM 2882 O O . ASP A 1 367 ? 6.387 3.373 13.194 1.00 95.56 367 ASP A O 1
ATOM 2886 N N . SER A 1 368 ? 6.734 4.388 11.211 1.00 94.50 368 SER A N 1
ATOM 2887 C CA . SER A 1 368 ? 8.117 3.969 11.060 1.00 94.50 368 SER A CA 1
ATOM 2888 C C . SER A 1 368 ? 8.880 4.913 10.144 1.00 94.50 368 SER A C 1
ATOM 2890 O O . SER A 1 368 ? 8.305 5.495 9.221 1.00 94.50 368 SER A O 1
ATOM 2892 N N . ASP A 1 369 ? 10.189 4.972 10.336 1.00 92.19 369 ASP A N 1
ATOM 2893 C CA . ASP A 1 369 ? 11.110 5.692 9.470 1.00 92.19 369 ASP A CA 1
ATOM 2894 C C . ASP A 1 369 ? 12.395 4.877 9.227 1.00 92.19 369 ASP A C 1
ATOM 2896 O O . ASP A 1 369 ? 12.438 3.656 9.403 1.00 92.19 369 ASP A O 1
ATOM 2900 N N . VAL A 1 370 ? 13.457 5.549 8.778 1.00 87.75 370 VAL A N 1
ATOM 2901 C CA . VAL A 1 370 ? 14.762 4.919 8.527 1.00 87.75 370 VAL A CA 1
ATOM 2902 C C . VAL A 1 370 ? 15.437 4.379 9.795 1.00 87.75 370 VAL A C 1
ATOM 2904 O O . VAL A 1 370 ? 16.308 3.515 9.677 1.00 87.75 370 VAL A O 1
ATOM 2907 N N . ASP A 1 371 ? 15.040 4.863 10.974 1.00 89.44 371 ASP A N 1
ATOM 2908 C CA . ASP A 1 371 ? 15.584 4.491 12.281 1.00 89.44 371 ASP A CA 1
ATOM 2909 C C . ASP A 1 371 ? 14.748 3.401 12.981 1.00 89.44 371 ASP A C 1
ATOM 2911 O O . ASP A 1 371 ? 15.167 2.865 14.011 1.00 89.44 371 ASP A O 1
ATOM 2915 N N . GLY A 1 372 ? 13.603 3.013 12.410 1.00 94.12 372 GLY A N 1
ATOM 2916 C CA . GLY A 1 372 ? 12.834 1.839 12.819 1.00 94.12 372 GLY A CA 1
ATOM 2917 C C . GLY A 1 372 ? 11.364 2.131 13.100 1.00 94.12 372 GLY A C 1
ATOM 2918 O O . GLY A 1 372 ? 10.756 3.001 12.489 1.00 94.12 372 GLY A O 1
ATOM 2919 N N . LEU A 1 373 ? 10.772 1.346 14.002 1.00 97.31 373 LEU A N 1
ATOM 2920 C CA . LEU A 1 373 ? 9.374 1.482 14.422 1.00 97.31 373 LEU A CA 1
ATOM 2921 C C . LEU A 1 373 ? 9.270 2.465 15.589 1.00 97.31 373 LEU A C 1
ATOM 2923 O O . LEU A 1 373 ? 10.081 2.384 16.515 1.00 97.31 373 LEU A O 1
ATOM 2927 N N . TRP A 1 374 ? 8.237 3.307 15.594 1.00 98.00 374 TRP A N 1
ATOM 2928 C CA . TRP A 1 374 ? 8.052 4.336 16.619 1.00 98.00 374 TRP A CA 1
ATOM 2929 C C . TRP A 1 374 ? 6.713 4.222 17.349 1.00 98.00 374 TRP A C 1
ATOM 2931 O O . TRP A 1 374 ? 5.677 3.884 16.764 1.00 98.00 374 TRP A O 1
ATOM 2941 N N . LEU A 1 375 ? 6.750 4.497 18.656 1.00 98.12 375 LEU A N 1
ATOM 2942 C CA . LEU A 1 375 ? 5.603 4.942 19.437 1.00 98.12 375 LEU A CA 1
ATOM 2943 C C . LEU A 1 375 ? 5.718 6.452 19.640 1.00 98.12 375 LEU A C 1
ATOM 2945 O O . LEU A 1 375 ? 6.580 6.918 20.389 1.00 98.12 375 LEU A O 1
ATOM 2949 N N . ASP A 1 376 ? 4.778 7.176 19.054 1.00 95.94 376 ASP A N 1
ATOM 2950 C CA . ASP A 1 376 ? 4.752 8.629 19.015 1.00 95.94 376 ASP A CA 1
ATOM 2951 C C . ASP A 1 376 ? 3.506 9.192 19.700 1.00 95.94 376 ASP A C 1
ATOM 2953 O O . ASP A 1 376 ? 2.626 8.466 20.182 1.00 95.94 376 ASP A O 1
ATOM 2957 N N . ALA A 1 377 ? 3.439 10.520 19.784 1.00 94.38 377 ALA A N 1
ATOM 2958 C CA . ALA A 1 377 ? 2.246 11.219 20.226 1.00 94.38 377 ALA A CA 1
ATOM 2959 C C . ALA A 1 377 ? 1.878 12.350 19.269 1.00 94.38 377 ALA A C 1
ATOM 2961 O O . ALA A 1 377 ? 2.714 13.127 18.819 1.00 94.38 377 ALA A O 1
ATOM 2962 N N . ASP A 1 378 ? 0.586 12.439 18.979 1.00 92.62 378 ASP A N 1
ATOM 2963 C CA . ASP A 1 378 ? 0.005 13.451 18.108 1.00 92.62 378 ASP A CA 1
ATOM 2964 C C . ASP A 1 378 ? -0.780 14.439 18.985 1.00 92.62 378 ASP A C 1
ATOM 2966 O O . ASP A 1 378 ? -1.604 14.027 19.809 1.00 92.62 378 ASP A O 1
ATOM 2970 N N . PHE A 1 379 ? -0.549 15.748 18.829 1.00 90.06 379 PHE A N 1
ATOM 2971 C CA . PHE A 1 379 ? -1.352 16.754 19.534 1.00 90.06 379 PHE A CA 1
ATOM 2972 C C . PHE A 1 379 ? -2.759 16.787 18.941 1.00 90.06 379 PHE A C 1
ATOM 2974 O O . PHE A 1 379 ? -2.938 17.166 17.785 1.00 90.06 379 PHE A O 1
ATOM 2981 N N . ALA A 1 380 ? -3.753 16.420 19.742 1.00 88.31 380 ALA A N 1
ATOM 2982 C CA . ALA A 1 380 ? -5.157 16.300 19.369 1.00 88.31 380 ALA A CA 1
ATOM 2983 C C . ALA A 1 380 ? -5.988 17.417 20.016 1.00 88.31 380 ALA A C 1
ATOM 2985 O O . ALA A 1 380 ? -6.938 17.166 20.760 1.00 88.31 380 ALA A O 1
ATOM 2986 N N . GLU A 1 381 ? -5.600 18.666 19.751 1.00 88.38 381 GLU A N 1
ATOM 2987 C CA . GLU A 1 381 ? -6.361 19.841 20.182 1.00 88.38 381 GLU A CA 1
ATOM 2988 C C . GLU A 1 381 ? -7.788 19.813 19.608 1.00 88.38 381 GLU A C 1
ATOM 2990 O O . GLU A 1 381 ? -7.961 19.400 18.460 1.00 88.38 381 GLU A O 1
ATOM 2995 N N . PRO A 1 382 ? -8.812 20.295 20.341 1.00 85.75 382 PRO A N 1
ATOM 2996 C CA . PRO A 1 382 ? -10.205 20.225 19.884 1.00 85.75 382 PRO A CA 1
ATOM 2997 C C . PRO A 1 382 ? -10.463 20.871 18.513 1.00 85.75 382 PRO A C 1
ATOM 2999 O O . PRO A 1 382 ? -11.349 20.448 17.775 1.00 85.75 382 PRO A O 1
ATOM 3002 N N . SER A 1 383 ? -9.686 21.898 18.156 1.00 88.88 383 SER A N 1
ATOM 3003 C CA . SER A 1 383 ? -9.783 22.602 16.872 1.00 88.88 383 SER A CA 1
ATOM 3004 C C . SER A 1 383 ? -8.981 21.949 15.742 1.00 88.88 383 SER A C 1
ATOM 3006 O O . SER A 1 383 ? -9.157 22.331 14.581 1.00 88.88 383 SER A O 1
ATOM 3008 N N . ARG A 1 384 ? -8.097 20.986 16.041 1.00 92.50 384 ARG A N 1
ATOM 3009 C CA . ARG A 1 384 ? -7.294 20.304 15.023 1.00 92.50 384 ARG A CA 1
ATOM 3010 C C . ARG A 1 384 ? -8.199 19.438 14.157 1.00 92.50 384 ARG A C 1
ATOM 3012 O O . ARG A 1 384 ? -8.961 18.613 14.659 1.00 92.50 384 ARG A O 1
ATOM 3019 N N . ARG A 1 385 ? -8.067 19.602 12.841 1.00 96.12 385 ARG A N 1
ATOM 3020 C CA . ARG A 1 385 ? -8.715 18.742 11.850 1.00 96.12 385 ARG A CA 1
ATOM 3021 C C . ARG A 1 385 ? -7.742 17.680 11.355 1.00 96.12 385 ARG A C 1
ATOM 3023 O O . ARG A 1 385 ? -6.563 17.960 11.147 1.00 96.12 385 ARG A O 1
ATOM 3030 N N . TRP A 1 386 ? -8.272 16.492 11.129 1.00 96.56 386 TRP A N 1
ATOM 3031 C CA . TRP A 1 386 ? -7.594 15.352 10.529 1.00 96.56 386 TRP A CA 1
ATOM 3032 C C . TRP A 1 386 ? -8.137 15.169 9.117 1.00 96.56 386 TRP A C 1
ATOM 3034 O O . TRP A 1 386 ? -9.350 15.210 8.927 1.00 96.56 386 TRP A O 1
ATOM 3044 N N . GLY A 1 387 ? -7.260 15.035 8.125 1.00 97.44 387 GLY A N 1
ATOM 3045 C CA . GLY A 1 387 ? -7.643 14.838 6.729 1.00 97.44 387 GLY A CA 1
ATOM 3046 C C . GLY A 1 387 ? -8.238 13.452 6.485 1.00 97.44 387 GLY A C 1
ATOM 3047 O O . GLY A 1 387 ? -8.020 12.535 7.270 1.00 97.44 387 GLY A O 1
ATOM 3048 N N . ALA A 1 388 ? -8.954 13.282 5.370 1.00 97.06 388 ALA A N 1
ATOM 3049 C CA . ALA A 1 388 ? -9.669 12.042 5.050 1.00 97.06 388 ALA A CA 1
ATOM 3050 C C . ALA A 1 388 ? -8.784 10.783 5.057 1.00 97.06 388 ALA A C 1
ATOM 3052 O O . ALA A 1 388 ? -9.243 9.724 5.462 1.00 97.06 388 ALA A O 1
ATOM 3053 N N . GLY A 1 389 ? -7.513 10.900 4.660 1.00 95.38 389 GLY A N 1
ATOM 3054 C CA . GLY A 1 389 ? -6.561 9.784 4.670 1.00 95.38 389 GLY A CA 1
ATOM 3055 C C . GLY A 1 389 ? -5.918 9.488 6.030 1.00 95.38 389 GLY A C 1
ATOM 3056 O O . GLY A 1 389 ? -5.112 8.568 6.115 1.00 95.38 389 GLY A O 1
ATOM 3057 N N . ASN A 1 390 ? -6.205 10.258 7.088 1.00 96.56 390 ASN A N 1
ATOM 3058 C CA . ASN A 1 390 ? -5.689 9.942 8.419 1.00 96.56 390 ASN A CA 1
ATOM 3059 C C . ASN A 1 390 ? -6.426 8.726 8.993 1.00 96.56 390 ASN A C 1
ATOM 3061 O O . ASN A 1 390 ? -7.653 8.716 9.048 1.00 96.56 390 ASN A O 1
ATOM 3065 N N . GLU A 1 391 ? -5.669 7.730 9.448 1.00 97.25 391 GLU A N 1
ATOM 3066 C CA . GLU A 1 391 ? -6.198 6.492 10.023 1.00 97.25 391 GLU A CA 1
ATOM 3067 C C . GLU A 1 391 ? -6.249 6.555 11.556 1.00 97.25 391 GLU A C 1
ATOM 3069 O O . GLU A 1 391 ? -5.303 7.016 12.210 1.00 97.25 391 GLU A O 1
ATOM 3074 N N . PHE A 1 392 ? -7.363 6.082 12.114 1.00 98.19 392 PHE A N 1
ATOM 3075 C CA . PHE A 1 392 ? -7.609 5.935 13.543 1.00 98.19 392 PHE A CA 1
ATOM 3076 C C . PHE A 1 392 ? -7.922 4.480 13.892 1.00 98.19 392 PHE A C 1
ATOM 3078 O O . PHE A 1 392 ? -8.634 3.789 13.167 1.00 98.19 392 PHE A O 1
ATOM 3085 N N . VAL A 1 393 ? -7.417 4.043 15.039 1.00 98.38 393 VAL A N 1
ATOM 3086 C CA . VAL A 1 393 ? -7.608 2.709 15.599 1.00 98.38 393 VAL A CA 1
ATOM 3087 C C . VAL A 1 393 ? -8.615 2.803 16.733 1.00 98.38 393 VAL A C 1
ATOM 3089 O O . VAL A 1 393 ? -8.348 3.441 17.757 1.00 98.38 393 VAL A O 1
ATOM 3092 N N . PHE A 1 394 ? -9.760 2.161 16.544 1.00 98.19 394 PHE A N 1
ATOM 3093 C CA . PHE A 1 394 ? -10.841 2.084 17.520 1.00 98.19 394 PHE A CA 1
ATOM 3094 C C . PHE A 1 394 ? -10.944 0.689 18.111 1.00 98.19 394 PHE A C 1
ATOM 3096 O O . PHE A 1 394 ? -10.580 -0.294 17.467 1.00 98.19 394 PHE A O 1
ATOM 3103 N N . ARG A 1 395 ? -11.530 0.602 19.304 1.00 97.00 395 ARG A N 1
ATOM 3104 C CA . ARG A 1 395 ? -11.990 -0.662 19.871 1.00 97.00 395 ARG A CA 1
ATOM 3105 C C . ARG A 1 395 ? -13.333 -1.031 19.246 1.00 97.00 395 ARG A C 1
ATOM 3107 O O . ARG A 1 395 ? -14.252 -0.209 19.236 1.00 97.00 395 ARG A O 1
ATOM 3114 N N . ALA A 1 396 ? -13.467 -2.260 18.756 1.00 93.62 396 ALA A N 1
ATOM 3115 C CA . ALA A 1 396 ? -14.774 -2.818 18.425 1.00 93.62 396 ALA A CA 1
ATOM 3116 C C . ALA A 1 396 ? -15.493 -3.242 19.711 1.00 93.62 396 ALA A C 1
ATOM 3118 O O . ALA A 1 396 ? -14.895 -3.874 20.585 1.00 93.62 396 ALA A O 1
ATOM 3119 N N . ARG A 1 397 ? -16.785 -2.916 19.841 1.00 85.12 397 ARG A N 1
ATOM 3120 C CA . ARG A 1 397 ? -17.596 -3.470 20.932 1.00 85.12 397 ARG A CA 1
ATOM 3121 C C . ARG A 1 397 ? -17.746 -4.969 20.739 1.00 85.12 397 ARG A C 1
ATOM 3123 O O . ARG A 1 397 ? -18.198 -5.409 19.689 1.00 85.12 397 ARG A O 1
ATOM 3130 N N . ARG A 1 398 ? -17.443 -5.749 21.774 1.00 72.50 398 ARG A N 1
ATOM 3131 C CA . ARG A 1 398 ? -17.958 -7.115 21.865 1.00 72.50 398 ARG A CA 1
ATOM 3132 C C . ARG A 1 398 ? -19.385 -7.024 22.393 1.00 72.50 398 ARG A C 1
ATOM 3134 O O . ARG A 1 398 ? -19.614 -6.384 23.419 1.00 72.50 398 ARG A O 1
ATOM 3141 N N . ASP A 1 399 ? -20.336 -7.620 21.681 1.00 59.75 399 ASP A N 1
ATOM 3142 C CA . ASP A 1 399 ? -21.673 -7.821 22.237 1.00 59.75 399 ASP A CA 1
ATOM 3143 C C . ASP A 1 399 ? -21.523 -8.729 23.477 1.00 59.75 399 ASP A C 1
ATOM 3145 O O . ASP A 1 399 ? -20.859 -9.766 23.407 1.00 59.75 399 ASP A O 1
ATOM 3149 N N . ALA A 1 400 ? -22.046 -8.273 24.621 1.00 41.91 400 ALA A N 1
ATOM 3150 C CA . ALA A 1 400 ? -21.959 -8.961 25.914 1.00 41.91 400 ALA A CA 1
ATOM 3151 C C . ALA A 1 400 ? -22.817 -10.231 25.982 1.00 41.91 400 ALA A C 1
ATOM 3153 O O . ALA A 1 400 ? -23.919 -10.234 25.380 1.00 41.91 400 ALA A O 1
#